Protein AF-A0A662MDG4-F1 (afdb_monomer)

Foldseek 3Di:
DDDDDDDDDDDDDDDDDPDPPPPPPPDPPPPPPPDPPPCPVQVVLVLVLLVCLQVLLQVLLCLLCVVVLVVLLVVLVVVVVVVVPPPDDDDDDDPDPCPPDCVVLPPDDPDAQDFDFDQDPVRDTDGDRHDRPVVVVVVLVVVLVVVVVVVVVVVVVLVVVVVVVPPLVNLVVLLVVQLVLQLVLQLSSLVSNQVSCCPVVVDNDDPDPVSSVVSNVCSNVRSNQLSCCLRLVLVDLVSLQVSLSVSLSSLLSVCLSPHALVSLLVVLQVVLVVLQVCQVPRPVVVVVVVLVVVVVVVVVVVVVVVVVVVCVVVCVDPPPDDDPPPPDPDDDDDDDDDDDDDDDDDDDDDDDDDPPPPPPPPCQDSSDDPPPDDPLSSQWNDRPPDTDGSVQSSSLNNLLSSLLVLLSSPLSSVCVPPPPVSVVLSVVLSVQLNVQLVVQQVVQVVVCVVPVDDRRRNSSSVSSVVSSVVSVVVVQVVCCVPPVDRDPSD

pLDDT: mean 75.9, std 19.63, range [32.69, 98.25]

Mean predicted aligned error: 12.95 Å

Radius of gyration: 34.83 Å; Cα contacts (8 Å, |Δi|>4): 381; chains: 1; bounding box: 92×103×117 Å

Secondary structure (DSSP, 8-state):
-------------------S-TTSSS----PPPPSPPTTGGGGHHHHHHHHHHHHHHHHHHHHHTHHHHHHHHHHHHHHHHHHTT-S---SS---------HHHHTSS-TTPPEEEEEEPTTS-EEEEEEPPHHHHHHHHHHHHHHHHHHHHHHHHHHHHHHHTT-HHHHHHHHHHHHHHHHHHHHHHHHHHHHHHHHHHH-------HHHHHHHHHHHHHHHHHHHIIIIISTT-HHHHHHHHHHHHHHHHHHHHHHS-HHHHHHHHHHHHHHHHHHHHHSHHHHHHHHHHHHHHHHHHHHHHHHHHHHHHHTT-S-S-S--------------------------------------------TT---TT--GGGGGEEE-SS-EEEHHHHHHHHHHHHHHHHHHHHHSHHHHTTSTTHHHHHHHHHHHHHHHHHHHHHHHHHHHHTTSS---SHHHHHHHHHHHHHHHHHHHHHHHHHHHSS-----

Structure (mmCIF, N/CA/C/O backbone):
data_AF-A0A662MDG4-F1
#
_entry.id   AF-A0A662MDG4-F1
#
loop_
_atom_site.group_PDB
_atom_site.id
_atom_site.type_symbol
_atom_site.label_atom_id
_atom_site.label_alt_id
_atom_site.label_comp_id
_atom_site.label_asym_id
_atom_site.label_entity_id
_atom_site.label_seq_id
_atom_site.pdbx_PDB_ins_code
_atom_site.Cartn_x
_atom_site.Cartn_y
_atom_site.Cartn_z
_atom_site.occupancy
_atom_site.B_iso_or_equiv
_atom_site.auth_seq_id
_atom_site.auth_comp_id
_atom_site.auth_asym_id
_atom_site.auth_atom_id
_atom_site.pdbx_PDB_model_num
ATOM 1 N N . MET A 1 1 ? -41.993 -64.197 -3.073 1.00 45.38 1 MET A N 1
ATOM 2 C CA . MET A 1 1 ? -42.349 -64.965 -1.859 1.00 45.38 1 MET A CA 1
ATOM 3 C C . MET A 1 1 ? -43.530 -64.294 -1.179 1.00 45.38 1 MET A C 1
ATOM 5 O O . MET A 1 1 ? -43.618 -63.075 -1.186 1.00 45.38 1 MET A O 1
ATOM 9 N N . ARG A 1 2 ? -44.473 -65.118 -0.728 1.00 33.03 2 ARG A N 1
ATOM 10 C CA . ARG A 1 2 ? -45.850 -64.820 -0.318 1.00 33.03 2 ARG A CA 1
ATOM 11 C C . ARG A 1 2 ? -45.923 -64.763 1.223 1.00 33.03 2 ARG A C 1
ATOM 13 O O . ARG A 1 2 ? -45.519 -65.753 1.812 1.00 33.03 2 ARG A O 1
ATOM 20 N N . VAL A 1 3 ? -46.519 -63.678 1.760 1.00 44.25 3 VAL A N 1
ATOM 21 C CA . VAL A 1 3 ? -47.331 -63.502 3.015 1.00 44.25 3 VAL A CA 1
ATOM 22 C C . VAL A 1 3 ? -46.707 -63.961 4.366 1.00 44.25 3 VAL A C 1
ATOM 24 O O . VAL A 1 3 ? -45.714 -64.675 4.337 1.00 44.25 3 VAL A O 1
ATOM 27 N N . PRO A 1 4 ? -47.308 -63.731 5.564 1.00 60.12 4 PRO A N 1
ATOM 28 C CA . PRO A 1 4 ? -48.152 -62.651 6.145 1.00 60.12 4 PRO A CA 1
ATOM 29 C C . PRO A 1 4 ? -47.476 -62.019 7.395 1.00 60.12 4 PRO A C 1
ATOM 31 O O . PRO A 1 4 ? -46.435 -62.486 7.827 1.00 60.12 4 PRO A O 1
ATOM 34 N N . GLY A 1 5 ? -47.910 -60.918 8.016 1.00 39.19 5 GLY A N 1
ATOM 35 C CA . GLY A 1 5 ? -49.244 -60.539 8.497 1.00 39.19 5 GLY A CA 1
ATOM 36 C C . GLY A 1 5 ? -49.223 -60.543 10.036 1.00 39.19 5 GLY A C 1
ATOM 37 O O . GLY A 1 5 ? -48.840 -61.533 10.646 1.00 39.19 5 GLY A O 1
ATOM 38 N N . GLY A 1 6 ? -49.596 -59.425 10.661 1.00 39.81 6 GLY A N 1
ATOM 39 C CA . GLY A 1 6 ? -49.602 -59.274 12.117 1.00 39.81 6 GLY A CA 1
ATOM 40 C C . GLY A 1 6 ? -50.341 -58.010 12.535 1.00 39.81 6 GLY A C 1
ATOM 41 O O . GLY A 1 6 ? -49.790 -56.916 12.513 1.00 39.81 6 GLY A O 1
ATOM 42 N N . SER A 1 7 ? -51.620 -58.196 12.841 1.00 47.72 7 SER A N 1
ATOM 43 C CA . SER A 1 7 ? -52.631 -57.228 13.259 1.00 47.72 7 SER A CA 1
ATOM 44 C C . SER A 1 7 ? -52.659 -56.992 14.773 1.00 47.72 7 SER A C 1
ATOM 46 O O . SER A 1 7 ? -52.444 -57.930 15.536 1.00 47.72 7 SER A O 1
ATOM 48 N N . GLY A 1 8 ? -53.126 -55.805 15.175 1.00 38.53 8 GLY A N 1
ATOM 49 C CA . GLY A 1 8 ? -53.734 -55.519 16.485 1.00 38.53 8 GLY A CA 1
ATOM 50 C C . GLY A 1 8 ? -53.000 -54.401 17.230 1.00 38.53 8 GLY A C 1
ATOM 51 O O . GLY A 1 8 ? -51.781 -54.388 17.266 1.00 38.53 8 GLY A O 1
ATOM 52 N N . ALA A 1 9 ? -53.623 -53.409 17.854 1.00 46.25 9 ALA A N 1
ATOM 53 C CA . ALA A 1 9 ? -55.015 -53.059 18.116 1.00 46.25 9 ALA A CA 1
ATOM 54 C C . ALA A 1 9 ? -55.004 -51.587 18.629 1.00 46.25 9 ALA A C 1
ATOM 56 O O . ALA A 1 9 ? -53.926 -51.048 18.893 1.00 46.25 9 ALA A O 1
ATOM 57 N N . PRO A 1 10 ? -56.158 -50.910 18.766 1.00 59.44 10 PRO A N 1
ATOM 58 C CA . PRO A 1 10 ? -56.233 -49.461 18.916 1.00 59.44 10 PRO A CA 1
ATOM 59 C C . PRO A 1 10 ? -56.208 -49.005 20.385 1.00 59.44 10 PRO A C 1
ATOM 61 O O . PRO A 1 10 ? -56.964 -49.495 21.219 1.00 59.44 10 PRO A O 1
ATOM 64 N N . GLY A 1 11 ? -55.393 -47.996 20.685 1.00 41.06 11 GLY A N 1
ATOM 65 C CA . GLY A 1 11 ? -55.486 -47.173 21.895 1.00 41.06 11 GLY A CA 1
ATOM 66 C C . GLY A 1 11 ? -55.012 -45.772 21.517 1.00 41.06 11 GLY A C 1
ATOM 67 O O . GLY A 1 11 ? -53.864 -45.587 21.147 1.00 41.06 11 GLY A O 1
ATOM 68 N N . GLY A 1 12 ? -55.867 -44.760 21.420 1.00 49.41 12 GLY A N 1
ATOM 69 C CA . GLY A 1 12 ? -56.662 -44.281 22.534 1.00 49.41 12 GLY A CA 1
ATOM 70 C C . GLY A 1 12 ? -55.741 -43.533 23.489 1.00 49.41 12 GLY A C 1
ATOM 71 O O . GLY A 1 12 ? -55.318 -44.126 24.474 1.00 49.41 12 GLY A O 1
ATOM 72 N N . LYS A 1 13 ? -55.414 -42.266 23.181 1.00 41.72 13 LYS A N 1
ATOM 73 C CA . LYS A 1 13 ? -55.265 -41.183 24.168 1.00 41.72 13 LYS A CA 1
ATOM 74 C C . LYS A 1 13 ? -54.838 -39.849 23.552 1.00 41.72 13 LYS A C 1
ATOM 76 O O . LYS A 1 13 ? -53.943 -39.764 22.720 1.00 41.72 13 LYS A O 1
ATOM 81 N N . THR A 1 14 ? -55.486 -38.832 24.115 1.00 44.22 14 THR A N 1
ATOM 82 C CA . THR A 1 14 ? -55.069 -37.438 24.281 1.00 44.22 14 THR A CA 1
ATOM 83 C C . THR A 1 14 ? -55.077 -36.557 23.040 1.00 44.22 14 THR A C 1
ATOM 85 O O . THR A 1 14 ? -54.091 -36.442 22.318 1.00 44.22 14 THR A O 1
ATOM 88 N N . LEU A 1 15 ? -56.196 -35.826 22.909 1.00 48.22 15 LEU A N 1
ATOM 89 C CA . LEU A 1 15 ? -56.163 -34.394 22.621 1.00 48.22 15 LEU A CA 1
ATOM 90 C C . LEU A 1 15 ? -54.932 -33.788 23.305 1.00 48.22 15 LEU A C 1
ATOM 92 O O . LEU A 1 15 ? -54.878 -33.693 24.529 1.00 48.22 15 LEU A O 1
ATOM 96 N N . ARG A 1 16 ? -53.930 -33.445 22.503 1.00 41.34 16 ARG A N 1
ATOM 97 C CA . ARG A 1 16 ? -52.871 -32.537 22.911 1.00 41.34 16 ARG A CA 1
ATOM 98 C C . ARG A 1 16 ? -53.370 -31.144 22.580 1.00 41.34 16 ARG A C 1
ATOM 100 O O . ARG A 1 16 ? -53.743 -30.888 21.434 1.00 41.34 16 ARG A O 1
ATOM 107 N N . ASP A 1 17 ? -53.398 -30.306 23.605 1.00 46.03 17 ASP A N 1
ATOM 108 C CA . ASP A 1 17 ? -53.608 -28.872 23.523 1.00 46.03 17 ASP A CA 1
ATOM 109 C C . ASP A 1 17 ? -52.944 -28.292 22.274 1.00 46.03 17 ASP A C 1
ATOM 111 O O . ASP A 1 17 ? -51.724 -28.361 22.094 1.00 46.03 17 ASP A O 1
ATOM 115 N N . ARG A 1 18 ? -53.776 -27.719 21.402 1.00 42.25 18 ARG A N 1
ATOM 116 C CA . ARG A 1 18 ? -53.322 -26.741 20.421 1.00 42.25 18 ARG A CA 1
ATOM 117 C C . ARG A 1 18 ? -52.876 -25.519 21.214 1.00 42.25 18 ARG A C 1
ATOM 119 O O . ARG A 1 18 ? -53.705 -24.724 21.648 1.00 42.25 18 ARG A O 1
ATOM 126 N N . GLY A 1 19 ? -51.570 -25.421 21.436 1.00 50.00 19 GLY A N 1
ATOM 127 C CA . GLY A 1 19 ? -50.940 -24.191 21.891 1.00 50.00 19 GLY A CA 1
ATOM 128 C C . GLY A 1 19 ? -51.208 -23.053 20.893 1.00 50.00 19 GLY A C 1
ATOM 129 O O . GLY A 1 19 ? -51.356 -23.313 19.694 1.00 50.00 19 GLY A O 1
ATOM 130 N N . PRO A 1 20 ? -51.305 -21.802 21.365 1.00 50.41 20 PRO A N 1
ATOM 131 C CA . PRO A 1 20 ? -51.598 -20.641 20.536 1.00 50.41 20 PRO A CA 1
ATOM 132 C C . PRO A 1 20 ? -50.343 -20.196 19.768 1.00 50.41 20 PRO A C 1
ATOM 134 O O . PRO A 1 20 ? -49.785 -19.147 20.059 1.00 50.41 20 PRO A O 1
ATOM 137 N N . ASP A 1 21 ? -49.890 -20.991 18.796 1.00 49.12 21 ASP A N 1
ATOM 138 C CA . ASP A 1 21 ? -48.685 -20.684 18.001 1.00 49.12 21 ASP A CA 1
ATOM 139 C C . ASP A 1 21 ? -48.965 -20.413 16.508 1.00 49.12 21 ASP A C 1
ATOM 141 O O . ASP A 1 21 ? -48.045 -20.116 15.747 1.00 49.12 21 ASP A O 1
ATOM 145 N N . ASP A 1 22 ? -50.231 -20.419 16.074 1.00 48.91 22 ASP A N 1
ATOM 146 C CA . ASP A 1 22 ? -50.591 -20.217 14.658 1.00 48.91 22 ASP A CA 1
ATOM 147 C C . ASP A 1 22 ? -50.831 -18.749 14.237 1.00 48.91 22 ASP A C 1
ATOM 149 O O . ASP A 1 22 ? -51.105 -18.489 13.065 1.00 48.91 22 ASP A O 1
ATOM 153 N N . ASP A 1 23 ? -50.656 -17.761 15.125 1.00 50.19 23 ASP A N 1
ATOM 154 C CA . ASP A 1 23 ? -50.997 -16.353 14.821 1.00 50.19 23 ASP A CA 1
ATOM 155 C C . ASP A 1 23 ? -49.801 -15.434 14.477 1.00 50.19 23 ASP A C 1
ATOM 157 O O . ASP A 1 23 ? -49.962 -14.239 14.223 1.00 50.19 23 ASP A O 1
ATOM 161 N N . ILE A 1 24 ? -48.580 -15.975 14.364 1.00 54.91 24 ILE A N 1
ATOM 162 C CA . ILE A 1 24 ? -47.380 -15.206 13.951 1.00 54.91 24 ILE A CA 1
ATOM 163 C C . ILE A 1 24 ? -47.081 -15.393 12.451 1.00 54.91 24 ILE A C 1
ATOM 165 O O . ILE A 1 24 ? -45.927 -15.405 12.016 1.00 54.91 24 ILE A O 1
ATOM 169 N N . ARG A 1 25 ? -48.114 -15.559 11.610 1.00 50.12 25 ARG A N 1
ATOM 170 C CA . ARG A 1 25 ? -47.922 -15.744 10.156 1.00 50.12 25 ARG A CA 1
ATOM 171 C C . ARG A 1 25 ? -48.613 -14.749 9.228 1.00 50.12 25 ARG A C 1
ATOM 173 O O . ARG A 1 25 ? -48.404 -14.850 8.023 1.00 50.12 25 ARG A O 1
ATOM 180 N N . SER A 1 26 ? -49.346 -13.748 9.718 1.00 47.12 26 SER A N 1
ATOM 181 C CA . SER A 1 26 ? -50.236 -12.960 8.838 1.00 47.12 26 SER A CA 1
ATOM 182 C C . SER A 1 26 ? -50.117 -11.433 8.906 1.00 47.12 26 SER A C 1
ATOM 184 O O . SER A 1 26 ? -50.988 -10.737 8.392 1.00 47.12 26 SER A O 1
ATOM 186 N N . LYS A 1 27 ? -49.026 -10.866 9.441 1.00 48.56 27 LYS A N 1
ATOM 187 C CA . LYS A 1 27 ? -48.743 -9.422 9.291 1.00 48.56 27 LYS A CA 1
ATOM 188 C C . LYS A 1 27 ? -47.279 -9.137 8.966 1.00 48.56 27 LYS A C 1
ATOM 190 O O . LYS A 1 27 ? -46.607 -8.382 9.662 1.00 48.56 27 LYS A O 1
ATOM 195 N N . ARG A 1 28 ? -46.797 -9.646 7.822 1.00 48.22 28 ARG A N 1
ATOM 196 C CA . ARG A 1 28 ? -45.830 -8.860 7.033 1.00 48.22 28 ARG A CA 1
ATOM 197 C C . ARG A 1 28 ? -46.590 -7.653 6.502 1.00 48.22 28 ARG A C 1
ATOM 199 O O . ARG A 1 28 ? -47.075 -7.654 5.376 1.00 48.22 28 ARG A O 1
ATOM 206 N N . LEU A 1 29 ? -46.749 -6.657 7.371 1.00 49.47 29 LEU A N 1
ATOM 207 C CA . LEU A 1 29 ? -47.012 -5.291 6.966 1.00 49.47 29 LEU A CA 1
ATOM 208 C C . LEU A 1 29 ? -45.991 -4.980 5.878 1.00 49.47 29 LEU A C 1
ATOM 210 O O . LEU A 1 29 ? -44.792 -4.910 6.141 1.00 49.47 29 LEU A O 1
ATOM 214 N N . ILE A 1 30 ? -46.488 -4.871 4.649 1.00 48.88 30 ILE A N 1
ATOM 215 C CA . ILE A 1 30 ? -45.797 -4.231 3.542 1.00 48.88 30 ILE A CA 1
ATOM 216 C C . ILE A 1 30 ? -45.667 -2.774 3.984 1.00 48.88 30 ILE A C 1
ATOM 218 O O . ILE A 1 30 ? -46.518 -1.929 3.706 1.00 48.88 30 ILE A O 1
ATOM 222 N N . THR A 1 31 ? -44.658 -2.500 4.806 1.00 50.94 31 THR A N 1
ATOM 223 C CA . THR A 1 31 ? -44.241 -1.148 5.120 1.00 50.94 31 THR A CA 1
ATOM 224 C C . THR A 1 31 ? -43.836 -0.540 3.789 1.00 50.94 31 THR A C 1
ATOM 226 O O . THR A 1 31 ? -42.965 -1.059 3.090 1.00 50.94 31 THR A O 1
ATOM 229 N N . LYS A 1 32 ? -44.544 0.522 3.382 1.00 50.38 32 LYS A N 1
ATOM 230 C CA . LYS A 1 32 ? -44.140 1.328 2.230 1.00 50.38 32 LYS A CA 1
ATOM 231 C C . LYS A 1 32 ? -42.640 1.612 2.369 1.00 50.38 32 LYS A C 1
ATOM 233 O O . LYS A 1 32 ? -42.229 1.967 3.479 1.00 50.38 32 LYS A O 1
ATOM 238 N N . PRO A 1 33 ? -41.833 1.442 1.305 1.00 61.72 33 PRO A N 1
ATOM 239 C CA . PRO A 1 33 ? -40.427 1.803 1.365 1.00 61.72 33 PRO A CA 1
ATOM 240 C C . PRO A 1 33 ? -40.361 3.256 1.831 1.00 61.72 33 PRO A C 1
ATOM 242 O O . PRO A 1 33 ? -40.971 4.137 1.220 1.00 61.72 33 PRO A O 1
ATOM 245 N N . GLY A 1 34 ? -39.722 3.475 2.981 1.00 71.25 34 GLY A N 1
ATOM 246 C CA . GLY A 1 34 ? -39.500 4.818 3.497 1.00 71.25 34 GLY A CA 1
ATOM 247 C C . GLY A 1 34 ? -38.768 5.662 2.450 1.00 71.25 34 GLY A C 1
ATOM 248 O O . GLY A 1 34 ? -38.144 5.099 1.543 1.00 71.25 34 GLY A O 1
ATOM 249 N N . PRO A 1 35 ? -38.845 7.001 2.543 1.00 75.69 35 PRO A N 1
ATOM 250 C CA . PRO A 1 35 ? -38.098 7.874 1.645 1.00 75.69 35 PRO A CA 1
ATOM 251 C C . PRO A 1 35 ? -36.629 7.422 1.600 1.00 75.69 35 PRO A C 1
ATOM 253 O O . PRO A 1 35 ? -36.093 7.045 2.650 1.00 75.69 35 PRO A O 1
ATOM 256 N N . PRO A 1 36 ? -35.995 7.398 0.409 1.00 64.25 36 PRO A N 1
ATOM 257 C CA . PRO A 1 36 ? -34.618 6.945 0.265 1.00 64.25 36 PRO A CA 1
ATOM 258 C C . PRO A 1 36 ? -33.758 7.697 1.276 1.00 64.25 36 PRO A C 1
ATOM 260 O O . PRO A 1 36 ? -33.743 8.928 1.300 1.00 64.25 36 PRO A O 1
ATOM 263 N N . SER A 1 37 ? -33.114 6.951 2.175 1.00 59.69 37 SER A N 1
ATOM 264 C CA . SER A 1 37 ? -32.301 7.560 3.215 1.00 59.69 37 SER A CA 1
ATOM 265 C C . SER A 1 37 ? -31.171 8.365 2.554 1.00 59.69 37 SER A C 1
ATOM 267 O O . SER A 1 37 ? -30.658 7.954 1.508 1.00 59.69 37 SER A O 1
ATOM 269 N N . PRO A 1 38 ? -30.721 9.480 3.155 1.00 66.38 38 PRO A N 1
ATOM 270 C CA . PRO A 1 38 ? -29.592 10.282 2.659 1.00 66.38 38 PRO A CA 1
ATOM 271 C C . PRO A 1 38 ? -28.231 9.537 2.656 1.00 66.38 38 PRO A C 1
ATOM 273 O O . PRO A 1 38 ? -27.164 10.150 2.610 1.00 66.38 38 PRO A O 1
ATOM 276 N N . MET A 1 39 ? -28.224 8.200 2.703 1.00 59.41 39 MET A N 1
ATOM 277 C CA . MET A 1 39 ? -27.024 7.361 2.714 1.00 59.41 39 MET A CA 1
ATOM 278 C C . MET A 1 39 ? -26.307 7.289 1.358 1.00 59.41 39 MET A C 1
ATOM 280 O O . MET A 1 39 ? -25.122 6.960 1.335 1.00 59.41 39 MET A O 1
ATOM 284 N N . ALA A 1 40 ? -26.964 7.620 0.237 1.00 64.19 40 ALA A N 1
ATOM 285 C CA . ALA A 1 40 ? -26.342 7.540 -1.091 1.00 64.19 40 ALA A CA 1
ATOM 286 C C . ALA A 1 40 ? -25.114 8.465 -1.238 1.00 64.19 40 ALA A C 1
ATOM 288 O O . ALA A 1 40 ? -24.089 8.039 -1.775 1.00 64.19 40 ALA A O 1
ATOM 289 N N . ASP A 1 41 ? -25.160 9.670 -0.662 1.00 69.19 41 ASP A N 1
ATOM 290 C CA . ASP A 1 41 ? -24.073 10.657 -0.772 1.00 69.19 41 ASP A CA 1
ATOM 291 C C . ASP A 1 41 ? -22.844 10.321 0.086 1.00 69.19 41 ASP A C 1
ATOM 293 O O . ASP A 1 41 ? -21.755 10.859 -0.114 1.00 69.19 41 ASP A O 1
ATOM 297 N N . HIS A 1 42 ? -22.969 9.380 1.020 1.00 74.00 42 HIS A N 1
ATOM 298 C CA . HIS A 1 42 ? -21.929 9.107 2.009 1.00 74.00 42 HIS A CA 1
ATOM 299 C C . HIS A 1 42 ? -20.867 8.112 1.535 1.00 74.00 42 HIS A C 1
ATOM 301 O O . HIS A 1 42 ? -19.794 8.028 2.130 1.00 74.00 42 HIS A O 1
ATOM 307 N N . LYS A 1 43 ? -21.103 7.390 0.433 1.00 79.12 43 LYS A N 1
ATOM 308 C CA . LYS A 1 43 ? -20.114 6.443 -0.119 1.00 79.12 43 LYS A CA 1
ATOM 309 C C . LYS A 1 43 ? -18.863 7.161 -0.644 1.00 79.12 43 LYS A C 1
ATOM 311 O O . LYS A 1 43 ? -17.761 6.621 -0.562 1.00 79.12 43 LYS A O 1
ATOM 316 N N . TRP A 1 44 ? -19.010 8.411 -1.090 1.00 81.81 44 TRP A N 1
ATOM 317 C CA . TRP A 1 44 ? -17.914 9.266 -1.562 1.00 81.81 44 TRP A CA 1
ATOM 318 C C . TRP A 1 44 ? -16.818 9.501 -0.526 1.00 81.81 44 TRP A C 1
ATOM 320 O O . TRP A 1 44 ? -15.650 9.622 -0.895 1.00 81.81 44 TRP A O 1
ATOM 330 N N . THR A 1 45 ? -17.148 9.460 0.769 1.00 84.19 45 THR A N 1
ATOM 331 C CA . THR A 1 45 ? -16.154 9.683 1.827 1.00 84.19 45 THR A CA 1
ATOM 332 C C . THR A 1 45 ? -15.117 8.563 1.929 1.00 84.19 45 THR A C 1
ATOM 334 O O . THR A 1 45 ? -14.072 8.785 2.528 1.00 84.19 45 THR A O 1
ATOM 337 N N . MET A 1 46 ? -15.389 7.379 1.359 1.00 84.94 46 MET A N 1
ATOM 338 C CA . MET A 1 46 ? -14.441 6.257 1.317 1.00 84.94 46 MET A CA 1
ATOM 339 C C . MET A 1 46 ? -13.628 6.189 0.022 1.00 84.94 46 MET A C 1
ATOM 341 O O . MET A 1 46 ? -12.464 5.802 0.062 1.00 84.94 46 MET A O 1
ATOM 345 N N . TYR A 1 47 ? -14.190 6.603 -1.119 1.00 89.81 47 TYR A N 1
ATOM 346 C CA . TYR A 1 47 ? -13.445 6.571 -2.382 1.00 89.81 47 TYR A CA 1
ATOM 347 C C . TYR A 1 47 ? -12.298 7.577 -2.405 1.00 89.81 47 TYR A C 1
ATOM 349 O O . TYR A 1 47 ? -11.231 7.244 -2.906 1.00 89.81 47 TYR A O 1
ATOM 357 N N . ILE A 1 48 ? -12.490 8.780 -1.848 1.00 92.62 48 ILE A N 1
ATOM 358 C CA . ILE A 1 48 ? -11.462 9.833 -1.881 1.00 92.62 48 ILE A CA 1
ATOM 359 C C . ILE A 1 48 ? -10.167 9.375 -1.182 1.00 92.62 48 ILE A C 1
ATOM 361 O O . ILE A 1 48 ? -9.122 9.429 -1.823 1.00 92.62 48 ILE A O 1
ATOM 365 N N . PRO A 1 49 ? -10.186 8.865 0.066 1.00 91.56 49 PRO A N 1
ATOM 366 C CA . PRO A 1 49 ? -8.978 8.356 0.715 1.00 91.56 49 PRO A CA 1
ATOM 367 C C . PRO A 1 49 ? -8.294 7.221 -0.055 1.00 91.56 49 PRO A C 1
ATOM 369 O O . PRO A 1 49 ? -7.073 7.225 -0.181 1.00 91.56 49 PRO A O 1
ATOM 372 N N . VAL A 1 50 ? -9.067 6.272 -0.597 1.00 92.00 50 VAL A N 1
ATOM 373 C CA . VAL A 1 50 ? -8.521 5.146 -1.377 1.00 92.00 50 VAL A CA 1
ATOM 374 C C . VAL A 1 50 ? -7.860 5.650 -2.659 1.00 92.00 50 VAL A C 1
ATOM 376 O O . VAL A 1 50 ? -6.736 5.261 -2.968 1.00 92.00 50 VAL A O 1
ATOM 379 N N . LEU A 1 51 ? -8.525 6.560 -3.373 1.00 94.25 51 LEU A N 1
ATOM 380 C CA . LEU A 1 51 ? -8.001 7.198 -4.576 1.00 94.25 51 LEU A CA 1
ATOM 381 C C . LEU A 1 51 ? -6.706 7.963 -4.277 1.00 94.25 51 LEU A C 1
ATOM 383 O O . LEU A 1 51 ? -5.723 7.784 -4.986 1.00 94.25 51 LEU A O 1
ATOM 387 N N . VAL A 1 52 ? -6.684 8.765 -3.209 1.00 95.06 52 VAL A N 1
ATOM 388 C CA . VAL A 1 52 ? -5.495 9.517 -2.776 1.00 95.06 52 VAL A CA 1
ATOM 389 C C . VAL A 1 52 ? -4.329 8.573 -2.490 1.00 95.06 52 VAL A C 1
ATOM 391 O O . VAL A 1 52 ? -3.222 8.827 -2.954 1.00 95.06 52 VAL A O 1
ATOM 394 N N . VAL A 1 53 ? -4.569 7.470 -1.776 1.00 93.88 53 VAL A N 1
ATOM 395 C CA . VAL A 1 53 ? -3.524 6.488 -1.457 1.00 93.88 53 VAL A CA 1
ATOM 396 C C . VAL A 1 53 ? -2.949 5.848 -2.722 1.00 93.88 53 VAL A C 1
ATOM 398 O O . VAL A 1 53 ? -1.730 5.787 -2.866 1.00 93.88 53 VAL A O 1
ATOM 401 N N . MET A 1 54 ? -3.801 5.420 -3.657 1.00 95.44 54 MET A N 1
ATOM 402 C CA . MET A 1 54 ? -3.346 4.807 -4.911 1.00 95.44 54 MET A CA 1
ATOM 403 C C . MET A 1 54 ? -2.601 5.802 -5.808 1.00 95.44 54 MET A C 1
ATOM 405 O O . MET A 1 54 ? -1.548 5.466 -6.339 1.00 95.44 54 MET A O 1
ATOM 409 N N . ILE A 1 55 ? -3.116 7.029 -5.958 1.00 95.06 55 ILE A N 1
ATOM 410 C CA . ILE A 1 55 ? -2.499 8.054 -6.812 1.00 95.06 55 ILE A CA 1
ATOM 411 C C . ILE A 1 55 ? -1.156 8.503 -6.241 1.00 95.06 55 ILE A C 1
ATOM 413 O O . ILE A 1 55 ? -0.203 8.630 -6.996 1.00 95.06 55 ILE A O 1
ATOM 417 N N . LEU A 1 56 ? -1.052 8.737 -4.929 1.00 95.75 56 LEU A N 1
ATOM 418 C CA . LEU A 1 56 ? 0.182 9.256 -4.329 1.00 95.75 56 LEU A CA 1
ATOM 419 C C . LEU A 1 56 ? 1.272 8.189 -4.149 1.00 95.75 56 LEU A C 1
ATOM 421 O O . LEU A 1 56 ? 2.447 8.540 -4.075 1.00 95.75 56 LEU A O 1
ATOM 425 N N . ALA A 1 57 ? 0.920 6.901 -4.109 1.00 94.75 57 ALA A N 1
ATOM 426 C CA . ALA A 1 57 ? 1.908 5.822 -4.039 1.00 94.75 57 ALA A CA 1
ATOM 427 C C . ALA A 1 57 ? 2.669 5.615 -5.362 1.00 94.75 57 ALA A C 1
ATOM 429 O O . ALA A 1 57 ? 3.819 5.177 -5.341 1.00 94.75 57 ALA A O 1
ATOM 430 N N . VAL A 1 58 ? 2.060 5.930 -6.510 1.00 95.44 58 VAL A N 1
ATOM 431 C CA . VAL A 1 58 ? 2.674 5.730 -7.835 1.00 95.44 58 VAL A CA 1
ATOM 432 C C . VAL A 1 58 ? 3.893 6.642 -8.061 1.00 95.44 58 VAL A C 1
ATOM 434 O O . VAL A 1 58 ? 4.959 6.102 -8.352 1.00 95.44 58 VAL A O 1
ATOM 437 N N . PRO A 1 59 ? 3.822 7.975 -7.854 1.00 93.62 59 PRO A N 1
ATOM 438 C CA . PRO A 1 59 ? 4.980 8.858 -7.981 1.00 93.62 59 PRO A CA 1
ATOM 439 C C . PRO A 1 59 ? 6.139 8.483 -7.059 1.00 93.62 59 PRO A C 1
ATOM 441 O O . PRO A 1 59 ? 7.290 8.606 -7.457 1.00 93.62 59 PRO A O 1
ATOM 444 N N . LEU A 1 60 ? 5.854 7.985 -5.849 1.00 92.44 60 LEU A N 1
ATOM 445 C CA . LEU A 1 60 ? 6.904 7.521 -4.939 1.00 92.44 60 LEU A CA 1
ATOM 446 C C . LEU A 1 60 ? 7.667 6.328 -5.513 1.00 92.44 60 LEU A C 1
ATOM 448 O O . LEU A 1 60 ? 8.888 6.305 -5.430 1.00 92.44 60 LEU A O 1
ATOM 452 N N . VAL A 1 61 ? 6.967 5.359 -6.109 1.00 92.75 61 VAL A N 1
ATOM 453 C CA . VAL A 1 61 ? 7.618 4.237 -6.806 1.00 92.75 61 VAL A CA 1
ATOM 454 C C . VAL A 1 61 ? 8.346 4.722 -8.054 1.00 92.75 61 VAL A C 1
ATOM 456 O O . VAL A 1 61 ? 9.442 4.244 -8.328 1.00 92.75 61 VAL A O 1
ATOM 459 N N . HIS A 1 62 ? 7.774 5.691 -8.774 1.00 91.44 62 HIS A N 1
ATOM 460 C CA . HIS A 1 62 ? 8.405 6.274 -9.951 1.00 91.44 62 HIS A CA 1
ATOM 461 C C . HIS A 1 62 ? 9.769 6.895 -9.633 1.00 91.44 62 HIS A C 1
ATOM 463 O O . HIS A 1 62 ? 10.773 6.510 -10.223 1.00 91.44 62 HIS A O 1
ATOM 469 N N . MET A 1 63 ? 9.799 7.797 -8.650 1.00 90.38 63 MET A N 1
ATOM 470 C CA . MET A 1 63 ? 11.024 8.449 -8.185 1.00 90.38 63 MET A CA 1
ATOM 471 C C . MET A 1 63 ? 12.008 7.426 -7.613 1.00 90.38 63 MET A C 1
ATOM 473 O O . MET A 1 63 ? 13.196 7.486 -7.893 1.00 90.38 63 MET A O 1
ATOM 477 N N . ALA A 1 64 ? 11.506 6.454 -6.847 1.00 86.81 64 ALA A N 1
ATOM 478 C CA . ALA A 1 64 ? 12.339 5.466 -6.176 1.00 86.81 64 ALA A CA 1
ATOM 479 C C . ALA A 1 64 ? 13.069 4.494 -7.113 1.00 86.81 64 ALA A C 1
ATOM 481 O O . ALA A 1 64 ? 14.059 3.892 -6.709 1.00 86.81 64 ALA A O 1
ATOM 482 N N . GLN A 1 65 ? 12.548 4.290 -8.320 1.00 87.75 65 GLN A N 1
ATOM 483 C CA . GLN A 1 65 ? 13.077 3.332 -9.289 1.00 87.75 65 GLN A CA 1
ATOM 484 C C . GLN A 1 65 ? 13.500 3.999 -10.597 1.00 87.75 65 GLN A C 1
ATOM 486 O O . GLN A 1 65 ? 13.603 3.332 -11.623 1.00 87.75 65 GLN A O 1
ATOM 491 N N . TRP A 1 66 ? 13.731 5.311 -10.572 1.00 87.06 66 TRP A N 1
ATOM 492 C CA . TRP A 1 66 ? 14.095 6.075 -11.759 1.00 87.06 66 TRP A CA 1
ATOM 493 C C . TRP A 1 66 ? 15.317 5.498 -12.479 1.00 87.06 66 TRP A C 1
ATOM 495 O O . TRP A 1 66 ? 15.244 5.233 -13.675 1.00 87.06 66 TRP A O 1
ATOM 505 N N . SER A 1 67 ? 16.379 5.183 -11.737 1.00 76.88 67 SER A N 1
ATOM 506 C CA . SER A 1 67 ? 17.599 4.576 -12.281 1.00 76.88 67 SER A CA 1
ATOM 507 C C . SER A 1 67 ? 17.357 3.202 -12.917 1.00 76.88 67 SER A C 1
ATOM 509 O O . SER A 1 67 ? 17.904 2.901 -13.977 1.00 76.88 67 SER A O 1
ATOM 511 N N . ASP A 1 68 ? 16.488 2.371 -12.329 1.00 76.44 68 ASP A N 1
ATOM 512 C CA . ASP A 1 68 ? 16.079 1.093 -12.927 1.00 76.44 68 ASP A CA 1
ATOM 513 C C . ASP A 1 68 ? 15.316 1.314 -14.246 1.00 76.44 68 ASP A C 1
ATOM 515 O O . ASP A 1 68 ? 15.478 0.545 -15.200 1.00 76.44 68 ASP A O 1
ATOM 519 N N . PHE A 1 69 ? 14.469 2.348 -14.311 1.00 76.44 69 PHE A N 1
ATOM 520 C CA . PHE A 1 69 ? 13.714 2.683 -15.519 1.00 76.44 69 PHE A CA 1
ATOM 521 C C . PHE A 1 69 ? 14.618 3.236 -16.617 1.00 76.44 69 PHE A C 1
ATOM 523 O O . PHE A 1 69 ? 14.497 2.780 -17.752 1.00 76.44 69 PHE A O 1
ATOM 530 N N . GLU A 1 70 ? 15.542 4.144 -16.304 1.00 72.88 70 GLU A N 1
ATOM 531 C CA . GLU A 1 70 ? 16.531 4.640 -17.269 1.00 72.88 70 GLU A CA 1
ATOM 532 C C . GLU A 1 70 ? 17.385 3.503 -17.812 1.00 72.88 70 GLU A C 1
ATOM 534 O O . GLU A 1 70 ? 17.437 3.309 -19.025 1.00 72.88 70 GLU A O 1
ATOM 539 N N . ARG A 1 71 ? 17.922 2.651 -16.933 1.00 72.38 71 ARG A N 1
ATOM 540 C CA . ARG A 1 71 ? 18.679 1.469 -17.351 1.00 72.38 71 ARG A CA 1
ATOM 541 C C . ARG A 1 71 ? 17.865 0.548 -18.263 1.00 72.38 71 ARG A C 1
ATOM 543 O O . ARG A 1 71 ? 18.398 -0.024 -19.209 1.00 72.38 71 ARG A O 1
ATOM 550 N N . SER A 1 72 ? 16.570 0.390 -17.992 1.00 67.44 72 SER A N 1
ATOM 551 C CA . SER A 1 72 ? 15.680 -0.409 -18.845 1.00 67.44 72 SER A CA 1
ATOM 552 C C . SER A 1 72 ? 15.451 0.242 -20.215 1.00 67.44 72 SER A C 1
ATOM 554 O O . SER A 1 72 ? 15.372 -0.473 -21.213 1.00 67.44 72 SER A O 1
ATOM 556 N N . ARG A 1 73 ? 15.368 1.579 -20.282 1.00 69.31 73 ARG A N 1
ATOM 557 C CA . ARG A 1 73 ? 15.269 2.340 -21.542 1.00 69.31 73 ARG A CA 1
ATOM 558 C C . ARG A 1 73 ? 16.558 2.250 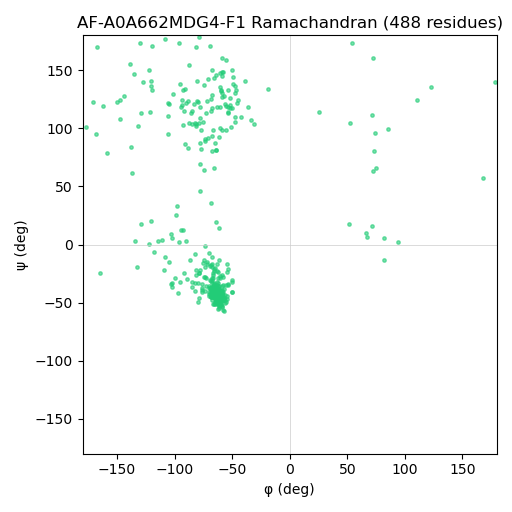-22.355 1.00 69.31 73 ARG A C 1
ATOM 560 O O . ARG A 1 73 ? 16.486 2.000 -23.554 1.00 69.31 73 ARG A O 1
ATOM 567 N N . GLU A 1 74 ? 17.712 2.389 -21.707 1.00 69.38 74 GLU A N 1
ATOM 568 C CA . GLU A 1 74 ? 19.029 2.257 -22.340 1.00 69.38 74 GLU A CA 1
ATOM 569 C C . GLU A 1 74 ? 19.213 0.863 -22.951 1.00 69.38 74 GLU A C 1
ATOM 571 O O . GLU A 1 74 ? 19.481 0.749 -24.147 1.00 69.38 74 GLU A O 1
ATOM 576 N N . LEU A 1 75 ? 18.957 -0.200 -22.178 1.00 68.81 75 LEU A N 1
ATOM 577 C CA . LEU A 1 75 ? 19.033 -1.581 -22.673 1.00 68.81 75 LEU A CA 1
ATOM 578 C C . LEU A 1 75 ? 18.068 -1.835 -23.839 1.00 68.81 75 LEU A C 1
ATOM 580 O O . LEU A 1 75 ? 18.432 -2.506 -24.804 1.00 68.81 75 LEU A O 1
ATOM 584 N N . ALA A 1 76 ? 16.846 -1.296 -23.776 1.00 63.84 76 ALA A N 1
ATOM 585 C CA . ALA A 1 76 ? 15.895 -1.413 -24.877 1.00 63.84 76 ALA A CA 1
ATOM 586 C C . ALA A 1 76 ? 16.405 -0.706 -26.146 1.00 63.84 76 ALA A C 1
ATOM 588 O O . ALA A 1 76 ? 16.263 -1.251 -27.241 1.00 63.84 76 ALA A O 1
ATOM 589 N N . SER A 1 77 ? 17.032 0.469 -26.008 1.00 65.25 77 SER A N 1
ATOM 590 C CA . SER A 1 77 ? 17.610 1.204 -27.141 1.00 65.25 77 SER A CA 1
ATOM 591 C C . SER A 1 77 ? 18.798 0.473 -27.779 1.00 65.25 77 SER A C 1
ATOM 593 O O . SER A 1 77 ? 18.852 0.363 -29.000 1.00 65.25 77 SER A O 1
ATOM 595 N N . GLU A 1 78 ? 19.681 -0.130 -26.976 1.00 66.81 78 GLU A N 1
ATOM 596 C CA . GLU A 1 78 ? 20.854 -0.872 -27.461 1.00 66.81 78 GLU A CA 1
ATOM 597 C C . GLU A 1 78 ? 20.459 -2.130 -28.255 1.00 66.81 78 GLU A C 1
ATOM 599 O O . GLU A 1 78 ? 21.003 -2.403 -29.331 1.00 66.81 78 GLU A O 1
ATOM 604 N N . VAL A 1 79 ? 19.466 -2.879 -27.761 1.00 61.91 79 VAL A N 1
ATOM 605 C CA . VAL A 1 79 ? 18.928 -4.072 -28.442 1.00 61.91 79 VAL A CA 1
ATOM 606 C C . VAL A 1 79 ? 18.248 -3.702 -29.763 1.00 61.91 79 VAL A C 1
ATOM 608 O O . VAL A 1 79 ? 18.354 -4.430 -30.752 1.00 61.91 79 VAL A O 1
ATOM 611 N N . LEU A 1 80 ? 17.549 -2.568 -29.804 1.00 59.38 80 LEU A N 1
ATOM 612 C CA . LEU A 1 80 ? 16.836 -2.137 -31.002 1.00 59.38 80 LEU A CA 1
ATOM 613 C C . LEU A 1 80 ? 17.780 -1.565 -32.066 1.00 59.38 80 LEU A C 1
ATOM 615 O O . LEU A 1 80 ? 17.641 -1.941 -33.233 1.00 59.38 80 LEU A O 1
ATOM 619 N N . ASP A 1 81 ? 18.784 -0.772 -31.684 1.00 58.88 81 ASP A N 1
ATOM 620 C CA . ASP A 1 81 ? 19.800 -0.254 -32.612 1.00 58.88 81 ASP A CA 1
ATOM 621 C C . ASP A 1 81 ? 20.638 -1.380 -33.239 1.00 58.88 81 ASP A C 1
ATOM 623 O O . ASP A 1 81 ? 20.966 -1.328 -34.428 1.00 58.88 81 ASP A O 1
ATOM 627 N N . THR A 1 82 ? 20.907 -2.454 -32.490 1.00 53.50 82 THR A N 1
ATOM 628 C CA . THR A 1 82 ? 21.548 -3.666 -33.034 1.00 53.50 82 THR A CA 1
ATOM 629 C C . THR A 1 82 ? 20.611 -4.509 -33.907 1.00 53.50 82 THR A C 1
ATOM 631 O O . THR A 1 82 ? 21.069 -5.166 -34.842 1.00 53.50 82 THR A O 1
ATOM 634 N N . SER A 1 83 ? 19.294 -4.465 -33.679 1.00 47.94 83 SER A N 1
ATOM 635 C CA . SER A 1 83 ? 18.307 -5.135 -34.545 1.00 47.94 83 SER A CA 1
ATOM 636 C C . SER A 1 83 ? 17.998 -4.364 -35.843 1.00 47.94 83 SER A C 1
ATOM 638 O O . SER A 1 83 ? 17.634 -4.970 -36.854 1.00 47.94 83 SER A O 1
ATOM 640 N N . GLY A 1 84 ? 18.206 -3.040 -35.859 1.00 40.62 84 GLY A N 1
ATOM 641 C CA . GLY A 1 84 ? 18.032 -2.173 -37.031 1.00 40.62 84 GLY A CA 1
ATOM 642 C C . GLY A 1 84 ? 19.065 -2.394 -38.146 1.00 40.62 84 GLY A C 1
ATOM 643 O O . GLY A 1 84 ? 18.815 -2.042 -39.301 1.00 40.62 84 GLY A O 1
ATOM 644 N N . THR A 1 85 ? 20.195 -3.035 -37.837 1.00 40.06 85 THR A N 1
ATOM 645 C CA . THR A 1 85 ? 21.235 -3.447 -38.798 1.00 40.06 85 THR A CA 1
ATOM 646 C C . THR A 1 85 ? 21.092 -4.885 -39.292 1.00 40.06 85 THR A C 1
ATOM 648 O O . THR A 1 85 ? 21.954 -5.364 -40.025 1.00 40.06 85 THR A O 1
ATOM 651 N N . PHE A 1 86 ? 19.960 -5.554 -39.049 1.00 35.38 86 PHE A N 1
ATOM 652 C CA . PHE A 1 86 ? 19.599 -6.783 -39.769 1.00 35.38 86 PHE A CA 1
ATOM 653 C C . PHE A 1 86 ? 19.060 -6.479 -41.187 1.00 35.38 86 PHE A C 1
ATOM 655 O O . PHE A 1 86 ? 18.041 -7.007 -41.634 1.00 35.38 86 PHE A O 1
ATOM 662 N N . ARG A 1 87 ? 19.747 -5.607 -41.936 1.00 35.06 87 ARG A N 1
ATOM 663 C CA . ARG A 1 87 ? 19.597 -5.518 -43.393 1.00 35.06 87 ARG A CA 1
ATOM 664 C C . ARG A 1 87 ? 20.578 -6.513 -43.994 1.00 35.06 87 ARG A C 1
ATOM 666 O O . ARG A 1 87 ? 21.769 -6.255 -43.976 1.00 35.06 87 ARG A O 1
ATOM 673 N N . GLY A 1 88 ? 20.024 -7.632 -44.464 1.00 37.31 88 GLY A N 1
ATOM 674 C CA . GLY A 1 88 ? 20.597 -8.613 -45.389 1.00 37.31 88 GLY A CA 1
ATOM 675 C C . GLY A 1 88 ? 22.118 -8.719 -45.438 1.00 37.31 88 GLY A C 1
ATOM 676 O O . GLY A 1 88 ? 22.777 -7.831 -45.958 1.00 37.31 88 GLY A O 1
ATOM 677 N N . PHE A 1 89 ? 22.629 -9.874 -45.006 1.00 38.75 89 PHE A N 1
ATOM 678 C CA . PHE A 1 89 ? 23.956 -10.382 -45.346 1.00 38.75 89 PHE A CA 1
ATOM 679 C C . PHE A 1 89 ? 24.411 -9.932 -46.746 1.00 38.75 89 PHE A C 1
ATOM 681 O O . PHE A 1 89 ? 23.988 -10.484 -47.760 1.00 38.75 89 PHE A O 1
ATOM 688 N N . THR A 1 90 ? 25.309 -8.954 -46.777 1.00 38.72 90 THR A N 1
ATOM 689 C CA . THR A 1 90 ? 26.343 -8.837 -47.801 1.00 38.72 90 THR A CA 1
ATOM 690 C C . THR A 1 90 ? 27.676 -8.902 -47.074 1.00 38.72 90 THR A C 1
ATOM 692 O O . THR A 1 90 ? 27.834 -8.309 -46.010 1.00 38.72 90 THR A O 1
ATOM 695 N N . GLU A 1 91 ? 28.547 -9.733 -47.625 1.00 48.59 91 GLU A N 1
ATOM 696 C CA . GLU A 1 91 ? 29.752 -10.313 -47.043 1.00 48.59 91 GLU A CA 1
ATOM 697 C C . GLU A 1 91 ? 30.714 -9.313 -46.374 1.00 48.59 91 GLU A C 1
ATOM 699 O O . GLU A 1 91 ? 30.854 -8.163 -46.784 1.00 48.59 91 GLU A O 1
ATOM 704 N N . ASP A 1 92 ? 31.415 -9.843 -45.367 1.00 42.22 92 ASP A N 1
ATOM 705 C CA . ASP A 1 92 ? 32.721 -9.402 -44.871 1.00 42.22 92 ASP A CA 1
ATOM 706 C C . ASP A 1 92 ? 32.810 -8.124 -44.023 1.00 42.22 92 ASP A C 1
ATOM 708 O O . ASP A 1 92 ? 33.504 -7.174 -44.368 1.00 42.22 92 ASP A O 1
ATOM 712 N N . THR A 1 93 ? 32.213 -8.138 -42.823 1.00 43.34 93 THR A N 1
ATOM 713 C CA . THR A 1 93 ? 32.906 -7.815 -41.546 1.00 43.34 93 THR A CA 1
ATOM 714 C C . THR A 1 93 ? 31.953 -8.011 -40.362 1.00 43.34 93 THR A C 1
ATOM 716 O O . THR A 1 93 ? 31.077 -7.198 -40.088 1.00 43.34 93 THR A O 1
ATOM 719 N N . SER A 1 94 ? 32.096 -9.133 -39.654 1.00 35.16 94 SER A N 1
ATOM 720 C CA . SER A 1 94 ? 31.196 -9.535 -38.571 1.00 35.16 94 SER A CA 1
ATOM 721 C C . SER A 1 94 ? 31.528 -8.843 -37.241 1.00 35.16 94 SER A C 1
ATOM 723 O O . SER A 1 94 ? 32.408 -9.294 -36.505 1.00 35.16 94 SER A O 1
ATOM 725 N N . THR A 1 95 ? 30.770 -7.818 -36.862 1.00 34.28 95 THR A N 1
ATOM 726 C CA . THR A 1 95 ? 30.483 -7.537 -35.447 1.00 34.28 95 THR A CA 1
ATOM 727 C C . THR A 1 95 ? 29.231 -8.318 -35.056 1.00 34.28 95 THR A C 1
ATOM 729 O O . THR A 1 95 ? 28.107 -7.830 -35.094 1.00 34.28 95 THR A O 1
ATOM 732 N N . THR A 1 96 ? 29.417 -9.594 -34.719 1.00 32.69 96 THR A N 1
ATOM 733 C CA . THR A 1 96 ? 28.358 -10.443 -34.160 1.00 32.69 96 THR A CA 1
ATOM 734 C C . THR A 1 96 ? 28.046 -10.009 -32.731 1.00 32.69 96 THR A C 1
ATOM 736 O O . THR A 1 96 ? 28.639 -10.516 -31.779 1.00 32.69 96 THR A O 1
ATOM 739 N N . VAL A 1 97 ? 27.083 -9.102 -32.562 1.00 34.84 97 VAL A N 1
ATOM 740 C CA . VAL A 1 97 ? 26.326 -9.027 -31.308 1.00 34.84 97 VAL A CA 1
ATOM 741 C C . VAL A 1 97 ? 25.331 -10.177 -31.353 1.00 34.84 97 VAL A C 1
ATOM 743 O O . VAL A 1 97 ? 24.303 -10.125 -32.025 1.00 34.84 97 VAL A O 1
ATOM 746 N N . THR A 1 98 ? 25.690 -11.276 -30.694 1.00 34.62 98 THR A N 1
ATOM 747 C CA . THR A 1 98 ? 24.816 -12.443 -30.580 1.00 34.62 98 THR A CA 1
ATOM 748 C C . THR A 1 98 ? 23.753 -12.120 -29.535 1.00 34.62 98 THR A C 1
ATOM 750 O O . THR A 1 98 ? 23.882 -12.493 -28.372 1.00 34.62 98 THR A O 1
ATOM 753 N N . LEU A 1 99 ? 22.696 -11.410 -29.929 1.00 38.91 99 LEU A N 1
ATOM 754 C CA . LEU A 1 99 ? 21.424 -11.520 -29.223 1.00 38.91 99 LEU A CA 1
ATOM 755 C C . LEU A 1 99 ? 20.931 -12.933 -29.503 1.00 38.91 99 LEU A C 1
ATOM 757 O O . LEU A 1 99 ? 20.380 -13.204 -30.568 1.00 38.91 99 LEU A O 1
ATOM 761 N N . VAL A 1 100 ? 21.255 -13.857 -28.596 1.00 34.72 100 VAL A N 1
ATOM 762 C CA . VAL A 1 100 ? 20.818 -15.249 -28.672 1.00 34.72 100 VAL A CA 1
ATOM 763 C C . VAL A 1 100 ? 19.293 -15.228 -28.809 1.00 34.72 100 VAL A C 1
ATOM 765 O O . VAL A 1 100 ? 18.616 -14.787 -27.878 1.00 34.72 100 VAL A O 1
ATOM 768 N N . PRO A 1 101 ? 18.729 -15.660 -29.951 1.00 38.06 101 PRO A N 1
ATOM 769 C CA . PRO A 1 101 ? 17.290 -15.800 -30.079 1.00 38.06 101 PRO A CA 1
ATOM 770 C C . PRO A 1 101 ? 16.824 -16.795 -29.016 1.00 38.06 101 PRO A C 1
ATOM 772 O O . PRO A 1 101 ? 17.411 -17.870 -28.880 1.00 38.06 101 PRO A O 1
ATOM 775 N N . GLU A 1 102 ? 15.771 -16.468 -28.268 1.00 41.22 102 GLU A N 1
ATOM 776 C CA . GLU A 1 102 ? 15.245 -17.306 -27.176 1.00 41.22 102 GLU A CA 1
ATOM 777 C C . GLU A 1 102 ? 14.937 -18.756 -27.592 1.00 41.22 102 GLU A C 1
ATOM 779 O O . GLU A 1 102 ? 14.970 -19.659 -26.759 1.00 41.22 102 GLU A O 1
ATOM 784 N N . SER A 1 103 ? 14.738 -19.021 -28.888 1.00 38.44 103 SER A N 1
ATOM 785 C CA . SER A 1 103 ? 14.588 -20.379 -29.421 1.00 38.44 103 SER A CA 1
ATOM 786 C C . SER A 1 103 ? 15.827 -21.273 -29.241 1.00 38.44 103 SER A C 1
ATOM 788 O O . SER A 1 103 ? 15.702 -22.496 -29.315 1.00 38.44 103 SER A O 1
ATOM 790 N N . VAL A 1 104 ? 17.007 -20.704 -28.964 1.00 39.59 104 VAL A N 1
ATOM 791 C CA . VAL A 1 104 ? 18.239 -21.452 -28.644 1.00 39.59 104 VAL A CA 1
ATOM 792 C C . VAL A 1 104 ? 18.398 -21.668 -27.128 1.00 39.59 104 VAL A C 1
ATOM 794 O O . VAL A 1 104 ? 18.990 -22.665 -26.712 1.00 39.59 104 VAL A O 1
ATOM 797 N N . ILE A 1 105 ? 17.792 -20.809 -26.300 1.00 41.38 105 ILE A N 1
ATOM 798 C CA . ILE A 1 105 ? 17.832 -20.882 -24.825 1.00 41.38 105 ILE A CA 1
ATOM 799 C C . ILE A 1 105 ? 16.938 -22.019 -24.302 1.00 41.38 105 ILE A C 1
ATOM 801 O O . ILE A 1 105 ? 17.223 -22.631 -23.271 1.00 41.38 105 ILE A O 1
ATOM 805 N N . ASP A 1 106 ? 15.883 -22.371 -25.038 1.00 39.12 106 ASP A N 1
ATOM 806 C CA . ASP A 1 106 ? 14.863 -23.300 -24.540 1.00 39.12 106 ASP A CA 1
ATOM 807 C C . ASP A 1 106 ? 15.214 -24.797 -24.678 1.00 39.12 106 ASP A C 1
ATOM 809 O O . ASP A 1 106 ? 14.511 -25.648 -24.129 1.00 39.12 106 ASP A O 1
ATOM 813 N N . SER A 1 107 ? 16.308 -25.160 -25.364 1.00 39.31 107 SER A N 1
ATOM 814 C CA . SER A 1 107 ? 16.606 -26.577 -25.660 1.00 39.31 107 SER A CA 1
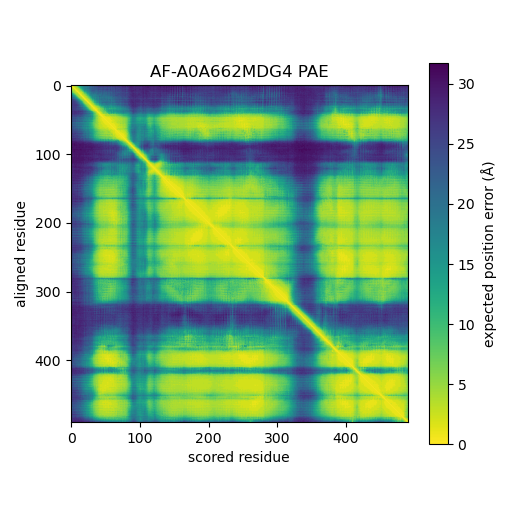ATOM 815 C C . SER A 1 107 ? 17.896 -27.150 -25.070 1.00 39.31 107 SER A C 1
ATOM 817 O O . SER A 1 107 ? 18.068 -28.371 -25.119 1.00 39.31 107 SER A O 1
ATOM 819 N N . THR A 1 108 ? 18.770 -26.356 -24.437 1.00 41.62 108 THR A N 1
ATOM 820 C CA . THR A 1 108 ? 20.097 -26.874 -24.055 1.00 41.62 108 THR A CA 1
ATOM 821 C C . THR A 1 108 ? 20.477 -26.576 -22.599 1.00 41.62 108 THR A C 1
ATOM 823 O O . THR A 1 108 ? 20.970 -25.515 -22.251 1.00 41.62 108 THR A O 1
ATOM 826 N N . ILE A 1 109 ? 20.323 -27.622 -21.775 1.00 40.62 109 ILE A N 1
ATOM 827 C CA . ILE A 1 109 ? 20.993 -27.885 -20.485 1.00 40.62 109 ILE A CA 1
ATOM 828 C C . ILE A 1 109 ? 20.360 -27.240 -19.237 1.00 40.62 109 ILE A C 1
ATOM 830 O O . ILE A 1 109 ? 20.644 -26.125 -18.809 1.00 40.62 109 ILE A O 1
ATOM 834 N N . SER A 1 110 ? 19.593 -28.074 -18.534 1.00 43.44 110 SER A N 1
ATOM 835 C CA . SER A 1 110 ? 18.920 -27.841 -17.252 1.00 43.44 110 SER A CA 1
ATOM 836 C C . SER A 1 110 ? 19.850 -27.694 -16.029 1.00 43.44 110 SER A C 1
ATOM 838 O O . SER A 1 110 ? 19.507 -28.156 -14.939 1.00 43.44 110 SER A O 1
ATOM 840 N N . GLY A 1 111 ? 21.031 -27.083 -16.153 1.00 45.47 111 GLY A N 1
ATOM 841 C CA . GLY A 1 111 ? 21.977 -27.048 -15.030 1.00 45.47 111 GLY A CA 1
ATOM 842 C C . GLY A 1 111 ? 23.126 -26.050 -15.100 1.00 45.47 111 GLY A C 1
ATOM 843 O O . GLY A 1 111 ? 23.603 -25.643 -14.034 1.00 45.47 111 GLY A O 1
ATOM 844 N N . SER A 1 112 ? 23.553 -25.616 -16.286 1.00 48.09 112 SER A N 1
ATOM 845 C CA . SER A 1 112 ? 24.710 -24.730 -16.439 1.00 48.09 112 SER A CA 1
ATOM 846 C C . SER A 1 112 ? 24.361 -23.270 -16.156 1.00 48.09 112 SER A C 1
ATOM 848 O O . SER A 1 112 ? 23.290 -22.787 -16.508 1.00 48.09 112 SER A O 1
ATOM 850 N N . ARG A 1 113 ? 25.285 -22.568 -15.494 1.00 53.06 113 ARG A N 1
ATOM 851 C CA . ARG A 1 113 ? 25.376 -21.108 -15.578 1.00 53.06 113 ARG A CA 1
ATOM 852 C C . ARG A 1 113 ? 25.706 -20.774 -17.025 1.00 53.06 113 ARG A C 1
ATOM 854 O O . ARG A 1 113 ? 26.735 -21.237 -17.522 1.00 53.06 113 ARG A O 1
ATOM 861 N N . GLU A 1 114 ? 24.825 -20.053 -17.695 1.00 58.84 114 GLU A N 1
ATOM 862 C CA . GLU A 1 114 ? 25.057 -19.649 -19.072 1.00 58.84 114 GLU A CA 1
ATOM 863 C C . GLU A 1 114 ? 26.026 -18.469 -19.040 1.00 58.84 114 GLU A C 1
ATOM 865 O O . GLU A 1 114 ? 25.779 -17.463 -18.377 1.00 58.84 114 GLU A O 1
ATOM 870 N N . LYS A 1 115 ? 27.201 -18.630 -19.652 1.00 61.34 115 LYS A N 1
ATOM 871 C CA . LYS A 1 115 ? 28.149 -17.527 -19.802 1.00 61.34 115 LYS A CA 1
ATOM 872 C C . LYS A 1 115 ? 27.739 -16.762 -21.049 1.00 61.34 115 LYS A C 1
ATOM 874 O O . LYS A 1 115 ? 27.993 -17.228 -22.154 1.00 61.34 115 LYS A O 1
ATOM 879 N N . VAL A 1 116 ? 27.105 -15.615 -20.856 1.00 62.25 116 VAL A N 1
ATOM 880 C CA . VAL A 1 116 ? 26.764 -14.701 -21.940 1.00 62.25 116 VAL A CA 1
ATOM 881 C C . VAL A 1 116 ? 27.930 -13.736 -22.107 1.00 62.25 116 VAL A C 1
ATOM 883 O O . VAL A 1 116 ? 28.339 -13.067 -21.158 1.00 62.25 116 VAL A O 1
ATOM 886 N N . ASN A 1 117 ? 28.501 -13.701 -23.306 1.00 67.94 117 ASN A N 1
ATOM 887 C CA . ASN A 1 117 ? 29.528 -12.734 -23.668 1.00 67.94 117 ASN A CA 1
ATOM 888 C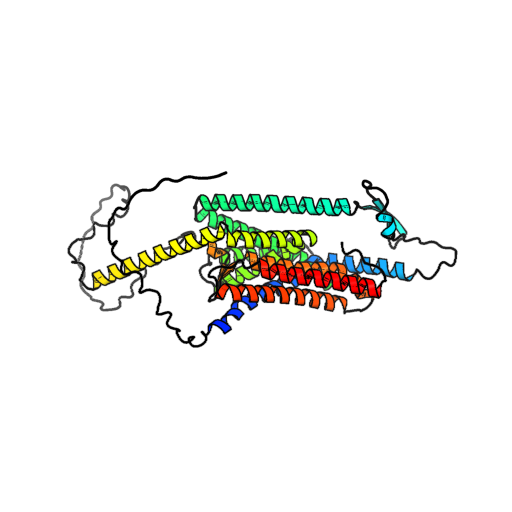 C . ASN A 1 117 ? 28.835 -11.423 -24.038 1.00 67.94 117 ASN A C 1
ATOM 890 O O . ASN A 1 117 ? 28.265 -11.319 -25.122 1.00 67.94 117 ASN A O 1
ATOM 894 N N . VAL A 1 118 ? 28.877 -10.439 -23.146 1.00 68.00 118 VAL A N 1
ATOM 895 C CA . VAL A 1 118 ? 28.384 -9.088 -23.421 1.00 68.00 118 VAL A CA 1
ATOM 896 C C . VAL A 1 118 ? 29.567 -8.254 -23.882 1.00 68.00 118 VAL A C 1
ATOM 898 O O . VAL A 1 118 ? 30.542 -8.106 -23.147 1.00 68.00 118 VAL A O 1
ATOM 901 N N . THR A 1 119 ? 29.503 -7.759 -25.112 1.00 60.12 119 THR A N 1
ATOM 902 C CA . THR A 1 119 ? 30.524 -6.858 -25.651 1.00 60.12 119 THR A CA 1
ATOM 903 C C . THR A 1 119 ? 30.048 -5.437 -25.404 1.00 60.12 119 THR A C 1
ATOM 905 O O . THR A 1 119 ? 28.961 -5.098 -25.856 1.00 60.12 119 THR A O 1
ATOM 908 N N . ASP A 1 120 ? 30.810 -4.646 -24.652 1.00 70.19 120 ASP A N 1
ATOM 909 C CA . ASP A 1 120 ? 30.466 -3.242 -24.419 1.00 70.19 120 ASP A CA 1
ATOM 910 C C . ASP A 1 120 ? 30.631 -2.397 -25.700 1.00 70.19 120 ASP A C 1
ATOM 912 O O . ASP A 1 120 ? 31.200 -2.836 -26.705 1.00 70.19 120 ASP A O 1
ATOM 916 N N . SER A 1 121 ? 30.171 -1.145 -25.652 1.00 58.12 121 SER A N 1
ATOM 917 C CA . SER A 1 121 ? 30.320 -0.167 -26.742 1.00 58.12 121 SER A CA 1
ATOM 918 C C . SER A 1 121 ? 31.778 0.161 -27.097 1.00 58.12 121 SER A C 1
ATOM 920 O O . SER 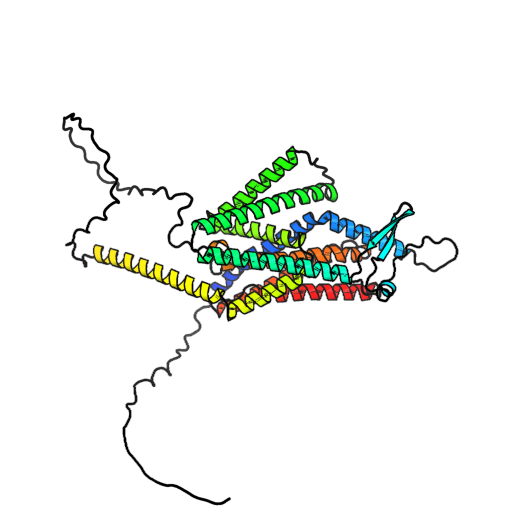A 1 121 ? 32.042 0.748 -28.145 1.00 58.12 121 SER A O 1
ATOM 922 N N . SER A 1 122 ? 32.733 -0.232 -26.249 1.00 71.44 122 SER A N 1
ATOM 923 C CA . SER A 1 122 ? 34.178 -0.093 -26.466 1.00 71.44 122 SER A CA 1
ATOM 924 C C . SER A 1 122 ? 34.819 -1.366 -27.043 1.00 71.44 122 SER A C 1
ATOM 926 O O . SER A 1 122 ? 36.034 -1.400 -27.242 1.00 71.44 122 SER A O 1
ATOM 928 N N . GLY A 1 123 ? 34.033 -2.412 -27.323 1.00 75.81 123 GLY A N 1
ATOM 929 C CA . GLY A 1 123 ? 34.511 -3.691 -27.846 1.00 75.81 123 GLY A CA 1
ATOM 930 C C . GLY A 1 123 ? 35.060 -4.660 -26.790 1.00 75.81 123 GLY A C 1
ATOM 931 O O . GLY A 1 123 ? 35.579 -5.717 -27.157 1.00 75.81 123 GLY A O 1
ATOM 932 N N . ASN A 1 124 ? 34.964 -4.354 -25.492 1.00 75.38 124 ASN A N 1
ATOM 933 C CA . ASN A 1 124 ? 35.402 -5.267 -24.437 1.00 75.38 124 ASN A CA 1
ATOM 934 C C . ASN A 1 124 ? 34.348 -6.342 -24.188 1.00 75.38 124 ASN A C 1
ATOM 936 O O . ASN A 1 124 ? 33.212 -6.059 -23.809 1.00 75.38 124 ASN A O 1
ATOM 940 N N . VAL A 1 125 ? 34.754 -7.602 -24.325 1.00 74.12 125 VAL A N 1
ATOM 941 C CA . VAL A 1 125 ? 33.900 -8.754 -24.036 1.00 74.12 125 VAL A CA 1
ATOM 942 C C . VAL A 1 125 ? 33.968 -9.086 -22.547 1.00 74.12 125 VAL A C 1
ATOM 944 O O . VAL A 1 125 ? 35.002 -9.523 -22.039 1.00 74.12 125 VAL A O 1
ATOM 947 N N . THR A 1 126 ? 32.850 -8.936 -21.847 1.00 76.38 126 THR A N 1
ATOM 948 C CA . THR A 1 126 ? 32.672 -9.399 -20.469 1.00 76.38 126 THR A CA 1
ATOM 949 C C . THR A 1 126 ? 31.780 -10.640 -20.447 1.00 76.38 126 THR A C 1
ATOM 951 O O . THR A 1 126 ? 30.645 -10.636 -20.914 1.00 76.38 126 THR A O 1
ATOM 954 N N . THR A 1 127 ? 32.292 -11.751 -19.912 1.00 69.62 127 THR A N 1
ATOM 955 C CA . THR A 1 127 ? 31.479 -12.946 -19.634 1.00 69.62 127 THR A CA 1
ATOM 956 C C . THR A 1 127 ? 30.629 -12.709 -18.393 1.00 69.62 127 THR A C 1
ATOM 958 O O . THR A 1 127 ? 31.145 -12.787 -17.272 1.00 69.62 127 THR A O 1
ATOM 961 N N . ILE A 1 128 ? 29.331 -12.485 -18.570 1.00 72.19 128 ILE A N 1
ATOM 962 C CA . ILE A 1 128 ? 28.367 -12.449 -17.472 1.00 72.19 128 ILE A CA 1
ATOM 963 C C . ILE A 1 128 ? 27.770 -13.847 -17.323 1.00 72.19 128 ILE A C 1
ATOM 965 O O . ILE A 1 128 ? 27.255 -14.441 -18.264 1.00 72.19 128 ILE A O 1
ATOM 969 N N . SER A 1 129 ? 27.874 -14.406 -16.121 1.00 66.94 129 SER A N 1
ATOM 970 C CA . SER A 1 129 ? 27.247 -15.681 -15.788 1.00 66.94 129 SER A CA 1
ATOM 971 C C . SER A 1 129 ? 25.785 -15.437 -15.428 1.00 66.94 129 SER A C 1
ATOM 973 O O . SER A 1 129 ? 25.508 -14.987 -14.316 1.00 66.94 129 SER A O 1
ATOM 975 N N . GLN A 1 130 ? 24.863 -15.775 -16.321 1.00 61.75 130 GLN A N 1
ATOM 976 C CA . GLN A 1 130 ? 23.431 -15.689 -16.068 1.00 61.75 130 GLN A CA 1
ATOM 977 C C . GLN A 1 130 ? 22.905 -17.031 -15.540 1.00 61.75 130 GLN A C 1
ATOM 979 O O . GLN A 1 130 ? 23.228 -18.111 -16.046 1.00 61.75 130 GLN A O 1
ATOM 984 N N . ASP A 1 131 ? 22.117 -16.978 -14.467 1.00 65.38 131 ASP A N 1
ATOM 985 C CA . ASP A 1 131 ? 21.392 -18.152 -13.993 1.00 65.38 131 ASP A CA 1
ATOM 986 C C . ASP A 1 131 ? 20.207 -18.422 -14.928 1.00 65.38 131 ASP A C 1
ATOM 988 O O . ASP A 1 131 ? 19.483 -17.504 -15.306 1.00 65.38 131 ASP A O 1
ATOM 992 N N . SER A 1 132 ? 19.983 -19.696 -15.270 1.00 69.50 132 SER A N 1
ATOM 993 C CA . SER A 1 132 ? 18.859 -20.110 -16.122 1.00 69.50 132 SER A CA 1
ATOM 994 C C . SER A 1 132 ? 17.527 -19.509 -15.629 1.00 69.50 132 SER A C 1
ATOM 996 O O . SER A 1 132 ? 17.311 -19.498 -14.405 1.00 69.50 132 SER A O 1
ATOM 998 N N . PRO A 1 133 ? 16.586 -19.138 -16.519 1.00 66.44 133 PRO A N 1
ATOM 999 C CA . PRO A 1 133 ? 15.298 -18.546 -16.139 1.00 66.44 133 PRO A CA 1
ATOM 1000 C C . PRO A 1 133 ? 14.563 -19.342 -15.052 1.00 66.44 133 PRO A C 1
ATOM 1002 O O . PRO A 1 133 ? 14.071 -18.779 -14.078 1.00 66.44 133 PRO A O 1
ATOM 1005 N N . ARG A 1 134 ? 14.590 -20.680 -15.134 1.00 72.12 134 ARG A N 1
ATOM 1006 C CA . ARG A 1 134 ? 13.982 -21.569 -14.126 1.00 72.12 134 ARG A CA 1
ATOM 1007 C C . ARG A 1 134 ? 14.591 -21.415 -12.730 1.00 72.12 134 ARG A C 1
ATOM 1009 O O . ARG A 1 134 ? 13.849 -21.432 -11.751 1.00 72.12 134 ARG A O 1
ATOM 1016 N N . LYS A 1 135 ? 15.917 -21.258 -12.619 1.00 74.88 135 LYS A N 1
ATOM 1017 C CA . LYS A 1 135 ? 16.595 -21.016 -11.330 1.00 74.88 135 LYS A CA 1
ATOM 1018 C C . LYS A 1 135 ? 16.246 -19.639 -10.772 1.00 74.88 135 LYS A C 1
ATOM 1020 O O . LYS A 1 135 ? 16.010 -19.542 -9.572 1.00 74.88 135 LYS A O 1
ATOM 1025 N N . SER A 1 136 ? 16.147 -18.618 -11.626 1.00 68.12 136 SER A N 1
ATOM 1026 C CA . SER A 1 136 ? 15.709 -17.276 -11.220 1.00 68.12 136 SER A CA 1
ATOM 1027 C C . SER A 1 136 ? 14.271 -17.293 -10.680 1.00 68.12 136 SER A C 1
ATOM 1029 O O . SER A 1 136 ? 14.018 -16.834 -9.564 1.00 68.12 136 SER A O 1
ATOM 1031 N N . VAL A 1 137 ? 13.345 -17.942 -11.398 1.00 73.62 137 VAL A N 1
ATOM 1032 C CA . VAL A 1 137 ? 11.946 -18.110 -10.966 1.00 73.62 137 VAL A CA 1
ATOM 1033 C C . VAL A 1 137 ? 11.856 -18.885 -9.649 1.00 73.62 137 VAL A C 1
ATOM 1035 O O . VAL A 1 137 ? 11.171 -18.448 -8.722 1.00 73.62 137 VAL A O 1
ATOM 1038 N N . LEU A 1 138 ? 12.565 -20.013 -9.530 1.00 78.38 138 LEU A N 1
ATOM 1039 C CA . LEU A 1 138 ? 12.555 -20.827 -8.312 1.00 78.38 138 LEU A CA 1
ATOM 1040 C C . LEU A 1 138 ? 13.175 -20.079 -7.121 1.00 78.38 138 LEU A C 1
ATOM 1042 O O . LEU A 1 138 ? 12.637 -20.140 -6.016 1.00 78.38 138 LEU A O 1
ATOM 1046 N N . GLY A 1 139 ? 14.266 -19.342 -7.343 1.00 77.81 139 GLY A N 1
ATOM 1047 C CA . GLY A 1 139 ? 14.901 -18.497 -6.330 1.00 77.81 139 GLY A CA 1
ATOM 1048 C C . GLY A 1 139 ? 13.975 -17.379 -5.853 1.00 77.81 139 GLY A C 1
ATOM 1049 O O . GLY A 1 139 ? 13.820 -17.177 -4.647 1.00 77.81 139 GLY A O 1
ATOM 1050 N N . GLY A 1 140 ? 13.279 -16.719 -6.783 1.00 73.19 140 GLY A N 1
ATOM 1051 C CA . GLY A 1 140 ? 12.263 -15.715 -6.470 1.00 73.19 140 GLY A CA 1
ATOM 1052 C C . GLY A 1 140 ? 11.095 -16.285 -5.660 1.00 73.19 140 GLY A C 1
ATOM 1053 O O . GLY A 1 140 ? 10.692 -15.690 -4.658 1.00 73.19 140 GLY A O 1
ATOM 1054 N N . LEU A 1 141 ? 10.588 -17.462 -6.041 1.00 76.75 141 LEU A N 1
ATOM 1055 C CA . LEU A 1 141 ? 9.513 -18.153 -5.323 1.00 76.75 141 LEU A CA 1
ATOM 1056 C C . LEU A 1 141 ? 9.942 -18.579 -3.911 1.00 76.75 141 LEU A C 1
ATOM 1058 O O . LEU A 1 141 ? 9.178 -18.414 -2.960 1.00 76.75 141 LEU A O 1
ATOM 1062 N N . LEU A 1 142 ? 11.160 -19.102 -3.754 1.00 83.06 142 LEU A N 1
ATOM 1063 C CA . LEU A 1 142 ? 11.690 -19.505 -2.451 1.00 83.06 142 LEU A CA 1
ATOM 1064 C C . LEU A 1 142 ? 11.854 -18.296 -1.521 1.00 83.06 142 LEU A C 1
ATOM 1066 O O . LEU A 1 142 ? 11.480 -18.369 -0.350 1.00 83.06 142 LEU A O 1
ATOM 1070 N N . ASN A 1 143 ? 12.352 -17.173 -2.046 1.00 77.62 143 ASN A N 1
ATOM 1071 C CA . ASN A 1 143 ? 12.468 -15.932 -1.283 1.00 77.62 143 ASN A CA 1
ATOM 1072 C C . ASN A 1 143 ? 11.085 -15.414 -0.849 1.00 77.62 143 ASN A C 1
ATOM 1074 O O . ASN A 1 143 ? 10.882 -15.061 0.312 1.00 77.62 143 ASN A O 1
ATOM 1078 N N . ALA A 1 144 ? 10.097 -15.460 -1.747 1.00 75.62 144 ALA A N 1
ATOM 1079 C CA . ALA A 1 144 ? 8.713 -15.128 -1.419 1.00 75.62 144 ALA A CA 1
ATOM 1080 C C . ALA A 1 144 ? 8.147 -16.014 -0.302 1.00 75.62 144 ALA A C 1
ATOM 1082 O O . ALA A 1 144 ? 7.557 -15.507 0.653 1.00 75.62 144 ALA A O 1
ATOM 1083 N N . LEU A 1 145 ? 8.353 -17.331 -0.391 1.00 82.81 145 LEU A N 1
ATOM 1084 C CA . LEU A 1 145 ? 7.897 -18.283 0.620 1.00 82.81 145 LEU A CA 1
ATOM 1085 C C . LEU A 1 145 ? 8.541 -18.001 1.985 1.00 82.81 145 LEU A C 1
ATOM 1087 O O . LEU A 1 145 ? 7.851 -18.029 3.004 1.00 82.81 145 LEU A O 1
ATOM 1091 N N . LEU A 1 146 ? 9.840 -17.690 2.006 1.00 86.94 146 LEU A N 1
ATOM 1092 C CA . LEU A 1 146 ? 10.566 -17.337 3.225 1.00 86.94 146 LEU A CA 1
ATOM 1093 C C . LEU A 1 146 ? 10.012 -16.052 3.852 1.00 86.94 146 LEU A C 1
ATOM 1095 O O . LEU A 1 146 ? 9.749 -16.021 5.055 1.00 86.94 146 LEU A O 1
ATOM 1099 N N . MET A 1 147 ? 9.748 -15.027 3.040 1.00 81.62 147 MET A N 1
ATOM 1100 C CA . MET A 1 147 ? 9.118 -13.784 3.497 1.00 81.62 147 MET A CA 1
ATOM 1101 C C . MET A 1 147 ? 7.718 -14.031 4.077 1.00 81.62 147 MET A C 1
ATOM 1103 O O . MET A 1 147 ? 7.393 -13.515 5.150 1.00 81.62 147 MET A O 1
ATOM 1107 N N . VAL A 1 148 ? 6.903 -14.869 3.427 1.00 82.19 148 VAL A N 1
ATOM 1108 C CA . VAL A 1 148 ? 5.577 -15.265 3.934 1.00 82.19 148 VAL A CA 1
ATOM 1109 C C . VAL A 1 148 ? 5.697 -16.037 5.250 1.00 82.19 148 VAL A C 1
ATOM 1111 O O . VAL A 1 148 ? 4.943 -15.767 6.184 1.00 82.19 148 VAL A O 1
ATOM 1114 N N . ALA A 1 149 ? 6.662 -16.950 5.375 1.00 87.88 149 ALA A N 1
ATOM 1115 C CA . ALA A 1 149 ? 6.896 -17.692 6.612 1.00 87.88 149 ALA A CA 1
ATOM 1116 C C . ALA A 1 149 ? 7.265 -16.757 7.777 1.00 87.88 149 ALA A C 1
ATOM 1118 O O . ALA A 1 149 ? 6.698 -16.875 8.866 1.00 87.88 149 ALA A O 1
ATOM 1119 N N . VAL A 1 150 ? 8.148 -15.779 7.544 1.00 88.94 150 VAL A N 1
ATOM 1120 C CA . VAL A 1 150 ? 8.493 -14.748 8.539 1.00 88.94 150 VAL A CA 1
ATOM 1121 C C . VAL A 1 150 ? 7.265 -13.914 8.913 1.00 88.94 150 VAL A C 1
ATOM 1123 O O . VAL A 1 150 ? 7.035 -13.669 10.099 1.00 88.94 150 VAL A O 1
ATOM 1126 N N . ALA A 1 151 ? 6.432 -13.535 7.940 1.00 85.31 151 ALA A N 1
ATOM 1127 C CA . ALA A 1 151 ? 5.194 -12.802 8.198 1.00 85.31 151 ALA A CA 1
ATOM 1128 C C . ALA A 1 151 ? 4.197 -13.613 9.051 1.00 85.31 151 ALA A C 1
ATOM 1130 O O . ALA A 1 151 ? 3.618 -13.071 9.993 1.00 85.31 151 ALA A O 1
ATOM 1131 N N . ILE A 1 152 ? 4.037 -14.915 8.784 1.00 87.06 152 ILE A N 1
ATOM 1132 C CA . ILE A 1 152 ? 3.191 -15.819 9.585 1.00 87.06 152 ILE A CA 1
ATOM 1133 C C . ILE A 1 152 ? 3.721 -15.927 11.022 1.00 87.06 152 ILE A C 1
ATOM 1135 O O . ILE A 1 152 ? 2.945 -15.828 11.976 1.00 87.06 152 ILE A O 1
ATOM 1139 N N . LEU A 1 153 ? 5.038 -16.083 11.199 1.00 91.81 153 LEU A N 1
ATOM 1140 C CA . LEU A 1 153 ? 5.666 -16.124 12.524 1.00 91.81 153 LEU A CA 1
ATOM 1141 C C . LEU A 1 153 ? 5.465 -14.809 13.289 1.00 91.81 153 LEU A C 1
ATOM 1143 O O . LEU A 1 153 ? 5.123 -14.830 14.475 1.00 91.81 153 LEU A O 1
ATOM 1147 N N . ALA A 1 154 ? 5.615 -13.668 12.613 1.00 88.88 154 ALA A N 1
ATOM 1148 C CA . ALA A 1 154 ? 5.353 -12.355 13.192 1.00 88.88 154 ALA A CA 1
ATOM 1149 C C . ALA A 1 154 ? 3.877 -12.202 13.596 1.00 88.88 154 ALA A C 1
ATOM 1151 O O . ALA A 1 154 ? 3.591 -11.774 14.717 1.00 88.88 154 ALA A O 1
ATOM 1152 N N . ALA A 1 155 ? 2.941 -12.623 12.740 1.00 85.94 155 ALA A N 1
ATOM 1153 C CA . ALA A 1 155 ? 1.509 -12.606 13.033 1.00 85.94 155 ALA A CA 1
ATOM 1154 C C . ALA A 1 155 ? 1.166 -13.472 14.256 1.00 85.94 155 ALA A C 1
ATOM 1156 O O . ALA A 1 155 ? 0.427 -13.031 15.139 1.00 85.94 155 ALA A O 1
ATOM 1157 N N . PHE A 1 156 ? 1.761 -14.663 14.370 1.00 89.75 156 PHE A N 1
ATOM 1158 C CA . PHE A 1 156 ? 1.609 -15.514 15.552 1.00 89.75 156 PHE A CA 1
ATOM 1159 C C . PHE A 1 156 ? 2.195 -14.861 16.815 1.00 89.75 156 PHE A C 1
ATOM 1161 O O . PHE A 1 156 ? 1.595 -14.927 17.892 1.00 89.75 156 PHE A O 1
ATOM 1168 N N . GLY A 1 157 ? 3.335 -14.175 16.690 1.00 89.75 157 GLY A N 1
ATOM 1169 C CA . GLY A 1 157 ? 3.929 -13.378 17.765 1.00 89.75 157 GLY A CA 1
ATOM 1170 C C . GLY A 1 157 ? 2.991 -12.274 18.264 1.00 89.75 157 GLY A C 1
ATOM 1171 O O . GLY A 1 157 ? 2.764 -12.161 19.473 1.00 89.75 157 GLY A O 1
ATOM 1172 N N . ILE A 1 158 ? 2.385 -11.519 17.343 1.00 87.56 158 ILE A N 1
ATOM 1173 C CA . ILE A 1 158 ? 1.395 -10.475 17.649 1.00 87.56 158 ILE A CA 1
ATOM 1174 C C . ILE A 1 158 ? 0.154 -11.087 18.309 1.00 87.56 158 ILE A C 1
ATOM 1176 O O . ILE A 1 158 ? -0.293 -10.594 19.346 1.00 87.56 158 ILE A O 1
ATOM 1180 N N . TYR A 1 159 ? -0.365 -12.195 17.775 1.00 86.56 159 TYR A N 1
ATOM 1181 C CA . TYR A 1 159 ? -1.507 -12.912 18.347 1.00 86.56 159 TYR A CA 1
ATOM 1182 C C . TYR A 1 159 ? -1.238 -13.371 19.788 1.00 86.56 159 TYR A C 1
ATOM 1184 O O . TYR A 1 159 ? -2.049 -13.156 20.692 1.00 86.56 159 TYR A O 1
ATOM 1192 N N . ARG A 1 160 ? -0.052 -13.929 20.053 1.00 88.69 160 ARG A N 1
ATOM 1193 C CA . ARG A 1 160 ? 0.351 -14.326 21.409 1.00 88.69 160 ARG A CA 1
ATOM 1194 C C . ARG A 1 160 ? 0.475 -13.124 22.347 1.00 88.69 160 ARG A C 1
ATOM 1196 O O . ARG A 1 160 ? 0.152 -13.232 23.535 1.00 88.69 160 ARG A O 1
ATOM 1203 N N . LEU A 1 161 ? 0.936 -11.984 21.836 1.00 87.50 161 LEU A N 1
ATOM 1204 C CA . LEU A 1 161 ? 1.015 -10.735 22.593 1.00 87.50 161 LEU A CA 1
ATOM 1205 C C . LEU A 1 161 ? -0.385 -10.192 22.922 1.00 87.50 161 LEU A C 1
ATOM 1207 O O . LEU A 1 161 ? -0.609 -9.729 24.042 1.00 87.50 161 LEU A O 1
ATOM 1211 N N . PHE A 1 162 ? -1.338 -10.353 22.001 1.00 83.94 162 PHE A N 1
ATOM 1212 C CA . PHE A 1 162 ? -2.749 -10.022 22.195 1.00 83.94 162 PHE A CA 1
ATOM 1213 C C . PHE A 1 162 ? -3.402 -10.876 23.296 1.00 83.94 162 PHE A C 1
ATOM 1215 O O . PHE A 1 162 ? -4.016 -10.327 24.213 1.00 83.94 162 PHE A O 1
ATOM 1222 N N . ILE A 1 163 ? -3.183 -12.199 23.297 1.00 86.00 163 ILE A N 1
ATOM 1223 C CA . ILE A 1 163 ? -3.719 -13.110 24.334 1.00 86.00 163 ILE A CA 1
ATOM 1224 C C . ILE A 1 163 ? -3.249 -12.722 25.740 1.00 86.00 163 ILE A C 1
ATOM 1226 O O . ILE A 1 163 ? -4.004 -12.834 26.704 1.00 86.00 163 ILE A O 1
ATOM 1230 N N . ARG A 1 164 ? -2.012 -12.233 25.885 1.00 87.75 164 ARG A N 1
ATOM 1231 C CA . ARG A 1 164 ? -1.478 -11.825 27.195 1.00 87.75 164 ARG A CA 1
ATOM 1232 C C . ARG A 1 164 ? -2.128 -10.554 27.761 1.00 87.75 164 ARG A C 1
ATOM 1234 O O . ARG A 1 164 ? -1.833 -10.209 28.902 1.00 87.75 164 ARG A O 1
ATOM 1241 N N . ARG A 1 165 ? -2.986 -9.859 26.996 1.00 77.50 165 ARG A N 1
ATOM 1242 C CA . ARG A 1 165 ? -3.823 -8.705 27.400 1.00 77.50 165 ARG A CA 1
ATOM 1243 C C . ARG A 1 165 ? -3.098 -7.549 28.112 1.00 77.50 165 ARG A C 1
ATOM 1245 O O . ARG A 1 165 ? -3.739 -6.687 28.714 1.00 77.50 165 ARG A O 1
ATOM 1252 N N . LYS A 1 166 ? -1.767 -7.450 28.015 1.00 85.12 166 LYS A N 1
ATOM 1253 C CA . LYS A 1 166 ? -1.014 -6.301 28.542 1.00 85.12 166 LYS A CA 1
ATOM 1254 C C . LYS A 1 166 ? -1.155 -5.121 27.580 1.00 85.12 166 LYS A C 1
ATOM 1256 O O . LYS A 1 166 ? -0.318 -4.940 26.697 1.00 85.12 166 LYS A O 1
ATOM 1261 N N . LYS A 1 167 ? -2.210 -4.315 27.763 1.00 83.62 167 LYS A N 1
ATOM 1262 C CA . LYS A 1 167 ? -2.538 -3.163 26.897 1.00 83.62 167 LYS A CA 1
ATOM 1263 C C . LYS A 1 167 ? -1.337 -2.235 26.668 1.00 83.62 167 LYS A C 1
ATOM 1265 O O . LYS A 1 167 ? -1.086 -1.832 25.538 1.00 83.62 167 LYS A O 1
ATOM 1270 N N . LEU A 1 168 ? -0.549 -1.972 27.717 1.00 87.56 168 LEU A N 1
ATOM 1271 C CA . LEU A 1 168 ? 0.665 -1.154 27.630 1.00 87.56 168 LEU A CA 1
ATOM 1272 C C . LEU A 1 168 ? 1.724 -1.764 26.700 1.00 87.56 168 LEU A C 1
ATOM 1274 O O . LEU A 1 168 ? 2.277 -1.061 25.861 1.00 87.56 168 LEU A O 1
ATOM 1278 N N . THR A 1 169 ? 1.993 -3.066 26.826 1.00 89.31 169 THR A N 1
ATOM 1279 C CA . THR A 1 169 ? 2.986 -3.762 25.993 1.00 89.31 169 THR A CA 1
ATOM 1280 C C . THR A 1 169 ? 2.570 -3.762 24.525 1.00 89.31 169 THR A C 1
ATOM 1282 O O . THR A 1 169 ? 3.405 -3.519 23.662 1.00 89.31 169 THR A O 1
ATOM 1285 N N . LEU A 1 170 ? 1.282 -3.978 24.241 1.00 86.44 170 LEU A N 1
ATOM 1286 C CA . LEU A 1 170 ? 0.756 -3.958 22.875 1.00 86.44 170 LEU A CA 1
ATOM 1287 C C . LEU A 1 170 ? 0.832 -2.552 22.264 1.00 86.44 170 LEU A C 1
ATOM 1289 O O . LEU A 1 170 ? 1.276 -2.402 21.129 1.00 86.44 170 LEU A O 1
ATOM 1293 N N . LYS A 1 171 ? 0.491 -1.515 23.042 1.00 90.06 171 LYS A N 1
ATOM 1294 C CA . LYS A 1 171 ? 0.616 -0.114 22.618 1.00 90.06 171 LYS A CA 1
ATOM 1295 C C . LYS A 1 171 ? 2.069 0.264 22.325 1.00 90.06 171 LYS A C 1
ATOM 1297 O O . LYS A 1 171 ? 2.337 0.881 21.301 1.00 90.06 171 LYS A O 1
ATOM 1302 N N . LEU A 1 172 ? 3.001 -0.132 23.193 1.00 92.12 172 LEU A N 1
ATOM 1303 C CA . LEU A 1 172 ? 4.427 0.151 23.021 1.00 92.12 172 LEU A CA 1
ATOM 1304 C C . LEU A 1 172 ? 5.015 -0.595 21.816 1.00 92.12 172 LEU A C 1
ATOM 1306 O O . LEU A 1 172 ? 5.804 -0.012 21.083 1.00 92.12 172 LEU A O 1
ATOM 1310 N N . PHE A 1 173 ? 4.583 -1.837 21.578 1.00 92.62 173 PHE A N 1
ATOM 1311 C CA . PHE A 1 173 ? 4.970 -2.614 20.401 1.00 92.62 173 PHE A CA 1
ATOM 1312 C C . PHE A 1 173 ? 4.472 -1.981 19.094 1.00 92.62 173 PHE A C 1
ATOM 1314 O O . PHE A 1 173 ? 5.253 -1.807 18.165 1.00 92.62 173 PHE A O 1
ATOM 1321 N N . PHE A 1 174 ? 3.194 -1.596 19.008 1.00 91.00 174 PHE A N 1
ATOM 1322 C CA . PHE A 1 174 ? 2.684 -0.924 17.808 1.00 91.00 174 PHE A CA 1
ATOM 1323 C C . PHE A 1 174 ? 3.339 0.439 17.595 1.00 91.00 174 PHE A C 1
ATOM 1325 O O . PHE A 1 174 ? 3.678 0.779 16.465 1.00 91.00 174 PHE A O 1
ATOM 1332 N N . LEU A 1 175 ? 3.557 1.199 18.672 1.00 94.44 175 LEU A N 1
ATOM 1333 C CA . LEU A 1 175 ? 4.254 2.479 18.604 1.00 94.44 175 LEU A CA 1
ATOM 1334 C C . LEU A 1 175 ? 5.676 2.303 18.060 1.00 94.44 175 LEU A C 1
ATOM 1336 O O . LEU A 1 175 ? 6.057 3.036 17.154 1.00 94.44 175 LEU A O 1
ATOM 1340 N N . SER A 1 176 ? 6.440 1.330 18.569 1.00 95.31 176 SER A N 1
ATOM 1341 C CA . SER A 1 176 ? 7.812 1.089 18.112 1.00 95.31 176 SER A CA 1
ATOM 1342 C C . SER A 1 176 ? 7.864 0.553 16.683 1.00 95.31 176 SER A C 1
ATOM 1344 O O . SER A 1 176 ? 8.689 1.017 15.901 1.00 95.31 176 SER A O 1
ATOM 1346 N N . ALA A 1 177 ? 6.968 -0.368 16.315 1.00 93.94 177 ALA A N 1
ATOM 1347 C CA . ALA A 1 177 ? 6.904 -0.927 14.969 1.00 93.94 177 ALA A CA 1
ATOM 1348 C C . ALA A 1 177 ? 6.541 0.139 13.923 1.00 93.94 177 ALA A C 1
ATOM 1350 O O . ALA A 1 177 ? 7.231 0.260 12.912 1.00 93.94 177 ALA A O 1
ATOM 1351 N N . LEU A 1 178 ? 5.506 0.951 14.181 1.00 94.44 178 LEU A N 1
ATOM 1352 C CA . LEU A 1 178 ? 5.106 2.045 13.289 1.00 94.44 178 LEU A CA 1
ATOM 1353 C C . LEU A 1 178 ? 6.177 3.135 13.214 1.00 94.44 178 LEU A C 1
ATOM 1355 O O . LEU A 1 178 ? 6.448 3.647 12.130 1.00 94.44 178 LEU A O 1
ATOM 1359 N N . TRP A 1 179 ? 6.810 3.465 14.344 1.00 97.50 179 TRP A N 1
ATOM 1360 C CA . TRP A 1 179 ? 7.898 4.440 14.390 1.00 97.50 179 TRP A CA 1
ATOM 1361 C C . TRP A 1 179 ? 9.094 3.990 13.556 1.00 97.50 179 TRP A C 1
ATOM 1363 O O . TRP A 1 179 ? 9.576 4.753 12.719 1.00 97.50 179 TRP A O 1
ATOM 1373 N N . LEU A 1 180 ? 9.544 2.747 13.749 1.00 96.38 180 LEU A N 1
ATOM 1374 C CA . LEU A 1 180 ? 10.672 2.176 13.022 1.00 96.38 180 LEU A CA 1
ATOM 1375 C C . LEU A 1 180 ? 10.362 2.085 11.527 1.00 96.38 180 LEU A C 1
ATOM 1377 O O . LEU A 1 180 ? 11.141 2.565 10.709 1.00 96.38 180 LEU A O 1
ATOM 1381 N N . CYS A 1 181 ? 9.205 1.520 11.175 1.00 95.38 181 CYS A N 1
ATOM 1382 C CA . CYS A 1 181 ? 8.788 1.353 9.788 1.00 95.38 181 CYS A CA 1
ATOM 1383 C C . CYS A 1 181 ? 8.640 2.705 9.075 1.00 95.38 181 CYS A C 1
ATOM 1385 O O . CYS A 1 181 ? 9.182 2.878 7.985 1.00 95.38 181 CYS A O 1
ATOM 1387 N N . GLY A 1 182 ? 7.989 3.687 9.708 1.00 95.81 182 GLY A N 1
ATOM 1388 C CA . GLY A 1 182 ? 7.859 5.037 9.162 1.00 95.81 182 GLY A CA 1
ATOM 1389 C C . GLY A 1 182 ? 9.210 5.737 9.003 1.00 95.81 182 GLY A C 1
ATOM 1390 O O . GLY A 1 182 ? 9.478 6.301 7.949 1.00 95.81 182 GLY A O 1
ATOM 1391 N N . THR A 1 183 ? 10.085 5.646 10.010 1.00 97.06 183 THR A N 1
ATOM 1392 C CA . THR A 1 183 ? 11.423 6.261 9.979 1.00 97.06 183 THR A CA 1
ATOM 1393 C C . THR A 1 183 ? 12.273 5.688 8.850 1.00 97.06 183 THR A C 1
ATOM 1395 O O . THR A 1 183 ? 12.782 6.446 8.028 1.00 97.06 183 THR A O 1
ATOM 1398 N N . VAL A 1 184 ? 12.395 4.359 8.776 1.00 96.06 184 VAL A N 1
ATOM 1399 C CA . VAL A 1 184 ? 13.205 3.687 7.749 1.00 96.06 184 VAL A CA 1
ATOM 1400 C C . VAL A 1 184 ? 12.648 3.959 6.354 1.00 96.06 184 VAL A C 1
ATOM 1402 O O . VAL A 1 184 ? 13.419 4.284 5.457 1.00 96.06 184 VAL A O 1
ATOM 1405 N N . SER A 1 185 ? 11.323 3.898 6.181 1.00 95.06 185 SER A N 1
ATOM 1406 C CA . SER A 1 185 ? 10.696 4.171 4.882 1.00 95.06 185 SER A CA 1
ATOM 1407 C C . SER A 1 185 ? 10.983 5.599 4.420 1.00 95.06 185 SER A C 1
ATOM 1409 O O . SER A 1 185 ? 11.402 5.792 3.287 1.00 95.06 185 SER A O 1
ATOM 1411 N N . ILE A 1 186 ? 10.816 6.602 5.290 1.00 96.75 186 ILE A N 1
ATOM 1412 C CA . ILE A 1 186 ? 11.059 8.008 4.930 1.00 96.75 186 ILE A CA 1
ATOM 1413 C C . ILE A 1 186 ? 12.533 8.249 4.593 1.00 96.75 186 ILE A C 1
ATOM 1415 O O . ILE A 1 186 ? 12.809 8.913 3.601 1.00 96.75 186 ILE A O 1
ATOM 1419 N N . ILE A 1 187 ? 13.476 7.705 5.373 1.00 96.62 187 ILE A N 1
ATOM 1420 C CA . ILE A 1 187 ? 14.914 7.841 5.077 1.00 96.62 187 ILE A CA 1
ATOM 1421 C C . ILE A 1 187 ? 15.234 7.228 3.714 1.00 96.62 187 ILE A C 1
ATOM 1423 O O . ILE A 1 187 ? 15.904 7.867 2.908 1.00 96.62 187 ILE A O 1
ATOM 1427 N N . LEU A 1 188 ? 14.724 6.022 3.448 1.00 94.12 188 LEU A N 1
ATOM 1428 C CA . LEU A 1 188 ? 14.921 5.353 2.167 1.00 94.12 188 LEU A CA 1
ATOM 1429 C C . LEU A 1 188 ? 14.340 6.178 1.012 1.00 94.12 188 LEU A C 1
ATOM 1431 O O . LEU A 1 188 ? 15.019 6.376 0.014 1.00 94.12 188 LEU A O 1
ATOM 1435 N N . PHE A 1 189 ? 13.121 6.705 1.150 1.00 94.75 189 PHE A N 1
ATOM 1436 C CA . PHE A 1 189 ? 12.522 7.548 0.114 1.00 94.75 189 PHE A CA 1
ATOM 1437 C C . PHE A 1 189 ? 13.290 8.847 -0.109 1.00 94.75 189 PHE A C 1
ATOM 1439 O O . PHE A 1 189 ? 13.423 9.258 -1.252 1.00 94.75 189 PHE A O 1
ATOM 1446 N N . LEU A 1 190 ? 13.804 9.490 0.943 1.00 95.31 190 LEU A N 1
ATOM 1447 C CA . LEU A 1 190 ? 14.629 10.693 0.798 1.00 95.31 190 LEU A CA 1
ATOM 1448 C C . LEU A 1 190 ? 15.942 10.397 0.071 1.00 95.31 190 LEU A C 1
ATOM 1450 O O . LEU A 1 190 ? 16.372 11.210 -0.740 1.00 95.31 190 LEU A O 1
ATOM 1454 N N . TYR A 1 191 ? 16.541 9.236 0.341 1.00 94.75 191 TYR A N 1
ATOM 1455 C CA . TYR A 1 191 ? 17.735 8.774 -0.358 1.00 94.75 191 TYR A CA 1
ATOM 1456 C C . TYR A 1 191 ? 17.449 8.517 -1.844 1.00 94.75 191 TYR A C 1
ATOM 1458 O O . TYR A 1 191 ? 18.105 9.094 -2.699 1.00 94.75 191 TYR A O 1
ATOM 1466 N N . LEU A 1 192 ? 16.403 7.754 -2.167 1.00 91.19 192 LEU A N 1
ATOM 1467 C CA . LEU A 1 192 ? 16.061 7.480 -3.567 1.00 91.19 192 LEU A CA 1
ATOM 1468 C C . LEU A 1 192 ? 15.567 8.734 -4.311 1.00 91.19 192 LEU A C 1
ATOM 1470 O O . LEU A 1 192 ? 15.777 8.885 -5.509 1.00 91.19 192 LEU A O 1
ATOM 1474 N N . PHE A 1 193 ? 14.920 9.664 -3.605 1.00 92.81 193 PHE A N 1
ATOM 1475 C CA . PHE A 1 193 ? 14.528 10.955 -4.168 1.00 92.81 193 PHE A CA 1
ATOM 1476 C C . PHE A 1 193 ? 15.736 11.850 -4.463 1.00 92.81 193 PHE A C 1
ATOM 1478 O O . PHE A 1 193 ? 15.689 12.653 -5.391 1.00 92.81 193 PHE A O 1
ATOM 1485 N N . HIS A 1 194 ? 16.812 11.728 -3.683 1.00 94.00 194 HIS A N 1
ATOM 1486 C CA . HIS A 1 194 ? 18.067 12.419 -3.958 1.00 94.00 194 HIS A CA 1
ATOM 1487 C C . HIS A 1 194 ? 18.700 11.923 -5.266 1.00 94.00 194 HIS A C 1
ATOM 1489 O O . HIS A 1 194 ? 19.026 12.766 -6.103 1.00 94.00 194 HIS A O 1
ATOM 1495 N N . ASP A 1 195 ? 18.762 10.605 -5.481 1.00 89.94 195 ASP A N 1
ATOM 1496 C CA . ASP A 1 195 ? 19.229 10.020 -6.748 1.00 89.94 195 ASP A CA 1
ATOM 1497 C C . ASP A 1 195 ? 18.365 10.519 -7.922 1.00 89.94 195 ASP A C 1
ATOM 1499 O O . ASP A 1 195 ? 18.881 11.054 -8.901 1.00 89.94 195 ASP A O 1
ATOM 1503 N N . TYR A 1 196 ? 17.034 10.499 -7.768 1.00 91.12 196 TYR A N 1
ATOM 1504 C CA . TYR A 1 196 ? 16.107 11.055 -8.762 1.00 91.12 196 TYR A CA 1
ATOM 1505 C C . TYR A 1 196 ? 16.370 12.538 -9.087 1.00 91.12 196 TYR A C 1
ATOM 1507 O O . TYR A 1 196 ? 16.327 12.933 -10.250 1.00 91.12 196 TYR A O 1
ATOM 1515 N N . LEU A 1 197 ? 16.635 13.388 -8.086 1.00 92.50 197 LEU A N 1
ATOM 1516 C CA . LEU A 1 197 ? 16.947 14.805 -8.321 1.00 92.50 197 LEU A CA 1
ATOM 1517 C C . LEU A 1 197 ? 18.266 14.994 -9.079 1.00 92.50 197 LEU A C 1
ATOM 1519 O O . LEU A 1 197 ? 18.376 15.925 -9.882 1.00 92.50 197 LEU A O 1
ATOM 1523 N N . SER A 1 198 ? 19.252 14.138 -8.819 1.00 91.81 198 SER A N 1
ATOM 1524 C CA . SER A 1 198 ? 20.527 14.158 -9.531 1.00 91.81 198 SER A CA 1
ATOM 1525 C C . SER A 1 198 ? 20.332 13.785 -10.999 1.00 91.81 198 SER A C 1
ATOM 1527 O O . SER A 1 198 ? 20.731 14.555 -11.872 1.00 91.81 198 SER A O 1
ATOM 1529 N N . ASP A 1 199 ? 19.660 12.665 -11.257 1.00 86.44 199 ASP A N 1
ATOM 1530 C CA . ASP A 1 199 ? 19.575 12.074 -12.595 1.00 86.44 199 ASP A CA 1
ATOM 1531 C C . ASP A 1 199 ? 18.535 12.791 -13.472 1.00 86.44 199 ASP A C 1
ATOM 1533 O O . ASP A 1 199 ? 18.846 13.245 -14.572 1.00 86.44 199 ASP A O 1
ATOM 1537 N N . ALA A 1 200 ? 17.314 12.997 -12.964 1.00 86.94 200 ALA A N 1
ATOM 1538 C CA . ALA A 1 200 ? 16.215 13.559 -13.755 1.00 86.94 200 ALA A CA 1
ATOM 1539 C C . ALA A 1 200 ? 16.243 15.095 -13.853 1.00 86.94 200 ALA A C 1
ATOM 1541 O O . ALA A 1 200 ? 15.793 15.666 -14.847 1.00 86.94 200 ALA A O 1
ATOM 1542 N N . VAL A 1 201 ? 16.717 15.789 -12.808 1.00 92.62 201 VAL A N 1
ATOM 1543 C CA . VAL A 1 201 ? 16.701 17.268 -12.736 1.00 92.62 201 VAL A CA 1
ATOM 1544 C C . VAL A 1 201 ? 18.096 17.868 -12.962 1.00 92.62 201 VAL A C 1
ATOM 1546 O O . VAL A 1 201 ? 18.212 19.069 -13.211 1.00 92.62 201 VAL A O 1
ATOM 1549 N N . GLY A 1 202 ? 19.161 17.063 -12.891 1.00 91.94 202 GLY A N 1
ATOM 1550 C CA . GLY A 1 202 ? 20.543 17.548 -12.953 1.00 91.94 202 GLY A CA 1
ATOM 1551 C C . GLY A 1 202 ? 20.980 18.296 -11.688 1.00 91.94 202 GLY A C 1
ATOM 1552 O O . GLY A 1 202 ? 21.968 19.034 -11.708 1.00 91.94 202 GLY A O 1
ATOM 1553 N N . LEU A 1 203 ? 20.239 18.160 -10.580 1.00 95.06 203 LEU A N 1
ATOM 1554 C CA . LEU A 1 203 ? 20.537 18.837 -9.320 1.00 95.06 203 LEU A CA 1
ATOM 1555 C C . LEU A 1 203 ? 21.443 17.953 -8.452 1.00 95.06 203 LEU A C 1
ATOM 1557 O O . LEU A 1 203 ? 20.979 17.227 -7.573 1.00 95.06 203 LEU A O 1
ATOM 1561 N N . SER A 1 204 ? 22.757 18.050 -8.659 1.00 93.75 204 SER A N 1
ATOM 1562 C CA . SER A 1 204 ? 23.744 17.286 -7.887 1.00 93.75 204 SER A CA 1
ATOM 1563 C C . SER A 1 204 ? 23.905 17.841 -6.462 1.00 93.75 204 SER A C 1
ATOM 1565 O O . SER A 1 204 ? 24.743 18.710 -6.196 1.00 93.75 204 SER A O 1
ATOM 1567 N N . ILE A 1 205 ? 23.105 17.351 -5.515 1.00 93.25 205 ILE A N 1
ATOM 1568 C CA . ILE A 1 205 ? 23.289 17.656 -4.089 1.00 93.25 205 ILE A CA 1
ATOM 1569 C C . ILE A 1 205 ? 24.398 16.735 -3.549 1.00 93.25 205 ILE A C 1
ATOM 1571 O O . ILE A 1 205 ? 24.265 15.518 -3.644 1.00 93.25 205 ILE A O 1
ATOM 1575 N N . PRO A 1 206 ? 25.494 17.241 -2.964 1.00 94.69 206 PRO A N 1
ATOM 1576 C CA . PRO A 1 206 ? 26.538 16.369 -2.433 1.00 94.69 206 PRO A CA 1
ATOM 1577 C C . PRO A 1 206 ? 26.039 15.585 -1.207 1.00 94.69 206 PRO A C 1
ATOM 1579 O O . PRO A 1 206 ? 25.614 16.181 -0.215 1.00 94.69 206 PRO A O 1
ATOM 1582 N N . LEU A 1 207 ? 26.155 14.251 -1.240 1.00 95.25 207 LEU A N 1
ATOM 1583 C CA . LEU A 1 207 ? 25.858 13.344 -0.117 1.00 95.25 207 LEU A CA 1
ATOM 1584 C C . LEU A 1 207 ? 26.955 13.398 0.959 1.00 95.25 207 LEU A C 1
ATOM 1586 O O . LEU A 1 207 ? 27.672 12.433 1.220 1.00 95.25 207 LEU A O 1
ATOM 1590 N N . ASN A 1 208 ? 27.113 14.561 1.583 1.00 96.56 208 ASN A N 1
ATOM 1591 C CA . ASN A 1 208 ? 28.009 14.738 2.719 1.00 96.56 208 ASN A CA 1
ATOM 1592 C C . ASN A 1 208 ? 27.351 14.274 4.034 1.00 96.56 208 ASN A C 1
ATOM 1594 O O . ASN A 1 208 ? 26.148 14.022 4.114 1.00 96.56 208 ASN A O 1
ATOM 1598 N N . THR A 1 209 ? 28.139 14.201 5.111 1.00 96.50 209 THR A N 1
ATOM 1599 C CA . THR A 1 209 ? 27.654 13.811 6.448 1.00 96.50 209 THR A CA 1
ATOM 1600 C C . THR A 1 209 ? 26.461 14.654 6.912 1.00 96.50 209 THR A C 1
ATOM 1602 O O . THR A 1 209 ? 25.559 14.136 7.568 1.00 96.50 209 THR A O 1
ATOM 1605 N N . LEU A 1 210 ? 26.420 15.942 6.548 1.00 95.88 210 LEU A N 1
ATOM 1606 C CA . LEU A 1 210 ? 25.314 16.834 6.893 1.00 95.88 210 LEU A CA 1
ATOM 1607 C C . LEU A 1 210 ? 24.004 16.407 6.213 1.00 95.88 210 LEU A C 1
ATOM 1609 O O . LEU A 1 210 ? 22.979 16.349 6.890 1.00 95.88 210 LEU A O 1
ATOM 1613 N N . ALA A 1 211 ? 24.030 16.055 4.924 1.00 95.19 211 ALA A N 1
ATOM 1614 C CA . ALA A 1 211 ? 22.856 15.568 4.200 1.00 95.19 211 ALA A CA 1
ATOM 1615 C C . ALA A 1 211 ? 22.272 14.303 4.854 1.00 95.19 211 ALA A C 1
ATOM 1617 O O . ALA A 1 211 ? 21.067 14.239 5.098 1.00 95.19 211 ALA A O 1
ATOM 1618 N N . TYR A 1 212 ? 23.119 13.342 5.243 1.00 96.69 212 TYR A N 1
ATOM 1619 C CA . TYR A 1 212 ? 22.674 12.141 5.963 1.00 96.69 212 TYR A CA 1
ATOM 1620 C C . TYR A 1 212 ? 22.060 12.454 7.333 1.00 96.69 212 TYR A C 1
ATOM 1622 O O . TYR A 1 212 ? 21.035 11.870 7.687 1.00 96.69 212 TYR A O 1
ATOM 1630 N N . ILE A 1 213 ? 22.634 13.395 8.093 1.00 97.50 213 ILE A N 1
ATOM 1631 C CA . ILE A 1 213 ? 22.065 13.837 9.379 1.00 97.50 213 ILE A CA 1
ATOM 1632 C C . ILE A 1 213 ? 20.687 14.475 9.169 1.00 97.50 213 ILE A C 1
ATOM 1634 O O . ILE A 1 213 ? 19.757 14.178 9.922 1.00 97.50 213 ILE A O 1
ATOM 1638 N N . VAL A 1 214 ? 20.532 15.316 8.142 1.00 97.38 214 VAL A N 1
ATOM 1639 C CA . VAL A 1 214 ? 19.249 15.953 7.808 1.00 97.38 214 VAL A CA 1
ATOM 1640 C C . VAL A 1 214 ? 18.213 14.905 7.396 1.00 97.38 214 VAL A C 1
ATOM 1642 O O . VAL A 1 214 ? 17.110 14.906 7.946 1.00 97.38 214 VAL A O 1
ATOM 1645 N N . MET A 1 215 ? 18.565 13.964 6.513 1.00 97.19 215 MET A N 1
ATOM 1646 C CA . MET A 1 215 ? 17.674 12.865 6.115 1.00 97.19 215 MET A CA 1
ATOM 1647 C C . MET A 1 215 ? 17.257 12.007 7.314 1.00 97.19 215 MET A C 1
ATOM 1649 O O . MET A 1 215 ? 16.072 11.719 7.483 1.00 97.19 215 MET A O 1
ATOM 1653 N N . ALA A 1 216 ? 18.200 11.653 8.193 1.00 97.75 216 ALA A N 1
ATOM 1654 C CA . ALA A 1 216 ? 17.911 10.898 9.409 1.00 97.75 216 ALA A CA 1
ATOM 1655 C C . ALA A 1 216 ? 16.982 11.672 10.359 1.00 97.75 216 ALA A C 1
ATOM 1657 O O . ALA A 1 216 ? 16.019 11.104 10.878 1.00 97.75 216 ALA A O 1
ATOM 1658 N N . ALA A 1 217 ? 17.212 12.974 10.558 1.00 98.12 217 ALA A N 1
ATOM 1659 C CA . ALA A 1 217 ? 16.359 13.822 11.389 1.00 98.12 217 ALA A CA 1
ATOM 1660 C C . ALA A 1 217 ? 14.936 13.952 10.816 1.00 98.12 217 ALA A C 1
ATOM 1662 O O . ALA A 1 217 ? 13.953 13.857 11.561 1.00 98.12 217 ALA A O 1
ATOM 1663 N N . MET A 1 218 ? 14.801 14.110 9.495 1.00 97.88 218 MET A N 1
ATOM 1664 C CA . MET A 1 218 ? 13.505 14.115 8.805 1.00 97.88 218 MET A CA 1
ATOM 1665 C C . MET A 1 218 ? 12.793 12.764 8.927 1.00 97.88 218 MET A C 1
ATOM 1667 O O . MET A 1 218 ? 11.607 12.720 9.249 1.00 97.88 218 MET A O 1
ATOM 1671 N N . GLY A 1 219 ? 13.522 11.661 8.765 1.00 97.50 219 GLY A N 1
ATOM 1672 C CA . GLY A 1 219 ? 13.005 10.313 8.973 1.00 97.50 219 GLY A CA 1
ATOM 1673 C C . GLY A 1 219 ? 12.475 10.092 10.384 1.00 97.50 219 GLY A C 1
ATOM 1674 O O . GLY A 1 219 ? 11.322 9.700 10.558 1.00 97.50 219 GLY A O 1
ATOM 1675 N N . ILE A 1 220 ? 13.291 10.388 11.400 1.00 98.25 220 ILE A N 1
ATOM 1676 C CA . ILE A 1 220 ? 12.927 10.210 12.813 1.00 98.25 220 ILE A CA 1
ATOM 1677 C C . ILE A 1 220 ? 11.735 11.099 13.174 1.00 98.25 220 ILE A C 1
ATOM 1679 O O . ILE A 1 220 ? 10.802 10.639 13.836 1.00 98.25 220 ILE A O 1
ATOM 1683 N N . SER A 1 221 ? 11.732 12.363 12.744 1.00 97.81 221 SER A N 1
ATOM 1684 C CA . SER A 1 221 ? 10.622 13.283 13.021 1.00 97.81 221 SER A CA 1
ATOM 1685 C C . SER A 1 221 ? 9.327 12.848 12.329 1.00 97.81 221 SER A C 1
ATOM 1687 O O . SER A 1 221 ? 8.284 12.792 12.986 1.00 97.81 221 SER A O 1
ATOM 1689 N N . GLY A 1 222 ? 9.387 12.448 11.056 1.00 97.06 222 GLY A N 1
ATOM 1690 C CA . GLY A 1 222 ? 8.243 11.935 10.304 1.00 97.06 222 GLY A CA 1
ATOM 1691 C C . GLY A 1 222 ? 7.695 10.620 10.868 1.00 97.06 222 GLY A C 1
ATOM 1692 O O . GLY A 1 222 ? 6.495 10.510 11.126 1.00 97.06 222 GLY A O 1
ATOM 1693 N N . GLY A 1 223 ? 8.564 9.650 11.161 1.00 97.44 223 GLY A N 1
ATOM 1694 C CA . GLY A 1 223 ? 8.183 8.385 11.796 1.00 97.44 223 GLY A CA 1
ATOM 1695 C C . GLY A 1 223 ? 7.568 8.589 13.185 1.00 97.44 223 GLY A C 1
ATOM 1696 O O . GLY A 1 223 ? 6.548 7.979 13.513 1.00 97.44 223 GLY A O 1
ATOM 1697 N N . THR A 1 224 ? 8.118 9.514 13.981 1.00 97.38 224 THR A N 1
ATOM 1698 C CA . THR A 1 224 ? 7.548 9.916 15.282 1.00 97.38 224 THR A CA 1
ATOM 1699 C C . THR A 1 224 ? 6.182 10.556 15.117 1.00 97.38 224 THR A C 1
ATOM 1701 O O . THR A 1 224 ? 5.257 10.196 15.844 1.00 97.38 224 THR A O 1
ATOM 1704 N N . TYR A 1 225 ? 6.021 11.459 14.150 1.00 97.25 225 TYR A N 1
ATOM 1705 C CA . TYR A 1 225 ? 4.742 12.102 13.869 1.00 97.25 225 TYR A CA 1
ATOM 1706 C C . TYR A 1 225 ? 3.661 11.079 13.493 1.00 97.25 225 TYR A C 1
ATOM 1708 O O . TYR A 1 225 ? 2.560 11.127 14.051 1.00 97.25 225 TYR A O 1
ATOM 1716 N N . ILE A 1 226 ? 3.970 10.132 12.602 1.00 96.25 226 ILE A N 1
ATOM 1717 C CA . ILE A 1 226 ? 3.037 9.075 12.186 1.00 96.25 226 ILE A CA 1
ATOM 1718 C C . ILE A 1 226 ? 2.652 8.202 13.387 1.00 96.25 226 ILE A C 1
ATOM 1720 O O . ILE A 1 226 ? 1.470 8.099 13.726 1.00 96.25 226 ILE A O 1
ATOM 1724 N N . ALA A 1 227 ? 3.641 7.633 14.082 1.00 96.06 227 ALA A N 1
ATOM 1725 C CA . ALA A 1 227 ? 3.405 6.719 15.197 1.00 96.06 227 ALA A CA 1
ATOM 1726 C C . ALA A 1 227 ? 2.644 7.398 16.352 1.00 96.06 227 ALA A C 1
ATOM 1728 O O . ALA A 1 227 ? 1.710 6.824 16.918 1.00 96.06 227 ALA A O 1
ATOM 1729 N N . TYR A 1 228 ? 2.984 8.652 16.665 1.00 95.56 228 TYR A N 1
ATOM 1730 C CA . TYR A 1 228 ? 2.310 9.435 17.696 1.00 95.56 228 TYR A CA 1
ATOM 1731 C C . TYR A 1 228 ? 0.839 9.700 17.353 1.00 95.56 228 TYR A C 1
ATOM 1733 O O . TYR A 1 228 ? -0.040 9.481 18.193 1.00 95.56 228 TYR A O 1
ATOM 1741 N N . ASN A 1 229 ? 0.540 10.144 16.128 1.00 94.94 229 ASN A N 1
ATOM 1742 C CA . ASN A 1 229 ? -0.842 10.441 15.748 1.00 94.94 229 ASN A CA 1
ATOM 1743 C C . ASN A 1 229 ? -1.699 9.174 15.626 1.00 94.94 229 ASN A C 1
ATOM 1745 O O . ASN A 1 229 ? -2.861 9.200 16.031 1.00 94.94 229 ASN A O 1
ATOM 1749 N N . MET A 1 230 ? -1.129 8.063 15.150 1.00 93.06 230 MET A N 1
ATOM 1750 C CA . MET A 1 230 ? -1.855 6.796 15.013 1.00 93.06 230 MET A CA 1
ATOM 1751 C C . MET A 1 230 ? -2.113 6.092 16.349 1.00 93.06 230 MET A C 1
ATOM 1753 O O . MET A 1 230 ? -3.196 5.547 16.540 1.00 93.06 230 MET A O 1
ATOM 1757 N N . VAL A 1 231 ? -1.149 6.099 17.279 1.00 90.94 231 VAL A N 1
ATOM 1758 C CA . VAL A 1 231 ? -1.234 5.292 18.514 1.00 90.94 231 VAL A CA 1
ATOM 1759 C C . VAL A 1 231 ? -1.628 6.118 19.739 1.00 90.94 231 VAL A C 1
ATOM 1761 O O . VAL A 1 231 ? -2.337 5.630 20.619 1.00 90.94 231 VAL A O 1
ATOM 1764 N N . ILE A 1 232 ? -1.165 7.367 19.847 1.00 89.62 232 ILE A N 1
ATOM 1765 C CA . ILE A 1 232 ? -1.384 8.197 21.045 1.00 89.62 232 ILE A CA 1
ATOM 1766 C C . ILE A 1 232 ? -2.579 9.133 20.857 1.00 89.62 232 ILE A C 1
ATOM 1768 O O . ILE A 1 232 ? -3.399 9.254 21.766 1.00 89.62 232 ILE A O 1
ATOM 1772 N N . LYS A 1 233 ? -2.727 9.751 19.678 1.00 89.12 233 LYS A N 1
ATOM 1773 C CA . LYS A 1 233 ? -3.874 10.620 19.342 1.00 89.12 233 LYS A CA 1
ATOM 1774 C C . LYS A 1 233 ? -4.964 9.931 18.517 1.00 89.12 233 LYS A C 1
ATOM 1776 O O . LYS A 1 233 ? -5.753 10.600 17.855 1.00 89.12 233 LYS A O 1
ATOM 1781 N N . ALA A 1 234 ? -5.074 8.609 18.625 1.00 83.62 234 ALA A N 1
ATOM 1782 C CA . ALA A 1 234 ? -6.044 7.811 17.874 1.00 83.62 234 ALA A CA 1
ATOM 1783 C C . ALA A 1 234 ? -7.509 8.270 18.030 1.00 83.62 234 ALA A C 1
ATOM 1785 O O . ALA A 1 234 ? -8.333 8.028 17.157 1.00 83.62 234 ALA A O 1
ATOM 1786 N N . ARG A 1 235 ? -7.836 8.961 19.130 1.00 80.19 235 ARG A N 1
ATOM 1787 C CA . ARG A 1 235 ? -9.187 9.460 19.435 1.00 80.19 235 ARG A CA 1
ATOM 1788 C C . ARG A 1 235 ? -9.651 10.629 18.577 1.00 80.19 235 ARG A C 1
ATOM 1790 O O . ARG A 1 235 ? -10.828 10.962 18.626 1.00 80.19 235 ARG A O 1
ATOM 1797 N N . GLU A 1 236 ? -8.746 11.299 17.871 1.00 86.38 236 GLU A N 1
ATOM 1798 C CA . GLU A 1 236 ? -9.076 12.433 17.010 1.00 86.38 236 GLU A CA 1
ATOM 1799 C C . GLU A 1 236 ? -9.002 11.965 15.545 1.00 86.38 236 GLU A C 1
ATOM 1801 O O . GLU A 1 236 ? -7.912 12.004 14.963 1.00 86.38 236 GLU A O 1
ATOM 1806 N N . PRO A 1 237 ? -10.123 11.553 14.906 1.00 85.62 237 PRO A N 1
ATOM 1807 C CA . PRO A 1 237 ? -10.113 11.060 13.525 1.00 85.62 237 PRO A CA 1
ATOM 1808 C C . PRO A 1 237 ? -9.453 12.038 12.550 1.00 85.62 237 PRO A C 1
ATOM 1810 O O . PRO A 1 237 ? -8.737 11.624 11.645 1.00 85.62 237 PRO A O 1
ATOM 1813 N N . GLY A 1 238 ? -9.608 13.346 12.788 1.00 88.94 238 GLY A N 1
ATOM 1814 C CA . GLY A 1 238 ? -8.994 14.397 11.974 1.00 88.94 238 GLY A CA 1
ATOM 1815 C C . GLY A 1 238 ? -7.460 14.393 11.965 1.00 88.94 238 GLY A C 1
ATOM 1816 O O . GLY A 1 238 ? -6.874 14.881 11.007 1.00 88.94 238 GLY A O 1
ATOM 1817 N N . ARG A 1 239 ? -6.798 13.830 12.987 1.00 90.38 239 ARG A N 1
ATOM 1818 C CA . ARG A 1 239 ? -5.332 13.657 13.023 1.00 90.38 239 ARG A CA 1
ATOM 1819 C C . ARG A 1 239 ? -4.901 12.222 12.742 1.00 90.38 239 ARG A C 1
ATOM 1821 O O . ARG A 1 239 ? -3.869 12.016 12.106 1.00 90.38 239 ARG A O 1
ATOM 1828 N N . LYS A 1 240 ? -5.698 11.244 13.181 1.00 91.38 240 LYS A N 1
ATOM 1829 C CA . LYS A 1 240 ? -5.450 9.819 12.935 1.00 91.38 240 LYS A CA 1
ATOM 1830 C C . LYS A 1 240 ? -5.499 9.500 11.442 1.00 91.38 240 LYS A C 1
ATOM 1832 O O . LYS A 1 240 ? -4.568 8.895 10.922 1.00 91.38 240 LYS A O 1
ATOM 1837 N N . ASN A 1 241 ? -6.560 9.925 10.754 1.00 92.44 241 ASN A N 1
ATOM 1838 C CA . ASN A 1 241 ? -6.815 9.535 9.370 1.00 92.44 241 ASN A CA 1
ATOM 1839 C C . ASN A 1 241 ? -5.711 10.017 8.408 1.00 92.44 241 ASN A C 1
ATOM 1841 O O . ASN A 1 241 ? -5.219 9.185 7.651 1.00 92.44 241 ASN A O 1
ATOM 1845 N N . PRO A 1 242 ? -5.236 11.280 8.448 1.00 93.69 242 PRO A N 1
ATOM 1846 C CA . PRO A 1 242 ? -4.121 11.702 7.596 1.00 93.69 242 PRO A CA 1
ATOM 1847 C C . PRO A 1 242 ? -2.820 10.940 7.871 1.00 93.69 242 PRO A C 1
ATOM 1849 O O . PRO A 1 242 ? -2.141 10.546 6.928 1.00 93.69 242 PRO A O 1
ATOM 1852 N N . ALA A 1 243 ? -2.486 10.687 9.143 1.00 94.75 243 ALA A N 1
ATOM 1853 C CA . ALA A 1 243 ? -1.295 9.916 9.505 1.00 94.75 243 ALA A CA 1
ATOM 1854 C C . ALA A 1 243 ? -1.385 8.461 9.013 1.00 94.75 243 ALA A C 1
ATOM 1856 O O . ALA A 1 243 ? -0.407 7.922 8.500 1.00 94.75 243 ALA A O 1
ATOM 1857 N N . LEU A 1 244 ? -2.573 7.857 9.111 1.00 94.25 244 LEU A N 1
ATOM 1858 C CA . LEU A 1 244 ? -2.859 6.522 8.591 1.00 94.25 244 LEU A CA 1
ATOM 1859 C C . LEU A 1 244 ? -2.699 6.474 7.067 1.00 94.25 244 LEU A C 1
ATOM 1861 O O . LEU A 1 244 ? -2.041 5.568 6.562 1.00 94.25 244 LEU A O 1
ATOM 1865 N N . LEU A 1 245 ? -3.252 7.448 6.336 1.00 95.12 245 LEU A N 1
ATOM 1866 C CA . LEU A 1 245 ? -3.119 7.513 4.875 1.00 95.12 245 LEU A CA 1
ATOM 1867 C C . LEU A 1 245 ? -1.661 7.708 4.451 1.00 95.12 245 LEU A C 1
ATOM 1869 O O . LEU A 1 245 ? -1.193 6.991 3.571 1.00 95.12 245 LEU A O 1
ATOM 1873 N N . ALA A 1 246 ? -0.929 8.610 5.113 1.00 95.88 246 ALA A N 1
ATOM 1874 C CA . ALA A 1 246 ? 0.497 8.816 4.862 1.00 95.88 246 ALA A CA 1
ATOM 1875 C C . ALA A 1 246 ? 1.300 7.524 5.081 1.00 95.88 246 ALA A C 1
ATOM 1877 O O . ALA A 1 246 ? 2.129 7.160 4.250 1.00 95.88 246 ALA A O 1
ATOM 1878 N N . PHE A 1 247 ? 1.007 6.788 6.157 1.00 96.06 247 PHE A N 1
ATOM 1879 C CA . PHE A 1 247 ? 1.629 5.494 6.415 1.00 96.06 247 PHE A CA 1
ATOM 1880 C C . PHE A 1 247 ? 1.287 4.450 5.340 1.00 96.06 247 PHE A C 1
ATOM 1882 O O . PHE A 1 247 ? 2.177 3.732 4.896 1.00 96.06 247 PHE A O 1
ATOM 1889 N N . CYS A 1 248 ? 0.032 4.384 4.882 1.00 96.31 248 CYS A N 1
ATOM 1890 C CA . CYS A 1 248 ? -0.378 3.452 3.825 1.00 96.31 248 CYS A CA 1
ATOM 1891 C C . CYS A 1 248 ? 0.307 3.755 2.486 1.00 96.31 248 CYS A C 1
ATOM 1893 O O . CYS A 1 248 ? 0.719 2.824 1.800 1.00 96.31 248 CYS A O 1
ATOM 1895 N N . ILE A 1 249 ? 0.454 5.038 2.137 1.00 96.81 249 ILE A N 1
ATOM 1896 C CA . ILE A 1 249 ? 1.171 5.485 0.934 1.00 96.81 249 ILE A CA 1
ATOM 1897 C C . ILE A 1 249 ? 2.640 5.053 1.004 1.00 96.81 249 ILE A C 1
ATOM 1899 O O . ILE A 1 249 ? 3.131 4.399 0.086 1.00 96.81 249 ILE A O 1
ATOM 1903 N N . LEU A 1 250 ? 3.317 5.363 2.117 1.00 95.88 250 LEU A N 1
ATOM 1904 C CA . LEU A 1 250 ? 4.727 5.019 2.324 1.00 95.88 250 LEU A CA 1
ATOM 1905 C C . LEU A 1 250 ? 4.949 3.505 2.293 1.00 95.88 250 LEU A C 1
ATOM 1907 O O . LEU A 1 250 ? 5.812 3.021 1.566 1.00 95.88 250 LEU A O 1
ATOM 1911 N N . LEU A 1 251 ? 4.159 2.749 3.059 1.00 95.31 251 LEU A N 1
ATOM 1912 C CA . LEU A 1 251 ? 4.325 1.303 3.165 1.00 95.31 251 LEU A CA 1
ATOM 1913 C C . LEU A 1 251 ? 3.927 0.582 1.870 1.00 95.31 251 LEU A C 1
ATOM 1915 O O . LEU A 1 251 ? 4.585 -0.381 1.483 1.00 95.31 251 LEU A O 1
ATOM 1919 N N . GLY A 1 252 ? 2.884 1.052 1.182 1.00 95.88 252 GLY A N 1
ATOM 1920 C CA . GLY A 1 252 ? 2.465 0.502 -0.105 1.00 95.88 252 GLY A CA 1
ATOM 1921 C C . GLY A 1 252 ? 3.539 0.660 -1.180 1.00 95.88 252 GLY A C 1
ATOM 1922 O O . GLY A 1 252 ? 3.900 -0.318 -1.834 1.00 95.88 252 GLY A O 1
ATOM 1923 N N . ALA A 1 253 ? 4.113 1.860 -1.305 1.00 95.50 253 ALA A N 1
ATOM 1924 C CA . ALA A 1 253 ? 5.224 2.111 -2.219 1.00 95.50 253 ALA A CA 1
ATOM 1925 C C . ALA A 1 253 ? 6.483 1.316 -1.820 1.00 95.50 253 ALA A C 1
ATOM 1927 O O . ALA A 1 253 ? 7.103 0.680 -2.672 1.00 95.50 253 ALA A O 1
ATOM 1928 N N . PHE A 1 254 ? 6.815 1.264 -0.525 1.00 93.62 254 PHE A N 1
ATOM 1929 C CA . PHE A 1 254 ? 7.952 0.492 -0.010 1.00 93.62 254 PHE A CA 1
ATOM 1930 C C . PHE A 1 254 ? 7.864 -0.996 -0.376 1.00 93.62 254 PHE A C 1
ATOM 1932 O O . PHE A 1 254 ? 8.834 -1.575 -0.864 1.00 93.62 254 PHE A O 1
ATOM 1939 N N . LEU A 1 255 ? 6.695 -1.618 -0.192 1.00 92.81 255 LEU A N 1
ATOM 1940 C CA . LEU A 1 255 ? 6.494 -3.029 -0.532 1.00 92.81 255 LEU A CA 1
ATOM 1941 C C . LEU A 1 255 ? 6.700 -3.301 -2.027 1.00 92.81 255 LEU A C 1
ATOM 1943 O O . LEU A 1 255 ? 7.238 -4.347 -2.373 1.00 92.81 255 LEU A O 1
ATOM 1947 N N . VAL A 1 256 ? 6.315 -2.373 -2.903 1.00 94.88 256 VAL A N 1
ATOM 1948 C CA . VAL A 1 256 ? 6.488 -2.509 -4.361 1.00 94.88 256 VAL A CA 1
ATOM 1949 C C . VAL A 1 256 ? 7.947 -2.345 -4.780 1.00 94.88 256 VAL A C 1
ATOM 1951 O O . VAL A 1 256 ? 8.404 -3.024 -5.700 1.00 94.88 256 VAL A O 1
ATOM 1954 N N . ILE A 1 257 ? 8.689 -1.466 -4.106 1.00 89.25 257 ILE A N 1
ATOM 1955 C CA . ILE A 1 257 ? 10.126 -1.284 -4.341 1.00 89.25 257 ILE A CA 1
ATOM 1956 C C . ILE A 1 257 ? 10.876 -2.563 -3.961 1.00 89.25 257 ILE A C 1
ATOM 1958 O O . ILE A 1 257 ? 11.640 -3.086 -4.768 1.00 89.25 257 ILE A O 1
ATOM 1962 N N . VAL A 1 258 ? 10.599 -3.101 -2.769 1.00 87.38 258 VAL A N 1
ATOM 1963 C CA . VAL A 1 258 ? 11.325 -4.249 -2.205 1.00 87.38 258 VAL A CA 1
ATOM 1964 C C . VAL A 1 258 ? 10.922 -5.583 -2.839 1.00 87.38 258 VAL A C 1
ATOM 1966 O O . VAL A 1 258 ? 11.769 -6.460 -3.009 1.00 87.38 258 VAL A O 1
ATOM 1969 N N . LEU A 1 259 ? 9.640 -5.779 -3.163 1.00 86.69 259 LEU A N 1
ATOM 1970 C CA . LEU A 1 259 ? 9.149 -7.061 -3.665 1.00 86.69 259 LEU A CA 1
ATOM 1971 C C . LEU A 1 259 ? 9.117 -7.097 -5.200 1.00 86.69 259 LEU A 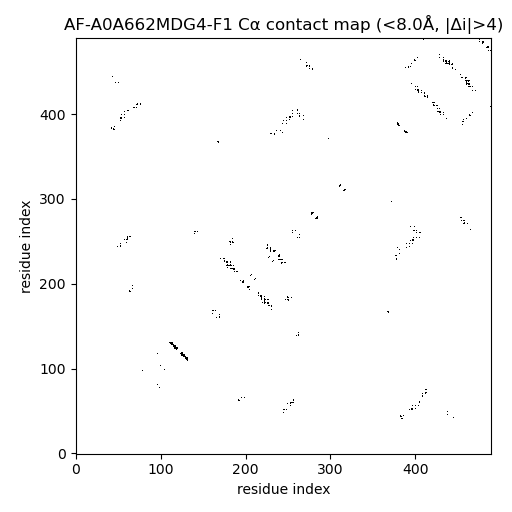C 1
ATOM 1973 O O . LEU A 1 259 ? 8.637 -6.158 -5.839 1.00 86.69 259 LEU A O 1
ATOM 1977 N N . PRO A 1 260 ? 9.536 -8.213 -5.820 1.00 85.69 260 PRO A N 1
ATOM 1978 C CA . PRO A 1 260 ? 9.308 -8.425 -7.242 1.00 85.69 260 PRO A CA 1
ATOM 1979 C C . PRO A 1 260 ? 7.811 -8.523 -7.567 1.00 85.69 260 PRO A C 1
ATOM 1981 O O . PRO A 1 260 ? 7.033 -9.100 -6.804 1.00 85.69 260 PRO A O 1
ATOM 1984 N N . VAL A 1 261 ? 7.400 -8.037 -8.742 1.00 89.19 261 VAL A N 1
ATOM 1985 C CA . VAL A 1 261 ? 5.980 -8.010 -9.153 1.00 89.19 261 VAL A CA 1
ATOM 1986 C C . VAL A 1 261 ? 5.359 -9.415 -9.166 1.00 89.19 261 VAL A C 1
ATOM 1988 O O . VAL A 1 261 ? 4.238 -9.606 -8.694 1.00 89.19 261 VAL A O 1
ATOM 1991 N N . TRP A 1 262 ? 6.106 -10.430 -9.610 1.00 84.50 262 TRP A N 1
ATOM 1992 C CA . TRP A 1 262 ? 5.649 -11.827 -9.605 1.00 84.50 262 TRP A CA 1
ATOM 1993 C C . TRP A 1 262 ? 5.483 -12.424 -8.205 1.00 84.50 262 TRP A C 1
ATOM 1995 O O . TRP A 1 262 ? 4.820 -13.446 -8.069 1.00 84.50 262 TRP A O 1
ATOM 2005 N N . VAL A 1 263 ? 6.054 -11.810 -7.164 1.00 85.69 263 VAL A N 1
ATOM 2006 C CA . VAL A 1 263 ? 5.797 -12.170 -5.760 1.00 85.69 263 VAL A CA 1
ATOM 2007 C C . VAL A 1 263 ? 4.545 -11.464 -5.244 1.00 85.69 263 VAL A C 1
ATOM 2009 O O . VAL A 1 263 ? 3.756 -12.055 -4.507 1.00 85.69 263 VAL A O 1
ATOM 2012 N N . ILE A 1 264 ? 4.323 -10.219 -5.670 1.00 91.69 264 ILE A N 1
ATOM 2013 C CA . ILE A 1 264 ? 3.163 -9.414 -5.273 1.00 91.69 264 ILE A CA 1
ATOM 2014 C C . ILE A 1 264 ? 1.851 -10.064 -5.735 1.00 91.69 264 ILE A C 1
ATOM 2016 O O . ILE A 1 264 ? 0.912 -10.156 -4.949 1.00 91.69 264 ILE A O 1
ATOM 2020 N N . ILE A 1 265 ? 1.778 -10.571 -6.967 1.00 92.31 265 ILE A N 1
ATOM 2021 C CA . ILE A 1 265 ? 0.562 -11.199 -7.523 1.00 92.31 265 ILE A CA 1
ATOM 2022 C C . ILE A 1 265 ? 0.050 -12.387 -6.675 1.00 92.31 265 ILE A C 1
ATOM 2024 O O . ILE A 1 265 ? -1.107 -12.348 -6.233 1.00 92.31 265 ILE A O 1
ATOM 2028 N N . PRO A 1 266 ? 0.846 -13.448 -6.415 1.00 89.56 266 PRO A N 1
ATOM 2029 C CA . PRO A 1 266 ? 0.404 -14.567 -5.592 1.00 89.56 266 PRO A CA 1
ATOM 2030 C C . PRO A 1 266 ? 0.178 -14.146 -4.140 1.00 89.56 266 PRO A C 1
ATOM 2032 O O . PRO A 1 266 ? -0.752 -14.656 -3.520 1.00 89.56 266 PRO A O 1
ATOM 2035 N N . LEU A 1 267 ? 0.950 -13.189 -3.607 1.00 89.50 267 LEU A N 1
ATOM 2036 C CA . LEU A 1 267 ? 0.734 -12.645 -2.265 1.00 89.50 267 LEU A CA 1
ATOM 2037 C C . LEU A 1 267 ? -0.647 -11.983 -2.141 1.00 89.50 267 LEU A C 1
ATOM 2039 O O . LEU A 1 267 ? -1.417 -12.333 -1.248 1.00 89.50 267 LEU A O 1
ATOM 2043 N N . LEU A 1 268 ? -0.989 -11.071 -3.056 1.00 94.00 268 LEU A N 1
ATOM 2044 C CA . LEU A 1 268 ? -2.290 -10.397 -3.090 1.00 94.00 268 LEU A CA 1
ATOM 2045 C C . LEU A 1 268 ? -3.435 -11.394 -3.272 1.00 94.00 268 LEU A C 1
ATOM 2047 O O . LEU A 1 268 ? -4.459 -11.287 -2.601 1.00 94.00 268 LEU A O 1
ATOM 2051 N N . THR A 1 269 ? -3.244 -12.396 -4.132 1.00 93.44 269 THR A N 1
ATOM 2052 C CA . THR A 1 269 ? -4.228 -13.464 -4.349 1.00 93.44 269 THR A CA 1
ATOM 2053 C C . THR A 1 269 ? -4.435 -14.292 -3.079 1.00 93.44 269 THR A C 1
ATOM 2055 O O . THR A 1 269 ? -5.573 -14.516 -2.667 1.00 93.44 269 THR A O 1
ATOM 2058 N N . ALA A 1 270 ? -3.353 -14.711 -2.418 1.00 90.75 270 ALA A N 1
ATOM 2059 C CA . ALA A 1 270 ? -3.412 -15.502 -1.193 1.00 90.75 270 ALA A CA 1
ATOM 2060 C C . ALA A 1 270 ? -4.093 -14.735 -0.053 1.00 90.75 270 ALA A C 1
ATOM 2062 O O . ALA A 1 270 ? -4.953 -15.291 0.630 1.00 90.75 270 ALA A O 1
ATOM 2063 N N . ILE A 1 271 ? -3.766 -13.451 0.117 1.00 91.62 271 ILE A N 1
ATOM 2064 C CA . ILE A 1 271 ? -4.375 -12.594 1.141 1.00 91.62 271 ILE A CA 1
ATOM 2065 C C . ILE A 1 271 ? -5.854 -12.345 0.834 1.00 91.62 271 ILE A C 1
ATOM 2067 O O . ILE A 1 271 ? -6.678 -12.446 1.738 1.00 91.62 271 ILE A O 1
ATOM 2071 N N . ALA A 1 272 ? -6.220 -12.095 -0.425 1.00 94.31 272 ALA A N 1
ATOM 2072 C CA . ALA A 1 272 ? -7.615 -11.945 -0.836 1.00 94.31 272 ALA A CA 1
ATOM 2073 C C . ALA A 1 272 ? -8.441 -13.220 -0.571 1.00 94.31 272 ALA A C 1
ATOM 2075 O O . ALA A 1 272 ? -9.553 -13.150 -0.047 1.00 94.31 272 ALA A O 1
ATOM 2076 N N . VAL A 1 273 ? -7.903 -14.402 -0.889 1.00 93.12 273 VAL A N 1
ATOM 2077 C CA . VAL A 1 273 ? -8.567 -15.684 -0.595 1.00 93.12 273 VAL A CA 1
ATOM 2078 C C . VAL A 1 273 ? -8.670 -15.913 0.914 1.00 93.12 273 VAL A C 1
ATOM 2080 O O . VAL A 1 273 ? -9.718 -16.345 1.402 1.00 93.12 273 VAL A O 1
ATOM 2083 N N . TRP A 1 274 ? -7.608 -15.596 1.656 1.00 90.75 274 TRP A N 1
ATOM 2084 C CA . TRP A 1 274 ? -7.592 -15.698 3.110 1.00 90.75 274 TRP A CA 1
ATOM 2085 C C . TRP A 1 274 ? -8.630 -14.782 3.759 1.00 90.75 274 TRP A C 1
ATOM 2087 O O . TRP A 1 274 ? -9.372 -15.246 4.618 1.00 90.75 274 TRP A O 1
ATOM 2097 N N . ASP A 1 275 ? -8.739 -13.525 3.325 1.00 91.25 275 ASP A N 1
ATOM 2098 C CA . ASP A 1 275 ? -9.717 -12.563 3.846 1.00 91.25 275 ASP A CA 1
ATOM 2099 C C . ASP A 1 275 ? -11.158 -13.050 3.608 1.00 91.25 275 ASP A C 1
ATOM 2101 O O . ASP A 1 275 ? -11.992 -13.063 4.516 1.00 91.25 275 ASP A O 1
ATOM 2105 N N . LEU A 1 276 ? -11.434 -13.596 2.416 1.00 91.06 276 LEU A N 1
ATOM 2106 C CA . LEU A 1 276 ? -12.728 -14.208 2.106 1.00 91.06 276 LEU A CA 1
ATOM 2107 C C . LEU A 1 276 ? -13.043 -15.413 3.008 1.00 91.06 276 LEU A C 1
ATOM 2109 O O . LEU A 1 276 ? -14.186 -15.587 3.447 1.00 91.06 276 LEU A O 1
ATOM 2113 N N . TRP A 1 277 ? -12.050 -16.265 3.272 1.00 91.12 277 TRP A N 1
ATOM 2114 C CA . TRP A 1 277 ? -12.205 -17.422 4.153 1.00 91.12 277 TRP A CA 1
ATOM 2115 C C . TRP A 1 277 ? -12.401 -16.996 5.614 1.00 91.12 277 TRP A C 1
ATOM 2117 O O . TRP A 1 277 ? -13.318 -17.484 6.287 1.00 91.12 277 TRP A O 1
ATOM 2127 N N . ALA A 1 278 ? -11.595 -16.041 6.079 1.00 86.31 278 ALA A N 1
ATOM 2128 C CA . ALA A 1 278 ? -11.620 -15.517 7.436 1.00 86.31 278 ALA A CA 1
ATOM 2129 C C . ALA A 1 278 ? -12.937 -14.794 7.752 1.00 86.31 278 ALA A C 1
ATOM 2131 O O . ALA A 1 278 ? -13.468 -14.961 8.849 1.00 86.31 278 ALA A O 1
ATOM 2132 N N . ALA A 1 279 ? -13.517 -14.076 6.788 1.00 84.50 279 ALA A N 1
ATOM 2133 C CA . ALA A 1 279 ? -14.830 -13.456 6.951 1.00 84.50 279 ALA A CA 1
ATOM 2134 C C . ALA A 1 279 ? -15.966 -14.488 7.095 1.00 84.50 279 ALA A C 1
ATOM 2136 O O . ALA A 1 279 ? -16.908 -14.275 7.859 1.00 84.50 279 ALA A O 1
ATOM 2137 N N . LYS A 1 280 ? -15.886 -15.630 6.395 1.00 85.44 280 LYS A N 1
ATOM 2138 C CA . LYS A 1 280 ? -16.944 -16.659 6.429 1.00 85.44 280 LYS A CA 1
ATOM 2139 C C . LYS A 1 280 ? -16.858 -17.596 7.633 1.00 85.44 280 LYS A C 1
ATOM 2141 O O . LYS A 1 280 ? -17.898 -17.997 8.157 1.00 85.44 280 LYS A O 1
ATOM 2146 N N . ARG A 1 281 ? -15.651 -18.010 8.027 1.00 81.25 281 ARG A N 1
ATOM 2147 C CA . ARG A 1 281 ? -15.430 -19.079 9.026 1.00 81.25 281 ARG A CA 1
ATOM 2148 C C . ARG A 1 281 ? -14.382 -18.744 10.092 1.00 81.25 281 ARG A C 1
ATOM 2150 O O . ARG A 1 281 ? -14.061 -19.616 10.892 1.00 81.25 281 ARG A O 1
ATOM 2157 N N . GLY A 1 282 ? -13.810 -17.544 10.078 1.00 70.88 282 GLY A N 1
ATOM 2158 C CA . GLY A 1 282 ? -12.581 -17.253 10.811 1.00 70.88 282 GLY A CA 1
ATOM 2159 C C . GLY A 1 282 ? -12.720 -16.366 12.044 1.00 70.88 282 GLY A C 1
ATOM 2160 O O . GLY A 1 282 ? -13.764 -15.795 12.350 1.00 70.88 282 GLY A O 1
ATOM 2161 N N . ILE A 1 283 ? -11.560 -16.209 12.687 1.00 67.50 283 ILE A N 1
ATOM 2162 C CA . ILE A 1 283 ? -11.277 -15.446 13.914 1.00 67.50 283 ILE A CA 1
ATOM 2163 C C . ILE A 1 283 ? -11.820 -14.011 13.866 1.00 67.50 283 ILE A C 1
ATOM 2165 O O . ILE A 1 283 ? -12.175 -13.454 14.900 1.00 67.50 283 ILE A O 1
ATOM 2169 N N . ILE A 1 284 ? -11.897 -13.402 12.678 1.00 69.81 284 ILE A N 1
ATOM 2170 C CA . ILE A 1 284 ? -12.359 -12.017 12.513 1.00 69.81 284 ILE A CA 1
ATOM 2171 C C . ILE A 1 284 ? -13.826 -11.883 12.926 1.00 69.81 284 ILE A C 1
ATOM 2173 O O . ILE A 1 284 ? -14.172 -10.939 13.635 1.00 69.81 284 ILE A O 1
ATOM 2177 N N . LYS A 1 285 ? -14.678 -12.842 12.543 1.00 73.25 285 LYS A N 1
ATOM 2178 C CA . LYS A 1 285 ? -16.091 -12.828 12.933 1.00 73.25 285 LYS A CA 1
ATOM 2179 C C . LYS A 1 285 ? -16.230 -12.901 14.451 1.00 73.25 285 LYS A C 1
ATOM 2181 O O . LYS A 1 285 ? -16.960 -12.101 15.029 1.00 73.25 285 LYS A O 1
ATOM 2186 N N . ASP A 1 286 ? -15.472 -13.792 15.084 1.00 75.69 286 ASP A N 1
ATOM 2187 C CA . ASP A 1 286 ? -15.480 -13.954 16.538 1.00 75.69 286 ASP A CA 1
ATOM 2188 C C . ASP A 1 286 ? -14.992 -12.679 17.240 1.00 75.69 286 ASP A C 1
ATOM 2190 O O . ASP A 1 286 ? -15.636 -12.199 18.172 1.00 75.69 286 ASP A O 1
ATOM 2194 N N . MET A 1 287 ? -13.913 -12.068 16.740 1.00 68.69 287 MET A N 1
ATOM 2195 C CA . MET A 1 287 ? -13.344 -10.836 17.291 1.00 68.69 287 MET A CA 1
ATOM 2196 C C . MET A 1 287 ? -14.317 -9.650 17.204 1.00 68.69 287 MET A C 1
ATOM 2198 O O . MET A 1 287 ? -14.422 -8.880 18.158 1.00 68.69 287 MET A O 1
ATOM 2202 N N . ILE A 1 288 ? -15.062 -9.526 16.100 1.00 73.81 288 ILE A N 1
ATOM 2203 C CA . ILE A 1 288 ? -16.102 -8.498 15.945 1.00 73.81 288 ILE A CA 1
ATOM 2204 C C . ILE A 1 288 ? -17.264 -8.774 16.900 1.00 73.81 288 ILE A C 1
ATOM 2206 O O . ILE A 1 288 ? -17.662 -7.882 17.644 1.00 73.81 288 ILE A O 1
ATOM 2210 N N . THR A 1 289 ? -17.763 -10.015 16.951 1.00 77.50 289 THR A N 1
ATOM 2211 C CA . THR A 1 289 ? -18.880 -10.353 17.848 1.00 77.50 289 THR A CA 1
ATOM 2212 C C . THR A 1 289 ? -18.538 -10.151 19.322 1.00 77.50 289 THR A C 1
ATOM 2214 O O . THR A 1 289 ? -19.409 -9.767 20.101 1.00 77.50 289 THR A O 1
ATOM 2217 N N . GLU A 1 290 ? -17.283 -10.370 19.716 1.00 77.75 290 GLU A N 1
ATOM 2218 C CA . GLU A 1 290 ? -16.838 -10.152 21.091 1.00 77.75 290 GLU A CA 1
ATOM 2219 C C . GLU A 1 290 ? -16.642 -8.658 21.401 1.00 77.75 290 GLU A C 1
ATOM 2221 O O . GLU A 1 290 ? -17.062 -8.206 22.466 1.00 77.75 290 GLU A O 1
ATOM 2226 N N . SER A 1 291 ? -16.101 -7.869 20.461 1.00 74.69 291 SER A N 1
ATOM 2227 C CA . SER A 1 291 ? -16.016 -6.401 20.594 1.00 74.69 291 SER A CA 1
ATOM 2228 C C . SER A 1 291 ? -17.408 -5.764 20.707 1.00 74.69 291 SER A C 1
ATOM 2230 O O . SER A 1 291 ? -17.630 -4.906 21.566 1.00 74.69 291 SER A O 1
ATOM 2232 N N . ASP A 1 292 ? -18.381 -6.227 19.918 1.00 78.19 292 ASP A N 1
ATOM 2233 C CA . ASP A 1 292 ? -19.766 -5.744 19.986 1.00 78.19 292 ASP A CA 1
ATOM 2234 C C . ASP A 1 292 ? -20.438 -6.117 21.315 1.00 78.19 292 ASP A C 1
ATOM 2236 O O . ASP A 1 292 ? -21.098 -5.280 21.935 1.00 78.19 292 ASP A O 1
ATOM 2240 N N . ARG A 1 293 ? -20.200 -7.333 21.828 1.00 79.56 293 ARG A N 1
ATOM 2241 C CA . ARG A 1 293 ? -20.657 -7.736 23.171 1.00 79.56 293 ARG A CA 1
ATOM 2242 C C . ARG A 1 293 ? -20.038 -6.881 24.276 1.00 79.56 293 ARG A C 1
ATOM 2244 O O . ARG A 1 293 ? -20.745 -6.497 25.213 1.00 79.56 293 ARG A O 1
ATOM 2251 N N . GLU A 1 294 ? -18.743 -6.575 24.188 1.00 76.94 294 GLU A N 1
ATOM 2252 C CA . GLU A 1 294 ? -18.056 -5.725 25.165 1.00 76.94 294 GLU A CA 1
ATOM 2253 C C . GLU A 1 294 ? -18.622 -4.297 25.133 1.00 76.94 294 GLU A C 1
ATOM 2255 O O . GLU A 1 294 ? -18.990 -3.761 26.183 1.00 76.94 294 GLU A O 1
ATOM 2260 N N . LYS A 1 295 ? -18.803 -3.711 23.944 1.00 77.62 295 LYS A N 1
ATOM 2261 C CA . LYS A 1 295 ? -19.434 -2.390 23.777 1.00 77.62 295 LYS A CA 1
ATOM 2262 C C . LYS A 1 295 ? -20.845 -2.347 24.352 1.00 77.62 295 LYS A C 1
ATOM 2264 O O . LYS A 1 295 ? -21.160 -1.432 25.116 1.00 77.62 295 LYS A O 1
ATOM 2269 N N . ASP A 1 296 ? -21.665 -3.349 24.058 1.00 79.69 296 ASP A N 1
ATOM 2270 C CA . ASP A 1 296 ? -23.014 -3.460 24.610 1.00 79.69 296 ASP A CA 1
ATOM 2271 C C . ASP A 1 296 ? -23.000 -3.538 26.138 1.00 79.69 296 ASP A C 1
ATOM 2273 O O . ASP A 1 296 ? -23.831 -2.911 26.804 1.00 79.69 296 ASP A O 1
ATOM 2277 N N . SER A 1 297 ? -22.044 -4.268 26.717 1.00 81.50 297 SER A N 1
ATOM 2278 C CA . SER A 1 297 ? -21.899 -4.361 28.171 1.00 81.50 297 SER A CA 1
ATOM 2279 C C . SER A 1 297 ? -21.569 -3.004 28.806 1.00 81.50 297 SER A C 1
ATOM 2281 O O . SER A 1 297 ? -22.183 -2.635 29.810 1.00 81.50 297 SER A O 1
ATOM 2283 N N . ILE A 1 298 ? -20.693 -2.215 28.174 1.00 80.69 298 ILE A N 1
ATOM 2284 C CA . ILE A 1 298 ? -20.305 -0.874 28.632 1.00 80.69 298 ILE A CA 1
ATOM 2285 C C . ILE A 1 298 ? -21.481 0.099 28.506 1.00 80.69 298 ILE A C 1
ATOM 2287 O O . ILE A 1 298 ? -21.762 0.851 29.441 1.00 80.69 298 ILE A O 1
ATOM 2291 N N . ILE A 1 299 ? -22.211 0.072 27.386 1.00 80.75 299 ILE A N 1
ATOM 2292 C CA . ILE A 1 299 ? -23.394 0.923 27.182 1.00 80.75 299 ILE A CA 1
ATOM 2293 C C . ILE A 1 299 ? -24.466 0.603 28.228 1.00 80.75 299 ILE A C 1
ATOM 2295 O O . ILE A 1 299 ? -25.051 1.518 28.810 1.00 80.75 299 ILE A O 1
ATOM 2299 N N . ARG A 1 300 ? -24.698 -0.683 28.520 1.00 85.06 300 ARG A N 1
ATOM 2300 C CA . ARG A 1 300 ? -25.637 -1.105 29.572 1.00 85.06 300 ARG A CA 1
ATOM 2301 C C . ARG A 1 300 ? -25.184 -0.650 30.955 1.00 85.06 300 ARG A C 1
ATOM 2303 O O . ARG A 1 300 ? -26.015 -0.175 31.722 1.00 85.06 300 ARG A O 1
ATOM 2310 N N . GLN A 1 301 ? -23.896 -0.762 31.277 1.00 84.19 301 GLN A N 1
ATOM 2311 C CA . GLN A 1 301 ? -23.353 -0.260 32.544 1.00 84.19 301 GLN A CA 1
ATOM 2312 C C . GLN A 1 301 ? -23.526 1.254 32.672 1.00 84.19 301 GLN A C 1
ATOM 2314 O O . GLN A 1 301 ? -23.951 1.732 33.720 1.00 84.19 301 GLN A O 1
ATOM 2319 N N . ARG A 1 302 ? -23.269 2.002 31.596 1.00 87.06 302 ARG A N 1
ATOM 2320 C CA . ARG A 1 302 ? -23.445 3.454 31.579 1.00 87.06 302 ARG A CA 1
ATOM 2321 C C . ARG A 1 302 ? -24.906 3.859 31.756 1.00 87.06 302 ARG A C 1
ATOM 2323 O O . ARG A 1 302 ? -25.181 4.713 32.588 1.00 87.06 302 ARG A O 1
ATOM 2330 N N . ARG A 1 303 ? -25.837 3.209 31.049 1.00 89.31 303 ARG A N 1
ATOM 2331 C CA . ARG A 1 303 ? -27.277 3.455 31.229 1.00 89.31 303 ARG A CA 1
ATOM 2332 C C . ARG A 1 303 ? -27.736 3.141 32.648 1.00 89.31 303 ARG A C 1
ATOM 2334 O O . ARG A 1 303 ? -28.474 3.930 33.212 1.00 89.31 303 ARG A O 1
ATOM 2341 N N . ARG A 1 304 ? -27.254 2.050 33.254 1.00 89.94 304 ARG A N 1
ATOM 2342 C CA . ARG A 1 304 ? -27.553 1.728 34.661 1.00 89.94 304 ARG A CA 1
ATOM 2343 C C . ARG A 1 304 ? -27.017 2.787 35.620 1.00 89.94 304 ARG A C 1
ATOM 2345 O O . ARG A 1 304 ? -27.737 3.185 36.522 1.00 89.94 304 ARG A O 1
ATOM 2352 N N . ALA A 1 305 ? -25.794 3.270 35.408 1.00 87.94 305 ALA A N 1
ATOM 2353 C CA . ALA A 1 305 ? -25.230 4.343 36.222 1.00 87.94 305 ALA A CA 1
ATOM 2354 C C . ALA A 1 305 ? -26.025 5.653 36.070 1.00 87.94 305 ALA A C 1
ATOM 2356 O O . ALA A 1 305 ? -26.318 6.304 37.068 1.00 87.94 305 ALA A O 1
ATOM 2357 N N . GLU A 1 306 ? -26.418 6.005 34.842 1.00 90.38 306 GLU A N 1
ATOM 2358 C CA . GLU A 1 306 ? -27.253 7.177 34.552 1.00 90.38 306 GLU A CA 1
ATOM 2359 C C . GLU A 1 306 ? -28.659 7.032 35.177 1.00 90.38 306 GLU A C 1
ATOM 2361 O O . GLU A 1 306 ? -29.137 7.950 35.843 1.00 90.38 306 GLU A O 1
ATOM 2366 N N . GLU A 1 307 ? -29.291 5.861 35.072 1.00 92.12 307 GLU A N 1
ATOM 2367 C CA . GLU A 1 307 ? -30.569 5.548 35.727 1.00 92.12 307 GLU A CA 1
ATOM 2368 C C . GLU A 1 307 ? -30.467 5.587 37.257 1.00 92.12 307 GLU A C 1
ATOM 2370 O O . GLU A 1 307 ? -31.363 6.110 37.917 1.00 92.12 307 GLU A O 1
ATOM 2375 N N . GLU A 1 308 ? -29.386 5.071 37.844 1.00 88.75 308 GLU A N 1
ATOM 2376 C CA . GLU A 1 308 ? -29.139 5.154 39.286 1.00 88.75 308 GLU A CA 1
ATOM 2377 C C . GLU A 1 308 ? -28.966 6.605 39.741 1.00 88.75 308 GLU A C 1
ATOM 2379 O O . GLU A 1 308 ? -29.523 6.985 40.773 1.00 88.75 308 GLU A O 1
ATOM 2384 N N . THR A 1 309 ? -28.256 7.435 38.969 1.00 89.19 309 THR A N 1
ATOM 2385 C CA . THR A 1 309 ? -28.156 8.871 39.262 1.00 89.19 309 THR A CA 1
ATOM 2386 C C . THR A 1 309 ? -29.510 9.566 39.160 1.00 89.19 309 THR A C 1
ATOM 2388 O O . THR A 1 309 ? -29.889 10.262 40.100 1.00 89.19 309 THR A O 1
ATOM 2391 N N . MET A 1 310 ? -30.301 9.289 38.116 1.00 89.69 310 MET A N 1
ATOM 2392 C CA . MET A 1 310 ? -31.649 9.852 37.972 1.00 89.69 310 MET A CA 1
ATOM 2393 C C . MET A 1 310 ? -32.586 9.395 39.096 1.00 89.69 310 MET A C 1
ATOM 2395 O O . MET A 1 310 ? -33.352 10.194 39.624 1.00 89.69 310 MET A O 1
ATOM 2399 N N . ARG A 1 311 ? -32.521 8.123 39.516 1.00 88.94 311 ARG A N 1
ATOM 2400 C CA . ARG A 1 311 ? -33.329 7.604 40.634 1.00 88.94 311 ARG A CA 1
ATOM 2401 C C . ARG A 1 311 ? -32.952 8.235 41.973 1.00 88.94 311 ARG A C 1
ATOM 2403 O O . ARG A 1 311 ? -33.837 8.439 42.805 1.00 88.94 311 ARG A O 1
ATOM 2410 N N . ARG A 1 312 ? -31.668 8.543 42.189 1.00 85.19 312 ARG A N 1
ATOM 2411 C CA . ARG A 1 312 ? -31.208 9.293 43.370 1.00 85.19 312 ARG A CA 1
ATOM 2412 C C . ARG A 1 312 ? -31.705 10.736 43.341 1.00 85.19 312 ARG A C 1
ATOM 2414 O O . ARG A 1 312 ? -32.212 11.206 44.352 1.00 85.19 312 ARG A O 1
ATOM 2421 N N . GLU A 1 313 ? -31.610 11.407 42.197 1.00 87.62 313 GLU A N 1
ATOM 2422 C CA . GLU A 1 313 ? -32.095 12.785 42.026 1.00 87.62 313 GLU A CA 1
ATOM 2423 C C . GLU A 1 313 ? -33.621 12.889 42.155 1.00 87.62 313 GLU A C 1
ATOM 2425 O O . GLU A 1 313 ? -34.127 13.848 42.729 1.00 87.62 313 GLU A O 1
ATOM 2430 N N . ALA A 1 314 ? -34.358 11.868 41.712 1.00 91.25 314 ALA A N 1
ATOM 2431 C CA . ALA A 1 314 ? -35.811 11.792 41.848 1.00 91.25 314 ALA A CA 1
ATOM 2432 C C . ALA A 1 314 ? -36.293 11.486 43.282 1.00 91.25 314 ALA A C 1
ATOM 2434 O O . ALA A 1 314 ? -37.496 11.362 43.503 1.00 91.25 314 ALA A O 1
ATOM 2435 N N . GLY A 1 315 ? -35.387 11.295 44.252 1.00 86.69 315 GLY A N 1
ATOM 2436 C CA . GLY A 1 315 ? -35.747 10.952 45.634 1.00 86.69 315 GLY A CA 1
ATOM 2437 C C . GLY A 1 315 ? -36.391 9.569 45.796 1.00 86.69 315 GLY A C 1
ATOM 2438 O O . GLY A 1 315 ? -36.882 9.239 46.872 1.00 86.69 315 GLY A O 1
ATOM 2439 N N . LEU A 1 316 ? -36.376 8.742 44.743 1.00 79.31 316 LEU A N 1
ATOM 2440 C CA . LEU A 1 316 ? -36.932 7.383 44.745 1.00 79.31 316 LEU A CA 1
ATOM 2441 C C . LEU A 1 316 ? -36.041 6.388 45.495 1.00 79.31 316 LEU A C 1
ATOM 2443 O O . LEU A 1 316 ? -36.481 5.288 45.826 1.00 79.31 316 LEU A O 1
ATOM 2447 N N . ILE A 1 317 ? -34.787 6.759 45.755 1.00 70.56 317 ILE A N 1
ATOM 2448 C CA . ILE A 1 317 ? -33.878 5.992 46.601 1.00 70.56 317 ILE A CA 1
ATOM 2449 C C . ILE A 1 317 ? -33.755 6.750 47.924 1.00 70.56 317 ILE A C 1
ATOM 2451 O O . ILE A 1 317 ? -33.183 7.843 47.928 1.00 70.56 317 ILE A O 1
ATOM 2455 N N . PRO A 1 318 ? -34.290 6.217 49.039 1.00 63.72 318 PRO A N 1
ATOM 2456 C CA . PRO A 1 318 ? -34.202 6.889 50.326 1.00 63.72 318 PRO A CA 1
ATOM 2457 C C . PRO A 1 318 ? -32.732 7.140 50.676 1.00 63.72 318 PRO A C 1
ATOM 2459 O O . PRO A 1 318 ? -31.905 6.229 50.658 1.00 63.72 318 PRO A O 1
ATOM 2462 N N . SER A 1 319 ? -32.420 8.397 51.002 1.00 59.16 319 SER A N 1
ATOM 2463 C CA . SER A 1 319 ? -31.095 8.931 51.370 1.00 59.16 319 SER A CA 1
ATOM 2464 C C . SER A 1 319 ? -30.489 8.301 52.642 1.00 59.16 319 SER A C 1
ATOM 2466 O O . SER A 1 319 ? -29.556 8.843 53.235 1.00 59.16 319 SER A O 1
ATOM 2468 N N . SER A 1 320 ? -31.024 7.184 53.126 1.00 54.72 320 SER A N 1
ATOM 2469 C CA . SER A 1 320 ? -30.881 6.763 54.515 1.00 54.72 320 SER A CA 1
ATOM 2470 C C . SER A 1 320 ? -29.708 5.831 54.802 1.00 54.72 320 SER A C 1
ATOM 2472 O O . SER A 1 320 ? -29.657 5.300 55.901 1.00 54.72 320 SER A O 1
ATOM 2474 N N . ASN A 1 321 ? -28.750 5.646 53.890 1.00 51.19 321 ASN A N 1
ATOM 2475 C CA . ASN A 1 321 ? -27.497 4.977 54.240 1.00 51.19 321 ASN A CA 1
ATOM 2476 C C . ASN A 1 321 ? -26.292 5.813 53.795 1.00 51.19 321 ASN A C 1
ATOM 2478 O O . ASN A 1 321 ? -26.083 5.962 52.587 1.00 51.19 321 ASN A O 1
ATOM 2482 N N . PRO A 1 322 ? -25.482 6.350 54.733 1.00 51.94 322 PRO A N 1
ATOM 2483 C CA . PRO A 1 322 ? -24.181 6.890 54.379 1.00 51.94 322 PRO A CA 1
ATOM 2484 C C . PRO A 1 322 ? -23.406 5.773 53.682 1.00 51.94 322 PRO A C 1
ATOM 2486 O O . PRO A 1 322 ? -23.226 4.686 54.230 1.00 51.94 322 PRO A O 1
ATOM 2489 N N . VAL A 1 323 ? -23.007 6.034 52.438 1.00 54.31 323 VAL A N 1
ATOM 2490 C CA . VAL A 1 323 ? -22.111 5.170 51.671 1.00 54.31 323 VAL A CA 1
ATOM 2491 C C . VAL A 1 323 ? -20.952 4.793 52.601 1.00 54.31 323 VAL A C 1
ATOM 2493 O O . VAL A 1 323 ? -20.301 5.712 53.107 1.00 54.31 323 VAL A O 1
ATOM 2496 N N . PRO A 1 324 ? -20.691 3.496 52.872 1.00 50.31 324 PRO A N 1
ATOM 2497 C CA . PRO A 1 324 ? -19.492 3.089 53.585 1.00 50.31 324 PRO A CA 1
ATOM 2498 C C . PRO A 1 324 ? -18.333 3.706 52.824 1.00 50.31 324 PRO A C 1
ATOM 2500 O O . PRO A 1 324 ? -18.165 3.422 51.635 1.00 50.31 324 PRO A O 1
ATOM 2503 N N . GLY A 1 325 ? -17.641 4.643 53.476 1.00 46.00 325 GLY A N 1
ATOM 2504 C CA . GLY A 1 325 ? -16.612 5.450 52.849 1.00 46.00 325 GLY A CA 1
ATOM 2505 C C . GLY A 1 325 ? -15.731 4.548 52.008 1.00 46.00 325 GLY A C 1
ATOM 2506 O O . GLY A 1 325 ? -15.217 3.547 52.507 1.00 46.00 325 GLY A O 1
ATOM 2507 N N . ILE A 1 326 ? -15.611 4.884 50.723 1.00 47.50 326 ILE A N 1
ATOM 2508 C CA . ILE A 1 326 ? -14.571 4.345 49.859 1.00 47.50 326 ILE A CA 1
ATOM 2509 C C . ILE A 1 326 ? -13.282 4.567 50.645 1.00 47.50 326 ILE A C 1
ATOM 2511 O O . ILE A 1 326 ? -12.819 5.701 50.777 1.00 47.50 326 ILE A O 1
ATOM 2515 N N . MET A 1 327 ? -12.788 3.498 51.274 1.00 44.66 327 MET A N 1
ATOM 2516 C CA . MET A 1 327 ? -11.534 3.503 51.998 1.00 44.66 327 MET A CA 1
ATOM 2517 C C . MET A 1 327 ? -10.479 3.861 50.966 1.00 44.66 327 MET A C 1
ATOM 2519 O O . MET A 1 327 ? -10.069 3.039 50.148 1.00 44.66 327 MET A O 1
ATOM 2523 N N . SER A 1 328 ? -10.084 5.129 50.995 1.00 43.81 328 SER A N 1
ATOM 2524 C CA . SER A 1 328 ? -8.848 5.597 50.400 1.00 43.81 328 SER A CA 1
ATOM 2525 C C . SER A 1 328 ? -7.742 4.638 50.858 1.00 43.81 328 SER A C 1
ATOM 2527 O O . SER A 1 328 ? -7.694 4.323 52.055 1.00 43.81 328 SER A O 1
ATOM 2529 N N . PRO A 1 329 ? -6.897 4.109 49.957 1.00 44.34 329 PRO A N 1
ATOM 2530 C CA . PRO A 1 329 ? -5.847 3.181 50.344 1.00 44.34 329 PRO A CA 1
ATOM 2531 C C . PRO A 1 329 ? -4.980 3.843 51.418 1.00 44.34 329 PRO A C 1
ATOM 2533 O O . PRO A 1 329 ? -4.416 4.915 51.202 1.00 44.34 329 PRO A O 1
ATOM 2536 N N . LYS A 1 330 ? -4.948 3.209 52.598 1.00 41.28 330 LYS A N 1
ATOM 2537 C CA . LYS A 1 330 ? -4.140 3.579 53.764 1.00 41.28 330 LYS A CA 1
ATOM 2538 C C . LYS A 1 330 ? -2.735 3.973 53.305 1.00 41.28 330 LYS A C 1
ATOM 2540 O O . LYS A 1 330 ? -1.942 3.117 52.917 1.00 41.28 330 LYS A O 1
ATOM 2545 N N . ALA A 1 331 ? -2.429 5.264 53.397 1.00 47.84 331 ALA A N 1
ATOM 2546 C CA . ALA A 1 331 ? -1.059 5.720 53.517 1.00 47.84 331 ALA A CA 1
ATOM 2547 C C . ALA A 1 331 ? -0.471 5.080 54.782 1.00 47.84 331 ALA A C 1
ATOM 2549 O O . ALA A 1 331 ? -1.105 5.075 55.842 1.00 47.84 331 ALA A O 1
ATOM 2550 N N . GLY A 1 332 ? 0.709 4.480 54.637 1.00 45.62 332 GLY A N 1
ATOM 2551 C CA . GLY A 1 332 ? 1.467 3.924 55.750 1.00 45.62 332 GLY A CA 1
ATOM 2552 C C . GLY A 1 332 ? 1.797 4.987 56.808 1.00 45.62 332 GLY A C 1
ATOM 2553 O O . GLY A 1 332 ? 1.747 6.187 56.528 1.00 45.62 332 GLY A O 1
ATOM 2554 N N . PRO A 1 333 ? 2.122 4.561 58.036 1.00 50.91 333 PRO A N 1
ATOM 2555 C CA . PRO A 1 333 ? 2.317 5.464 59.158 1.00 50.91 333 PRO A CA 1
ATOM 2556 C C . PRO A 1 333 ? 3.637 6.232 59.001 1.00 50.91 333 PRO A C 1
ATOM 2558 O O . PRO A 1 333 ? 4.709 5.640 59.104 1.00 50.91 333 PRO A O 1
ATOM 2561 N N . SER A 1 334 ? 3.573 7.552 58.795 1.00 39.91 334 SER A N 1
ATOM 2562 C CA . SER A 1 334 ? 4.703 8.436 59.099 1.00 39.91 334 SER A CA 1
ATOM 2563 C C . SER A 1 334 ? 4.539 8.936 60.530 1.00 39.91 334 SER A C 1
ATOM 2565 O O . SER A 1 334 ? 3.570 9.617 60.870 1.00 39.91 334 SER A O 1
ATOM 2567 N N . GLY A 1 335 ? 5.467 8.533 61.389 1.00 42.12 335 GLY A N 1
ATOM 2568 C CA . GLY A 1 335 ? 5.501 8.946 62.780 1.00 42.12 335 GLY A CA 1
ATOM 2569 C C . GLY A 1 335 ? 5.805 10.434 62.949 1.00 42.12 335 GLY A C 1
ATOM 2570 O O . GLY A 1 335 ? 6.532 11.023 62.159 1.00 42.12 335 GLY A O 1
ATOM 2571 N N . GLY A 1 336 ? 5.261 10.975 64.041 1.00 41.84 336 GLY A N 1
ATOM 2572 C CA . GLY A 1 336 ? 5.953 11.884 64.954 1.00 41.84 336 GLY A CA 1
ATOM 2573 C C . GLY A 1 336 ? 6.241 13.301 64.464 1.00 41.84 336 GLY A C 1
ATOM 2574 O O . GLY A 1 336 ? 7.143 13.523 63.670 1.00 41.84 336 GLY A O 1
ATOM 2575 N N . GLY A 1 337 ? 5.572 14.291 65.061 1.00 41.91 337 GLY A N 1
ATOM 2576 C CA . GLY A 1 337 ? 6.010 15.680 64.908 1.00 41.91 337 GLY A CA 1
ATOM 2577 C C . GLY A 1 337 ? 5.026 16.739 65.373 1.00 41.91 337 GLY A C 1
ATOM 2578 O O . GLY A 1 337 ? 4.629 17.596 64.598 1.00 41.91 337 GLY A O 1
ATOM 2579 N N . ARG A 1 338 ? 4.632 16.675 66.644 1.00 42.53 338 ARG A N 1
ATOM 2580 C CA . ARG A 1 338 ? 3.926 17.731 67.379 1.00 42.53 338 ARG A CA 1
ATOM 2581 C C . ARG A 1 338 ? 4.699 19.057 67.294 1.00 42.53 338 ARG A C 1
ATOM 2583 O O . ARG A 1 338 ? 5.887 19.059 67.609 1.00 42.53 338 ARG A O 1
ATOM 2590 N N . LYS A 1 339 ? 4.021 20.167 66.988 1.00 40.12 339 LYS A N 1
ATOM 2591 C CA . LYS A 1 339 ? 4.233 21.463 67.658 1.00 40.12 339 LYS A CA 1
ATOM 2592 C C . LYS A 1 339 ? 3.050 22.400 67.427 1.00 40.12 339 LYS A C 1
ATOM 2594 O O . LYS A 1 339 ? 2.707 22.749 66.302 1.00 40.12 339 LYS A O 1
ATOM 2599 N N . ASP A 1 340 ? 2.458 22.753 68.556 1.00 45.78 340 ASP A N 1
ATOM 2600 C CA . ASP A 1 340 ? 1.432 23.756 68.770 1.00 45.78 340 ASP A CA 1
ATOM 2601 C C . ASP A 1 340 ? 1.925 25.151 68.360 1.00 45.78 340 ASP A C 1
ATOM 2603 O O . ASP A 1 340 ? 3.017 25.542 68.768 1.00 45.78 340 ASP A O 1
ATOM 2607 N N . VAL A 1 341 ? 1.101 25.922 67.643 1.00 44.62 341 VAL A N 1
ATOM 2608 C CA . VAL A 1 341 ? 1.037 27.391 67.765 1.00 44.62 341 VAL A CA 1
ATOM 2609 C C . VAL A 1 341 ? -0.407 27.818 67.494 1.00 44.62 341 VAL A C 1
ATOM 2611 O O . VAL A 1 341 ? -0.992 27.452 66.476 1.00 44.62 341 VAL A O 1
ATOM 2614 N N . GLY A 1 342 ? -0.994 28.540 68.448 1.00 42.66 342 GLY A N 1
ATOM 2615 C CA . GLY A 1 342 ? -2.386 28.975 68.428 1.00 42.66 342 GLY A CA 1
ATOM 2616 C C . GLY A 1 342 ? -2.632 30.392 67.895 1.00 42.66 342 GLY A C 1
ATOM 2617 O O . GLY A 1 342 ? -1.708 31.184 67.735 1.00 42.66 342 GLY A O 1
ATOM 2618 N N . PHE A 1 343 ? -3.941 30.666 67.776 1.00 41.19 343 PHE A N 1
ATOM 2619 C CA . PHE A 1 343 ? -4.667 31.953 67.706 1.00 41.19 343 PHE A CA 1
ATOM 2620 C C . PHE A 1 343 ? -4.574 32.815 66.425 1.00 41.19 343 PHE A C 1
ATOM 2622 O O . PHE A 1 343 ? -3.587 32.744 65.704 1.00 41.19 343 PHE A O 1
ATOM 2629 N N . PRO A 1 344 ? -5.527 33.754 66.196 1.00 58.91 344 PRO A N 1
ATOM 2630 C CA . PRO A 1 344 ? -6.976 33.733 66.459 1.00 58.91 344 PRO A CA 1
ATOM 2631 C C . PRO A 1 344 ? -7.847 34.142 65.240 1.00 58.91 344 PRO A C 1
ATOM 2633 O O . PRO A 1 344 ? -7.372 34.609 64.212 1.00 58.91 344 PRO A O 1
ATOM 2636 N N . ARG A 1 345 ? -9.167 33.988 65.437 1.00 47.91 345 ARG A N 1
ATOM 2637 C CA . ARG A 1 345 ? -10.322 34.597 64.739 1.00 47.91 345 ARG A CA 1
ATOM 2638 C C . ARG A 1 345 ? -10.047 35.872 63.919 1.00 47.91 345 ARG A C 1
ATOM 2640 O O . ARG A 1 345 ? -9.566 36.864 64.455 1.00 47.91 345 ARG A O 1
ATOM 2647 N N . GLY A 1 346 ? -10.583 35.891 62.696 1.00 37.69 346 GLY A N 1
ATOM 2648 C CA . GLY A 1 346 ? -10.806 37.095 61.894 1.00 37.69 346 GLY A CA 1
ATOM 2649 C C . GLY A 1 346 ? -12.020 36.938 60.972 1.00 37.69 346 GLY A C 1
ATOM 2650 O O . GLY A 1 346 ? -12.101 35.990 60.203 1.00 37.69 346 GLY A O 1
ATOM 2651 N N . ASN A 1 347 ? -12.964 37.862 61.132 1.00 40.41 347 ASN A N 1
ATOM 2652 C CA . ASN A 1 347 ? -14.271 38.030 60.495 1.00 40.41 347 ASN A CA 1
ATOM 2653 C C . ASN A 1 347 ? -14.398 37.720 58.991 1.00 40.41 347 ASN A C 1
ATOM 2655 O O . ASN A 1 347 ? -13.603 38.170 58.176 1.00 40.41 347 ASN A O 1
ATOM 2659 N N . GLY A 1 348 ? -15.532 37.097 58.654 1.00 46.94 348 GLY A N 1
ATOM 2660 C CA . GLY A 1 348 ? -16.589 37.709 57.840 1.00 46.94 348 GLY A CA 1
ATOM 2661 C C . GLY A 1 348 ? -16.208 38.324 56.495 1.00 46.94 348 GLY A C 1
ATOM 2662 O O . GLY A 1 348 ? -15.768 39.470 56.439 1.00 46.94 348 GLY A O 1
ATOM 2663 N N . ARG A 1 349 ? -16.542 37.607 55.418 1.00 41.94 349 ARG A N 1
ATOM 2664 C CA . ARG A 1 349 ? -17.185 38.147 54.209 1.00 41.94 349 ARG A CA 1
ATOM 2665 C C . ARG A 1 349 ? -17.598 36.993 53.307 1.00 41.94 349 ARG A C 1
ATOM 2667 O O . ARG A 1 349 ? -16.760 36.189 52.903 1.00 41.94 349 ARG A O 1
ATOM 2674 N N . ASP A 1 350 ? -18.885 36.951 53.001 1.00 62.19 350 ASP A N 1
ATOM 2675 C CA . ASP A 1 350 ? -19.447 36.140 51.931 1.00 62.19 350 ASP A CA 1
ATOM 2676 C C . ASP A 1 350 ? -18.814 36.523 50.586 1.00 62.19 350 ASP A C 1
ATOM 2678 O O . ASP A 1 350 ? -18.558 37.704 50.326 1.00 62.19 350 ASP A O 1
ATOM 2682 N N . PRO A 1 351 ? -18.617 35.542 49.695 1.00 48.16 351 PRO A N 1
ATOM 2683 C CA . PRO A 1 351 ? -18.868 35.801 48.295 1.00 48.16 351 PRO A CA 1
ATOM 2684 C C . PRO A 1 351 ? -19.914 34.822 47.773 1.00 48.16 351 PRO A C 1
ATOM 2686 O O . PRO A 1 351 ? -19.695 33.612 47.655 1.00 48.16 351 PRO A O 1
ATOM 2689 N N . GLU A 1 352 ? -21.056 35.399 47.425 1.00 44.47 352 GLU A N 1
ATOM 2690 C CA . GLU A 1 352 ? -22.017 34.828 46.502 1.00 44.47 352 GLU A CA 1
ATOM 2691 C C . GLU A 1 352 ? -21.327 34.311 45.227 1.00 44.47 352 GLU A C 1
ATOM 2693 O O . GLU A 1 352 ? -20.496 34.972 44.604 1.00 44.47 352 GLU A O 1
ATOM 2698 N N . GLY A 1 353 ? -21.755 33.124 44.800 1.00 50.97 353 GLY A N 1
ATOM 2699 C CA . GLY A 1 353 ? -22.291 32.994 43.449 1.00 50.97 353 GLY A CA 1
ATOM 2700 C C . GLY A 1 353 ? -21.314 33.067 42.277 1.00 50.97 353 GLY A C 1
ATOM 2701 O O . GLY A 1 353 ? -21.474 33.884 41.381 1.00 50.97 353 GLY A O 1
ATOM 2702 N N . SER A 1 354 ? -20.379 32.123 42.178 1.00 47.88 354 SER A N 1
ATOM 2703 C CA . SER A 1 354 ? -19.907 31.644 40.868 1.00 47.88 354 SER A CA 1
ATOM 2704 C C . SER A 1 354 ? -19.278 30.263 41.034 1.00 47.88 354 SER A C 1
ATOM 2706 O O . SER A 1 354 ? -18.053 30.104 41.064 1.00 47.88 354 SER A O 1
ATOM 2708 N N . GLY A 1 355 ? -20.135 29.244 41.128 1.00 46.94 355 GLY A N 1
ATOM 2709 C CA . GLY A 1 355 ? -19.769 27.829 41.097 1.00 46.94 355 GLY A CA 1
ATOM 2710 C C . GLY A 1 355 ? -19.207 27.408 39.737 1.00 46.94 355 GLY A C 1
ATOM 2711 O O . GLY A 1 355 ? -19.795 26.595 39.031 1.00 46.94 355 GLY A O 1
ATOM 2712 N N . LYS A 1 356 ? -18.040 27.933 39.354 1.00 47.50 356 LYS A N 1
ATOM 2713 C CA . LYS A 1 356 ? -17.205 27.317 38.323 1.00 47.50 356 LYS A CA 1
ATOM 2714 C C . LYS A 1 356 ? -16.587 26.085 38.960 1.00 47.50 356 LYS A C 1
ATOM 2716 O O . LYS A 1 356 ? -15.533 26.169 39.588 1.00 47.50 356 LYS A O 1
ATOM 2721 N N . GLY A 1 357 ? -17.277 24.952 38.827 1.00 48.25 357 GLY A N 1
ATOM 2722 C CA . GLY A 1 357 ? -16.760 23.642 39.199 1.00 48.25 357 GLY A CA 1
ATOM 2723 C C . GLY A 1 357 ? -15.352 23.487 38.634 1.00 48.25 357 GLY A C 1
ATOM 2724 O O . GLY A 1 357 ? -15.167 23.341 37.423 1.00 48.25 357 GLY A O 1
ATOM 2725 N N . LYS A 1 358 ? -14.353 23.585 39.517 1.00 47.66 358 LYS A N 1
ATOM 2726 C CA . LYS A 1 358 ? -12.953 23.297 39.223 1.00 47.66 358 LYS A CA 1
ATOM 2727 C C . LYS A 1 358 ? -12.926 21.830 38.812 1.00 47.66 358 LYS A C 1
ATOM 2729 O O . LYS A 1 358 ? -12.850 20.950 39.662 1.00 47.66 358 LYS A O 1
ATOM 2734 N N . LYS A 1 359 ? -13.045 21.560 37.507 1.00 52.56 359 LYS A N 1
ATOM 2735 C CA . LYS A 1 359 ? -12.752 20.248 36.934 1.00 52.56 359 LYS A CA 1
ATOM 2736 C C . LYS A 1 359 ? -11.298 19.982 37.282 1.00 52.56 359 LYS A C 1
ATOM 2738 O O . LYS A 1 359 ? -10.391 20.535 36.660 1.00 52.56 359 LYS A O 1
ATOM 2743 N N . THR A 1 360 ? -11.089 19.209 38.336 1.00 48.12 360 THR A N 1
ATOM 2744 C CA . THR A 1 360 ? -9.807 18.623 38.681 1.00 48.12 360 THR A CA 1
ATOM 2745 C C . THR A 1 360 ? -9.370 17.838 37.455 1.00 48.12 360 THR A C 1
ATOM 2747 O O . THR A 1 360 ? -9.856 16.749 37.172 1.00 48.12 360 THR A O 1
ATOM 2750 N N . ARG A 1 361 ? -8.499 18.457 36.650 1.00 50.47 361 ARG A N 1
ATOM 2751 C CA . ARG A 1 361 ? -7.770 17.794 35.576 1.00 50.47 361 ARG A CA 1
ATOM 2752 C C . ARG A 1 361 ? -6.869 16.787 36.278 1.00 50.47 361 ARG A C 1
ATOM 2754 O O . ARG A 1 361 ? -5.750 17.111 36.670 1.00 50.47 361 ARG A O 1
ATOM 2761 N N . THR A 1 362 ? -7.392 15.591 36.522 1.00 54.53 362 THR A N 1
ATOM 2762 C CA . THR A 1 362 ? -6.577 14.434 36.865 1.00 54.53 362 THR A CA 1
ATOM 2763 C C . THR A 1 362 ? -5.482 14.363 35.812 1.00 54.53 362 THR A C 1
ATOM 2765 O O . THR A 1 362 ? -5.774 14.282 34.616 1.00 54.53 362 THR A O 1
ATOM 2768 N N . LYS A 1 363 ? -4.225 14.504 36.249 1.00 57.06 363 LYS A N 1
ATOM 2769 C CA . LYS A 1 363 ? -3.040 14.279 35.421 1.00 57.06 363 LYS A CA 1
ATOM 2770 C C . LYS A 1 363 ? -3.042 12.799 35.036 1.00 57.06 363 LYS A C 1
ATOM 2772 O O . LYS A 1 363 ? -2.406 11.997 35.705 1.00 57.06 363 LYS A O 1
ATOM 2777 N N . GLY A 1 364 ? -3.823 12.439 34.019 1.00 58.06 364 GLY A N 1
ATOM 2778 C CA . GLY A 1 364 ? -3.735 11.126 33.397 1.00 58.06 364 GLY A CA 1
ATOM 2779 C C . GLY A 1 364 ? -2.315 10.967 32.879 1.00 58.06 364 GLY A C 1
ATOM 2780 O O . GLY A 1 364 ? -1.804 11.869 32.203 1.00 58.06 364 GLY A O 1
ATOM 2781 N N . GLY A 1 365 ? -1.656 9.876 33.259 1.00 68.94 365 GLY A N 1
ATOM 2782 C CA . GLY A 1 365 ? -0.330 9.577 32.744 1.00 68.94 365 GLY A CA 1
ATOM 2783 C C . GLY A 1 365 ? -0.389 9.491 31.220 1.00 68.94 365 GLY A C 1
ATOM 2784 O O . GLY A 1 365 ? -1.387 9.058 30.651 1.00 68.94 365 GLY A O 1
ATOM 2785 N N . PHE A 1 366 ? 0.690 9.867 30.535 1.00 65.50 366 PHE A N 1
ATOM 2786 C CA . PHE A 1 366 ? 0.797 9.784 29.069 1.00 65.50 366 PHE A CA 1
ATOM 2787 C C . PHE A 1 366 ? 0.517 8.369 28.508 1.00 65.50 366 PHE A C 1
ATOM 2789 O O . PHE A 1 366 ? 0.239 8.196 27.322 1.00 65.50 366 PHE A O 1
ATOM 2796 N N . LEU A 1 367 ? 0.569 7.354 29.376 1.00 69.88 367 LEU A N 1
ATOM 2797 C CA . LEU A 1 367 ? 0.356 5.943 29.075 1.00 69.88 367 LEU A CA 1
ATOM 2798 C C . LEU A 1 367 ? -0.933 5.367 29.682 1.00 69.88 367 LEU A C 1
ATOM 2800 O O . LEU A 1 367 ? -1.170 4.168 29.526 1.00 69.88 367 LEU A O 1
ATOM 2804 N N . ASP A 1 368 ? -1.765 6.179 30.342 1.00 67.31 368 ASP A N 1
ATOM 2805 C CA . ASP A 1 368 ? -3.039 5.690 30.865 1.00 67.31 368 ASP A CA 1
ATOM 2806 C C . ASP A 1 368 ? -3.972 5.338 29.708 1.00 67.31 368 ASP A C 1
ATOM 2808 O O . ASP A 1 368 ? -4.357 6.172 28.885 1.00 67.31 368 ASP A O 1
ATOM 2812 N N . VAL A 1 369 ? -4.327 4.058 29.642 1.00 63.28 369 VAL A N 1
ATOM 2813 C CA . VAL A 1 369 ? -5.311 3.550 28.695 1.00 63.28 369 VAL A CA 1
ATOM 2814 C C . VAL A 1 369 ? -6.677 3.887 29.261 1.00 63.28 369 VAL A C 1
ATOM 2816 O O . VAL A 1 369 ? -7.128 3.255 30.218 1.00 63.28 369 VAL A O 1
ATOM 2819 N N . ALA A 1 370 ? -7.336 4.898 28.701 1.00 66.62 370 ALA A N 1
ATOM 2820 C CA . ALA A 1 370 ? -8.657 5.247 29.190 1.00 66.62 370 ALA A CA 1
ATOM 2821 C C . ALA A 1 370 ? -9.660 4.107 28.896 1.00 66.62 370 ALA A C 1
ATOM 2823 O O . ALA A 1 370 ? -9.563 3.430 27.866 1.00 66.62 370 ALA A O 1
ATOM 2824 N N . PRO A 1 371 ? -10.611 3.861 29.811 1.00 64.25 371 PRO A N 1
ATOM 2825 C CA . PRO A 1 371 ? -11.570 2.769 29.685 1.00 64.25 371 PRO A CA 1
ATOM 2826 C C . PRO A 1 371 ? -12.402 2.920 28.401 1.00 64.25 371 PRO A C 1
ATOM 2828 O O . PRO A 1 371 ? -12.881 4.012 28.098 1.00 64.25 371 PRO A O 1
ATOM 2831 N N . GLY A 1 372 ? -12.539 1.827 27.641 1.00 65.06 372 GLY A N 1
ATOM 2832 C CA . GLY A 1 372 ? -13.277 1.778 26.370 1.00 65.06 372 GLY A CA 1
ATOM 2833 C C . GLY A 1 372 ? -12.449 1.990 25.094 1.00 65.06 372 GLY A C 1
ATOM 2834 O O . GLY A 1 372 ? -13.018 1.988 24.009 1.00 65.06 372 GLY A O 1
ATOM 2835 N N . GLU A 1 373 ? -11.127 2.168 25.185 1.00 65.56 373 GLU A N 1
ATOM 2836 C CA . GLU A 1 373 ? -10.267 2.237 23.995 1.00 65.56 373 GLU A CA 1
ATOM 2837 C C . GLU A 1 373 ? -10.001 0.826 23.442 1.00 65.56 373 GLU A C 1
ATOM 2839 O O . GLU A 1 373 ? -9.293 0.028 24.068 1.00 65.56 373 GLU A O 1
ATOM 2844 N N . ASP A 1 374 ? -10.602 0.511 22.292 1.00 66.38 374 ASP A N 1
ATOM 2845 C CA . ASP A 1 374 ? -10.386 -0.747 21.576 1.00 66.38 374 ASP A CA 1
ATOM 2846 C C . ASP A 1 374 ? -9.118 -0.643 20.719 1.00 66.38 374 ASP A C 1
ATOM 2848 O O . ASP A 1 374 ? -8.998 0.215 19.845 1.00 66.38 374 ASP A O 1
ATOM 2852 N N . ILE A 1 375 ? -8.154 -1.524 20.970 1.00 61.59 375 ILE A N 1
ATOM 2853 C CA . ILE A 1 375 ? -6.842 -1.526 20.310 1.00 61.59 375 ILE A CA 1
ATOM 2854 C C . ILE A 1 375 ? -6.977 -1.843 18.813 1.00 61.59 375 ILE A C 1
ATOM 2856 O O . ILE A 1 375 ? -6.136 -1.442 18.009 1.00 61.59 375 ILE A O 1
ATOM 2860 N N . THR A 1 376 ? -8.063 -2.501 18.409 1.00 65.44 376 THR A N 1
ATOM 2861 C CA . THR A 1 376 ? -8.346 -2.772 16.994 1.00 65.44 376 THR A CA 1
ATOM 2862 C C . THR A 1 376 ? -8.663 -1.499 16.194 1.00 65.44 376 THR A C 1
ATOM 2864 O O . THR A 1 376 ? -8.477 -1.478 14.978 1.00 65.44 376 THR A O 1
ATOM 2867 N N . SER A 1 377 ? -9.037 -0.398 16.863 1.00 68.12 377 SER A N 1
ATOM 2868 C CA . SER A 1 377 ? -9.356 0.895 16.230 1.00 68.12 377 SER A CA 1
ATOM 2869 C C . SER A 1 377 ? -8.141 1.653 15.679 1.00 68.12 377 SER A C 1
ATOM 2871 O O . SER A 1 377 ? -8.297 2.544 14.835 1.00 68.12 377 SER A O 1
ATOM 2873 N N . TYR A 1 378 ? -6.921 1.294 16.102 1.00 64.81 378 TYR A N 1
ATOM 2874 C CA . TYR A 1 378 ? -5.696 1.970 15.655 1.00 64.81 378 TYR A CA 1
ATOM 2875 C C . TYR A 1 378 ? -5.411 1.761 14.160 1.00 64.81 378 TYR A C 1
ATOM 2877 O O . TYR A 1 378 ? -4.784 2.613 13.534 1.00 64.81 378 TYR A O 1
ATOM 2885 N N . GLY A 1 379 ? -5.893 0.656 13.582 1.00 65.62 379 GLY A N 1
ATOM 2886 C CA . GLY A 1 379 ? -5.720 0.323 12.166 1.00 65.62 379 GLY A CA 1
ATOM 2887 C C . GLY A 1 379 ? -6.960 0.560 11.308 1.00 65.62 379 GLY A C 1
ATOM 2888 O O . GLY A 1 379 ? -6.976 0.127 10.161 1.00 65.62 379 GLY A O 1
ATOM 2889 N N . LEU A 1 380 ? -8.004 1.193 11.845 1.00 77.50 380 LEU A N 1
ATOM 2890 C CA . LEU A 1 380 ? -9.250 1.435 11.123 1.00 77.50 380 LEU A CA 1
ATOM 2891 C C . LEU A 1 380 ? -9.324 2.899 10.701 1.00 77.50 380 LEU A C 1
ATOM 2893 O O . LEU A 1 380 ? -9.319 3.809 11.540 1.00 77.50 380 LEU A O 1
ATOM 2897 N N . PHE A 1 381 ? -9.426 3.122 9.394 1.00 79.62 381 PHE A N 1
ATOM 2898 C CA . PHE A 1 381 ? -9.836 4.414 8.871 1.00 79.62 381 PHE A CA 1
ATOM 2899 C C . PHE A 1 381 ? -11.303 4.620 9.235 1.00 79.62 381 PHE A C 1
ATOM 2901 O O . PHE A 1 381 ? -12.167 3.870 8.783 1.00 79.62 381 PHE A O 1
ATOM 2908 N N . GLU A 1 382 ? -11.584 5.615 10.070 1.00 77.06 382 GLU A N 1
ATOM 2909 C CA . GLU A 1 382 ? -12.945 5.928 10.499 1.00 77.06 382 GLU A CA 1
ATOM 2910 C C . GLU A 1 382 ? -13.531 6.980 9.561 1.00 77.06 382 GLU A C 1
ATOM 2912 O O . GLU A 1 382 ? -13.195 8.168 9.635 1.00 77.06 382 GLU A O 1
ATOM 2917 N N . GLY A 1 383 ? -14.396 6.528 8.653 1.00 72.12 383 GLY A N 1
ATOM 2918 C CA . GLY A 1 383 ? -15.341 7.397 7.966 1.00 72.12 383 GLY A CA 1
ATOM 2919 C C . GLY A 1 383 ? -16.543 7.707 8.863 1.00 72.12 383 GLY A C 1
ATOM 2920 O O . GLY A 1 383 ? -16.665 7.200 9.974 1.00 72.12 383 GLY A O 1
ATOM 2921 N N . LYS A 1 384 ? -17.482 8.521 8.367 1.00 69.94 384 LYS A N 1
ATOM 2922 C CA . LYS A 1 384 ? -18.711 8.830 9.123 1.00 69.94 384 LYS A CA 1
ATOM 2923 C C . LYS A 1 384 ? -19.589 7.593 9.381 1.00 69.94 384 LYS A C 1
ATOM 2925 O O . LYS A 1 384 ? -20.269 7.548 10.396 1.00 69.94 384 LYS A O 1
ATOM 2930 N N . TYR A 1 385 ? -19.587 6.631 8.453 1.00 70.00 385 TYR A N 1
ATOM 2931 C CA . TYR A 1 385 ? -20.491 5.466 8.465 1.00 70.00 385 TYR A CA 1
ATOM 2932 C C . TYR A 1 385 ? -19.794 4.132 8.212 1.00 70.00 385 TYR A C 1
ATOM 2934 O O . TYR A 1 385 ? -20.340 3.086 8.537 1.00 70.00 385 TYR A O 1
ATOM 2942 N N . TYR A 1 386 ? -18.600 4.168 7.629 1.00 78.50 386 TYR A N 1
ATOM 2943 C CA . TYR A 1 386 ? -17.846 2.981 7.264 1.00 78.50 386 TYR A CA 1
ATOM 2944 C C . TYR A 1 386 ? -16.490 3.029 7.951 1.00 78.50 386 TYR A C 1
ATOM 2946 O O . TYR A 1 386 ? -15.934 4.111 8.167 1.00 78.50 386 TYR A O 1
ATOM 2954 N N . SER A 1 387 ? -15.948 1.857 8.245 1.00 84.88 387 SER A N 1
ATOM 2955 C CA . SER A 1 387 ? -14.558 1.692 8.631 1.00 84.88 387 SER A CA 1
ATOM 2956 C C . SER A 1 387 ? -13.871 0.759 7.644 1.00 84.88 387 SER A C 1
ATOM 2958 O O . SER A 1 387 ? -14.478 -0.193 7.157 1.00 84.88 387 SER A O 1
ATOM 2960 N N . LEU A 1 388 ? -12.628 1.077 7.292 1.00 88.38 388 LEU A N 1
ATOM 2961 C CA . LEU A 1 388 ? -11.828 0.259 6.383 1.00 88.38 388 LEU A CA 1
ATOM 2962 C C . LEU A 1 388 ? -10.480 -0.044 7.032 1.00 88.38 388 LEU A C 1
ATOM 2964 O O . LEU A 1 388 ? -9.913 0.820 7.714 1.00 88.38 388 LEU A O 1
ATOM 2968 N N . GLY A 1 389 ? -9.994 -1.272 6.862 1.00 90.88 389 GLY A N 1
ATOM 2969 C CA . GLY A 1 389 ? -8.733 -1.697 7.450 1.00 90.88 389 GLY A CA 1
ATOM 2970 C C . GLY A 1 389 ? -7.545 -1.033 6.758 1.00 90.88 389 GLY A C 1
ATOM 2971 O O . GLY A 1 389 ? -7.522 -0.879 5.541 1.00 90.88 389 GLY A O 1
ATOM 2972 N N . LE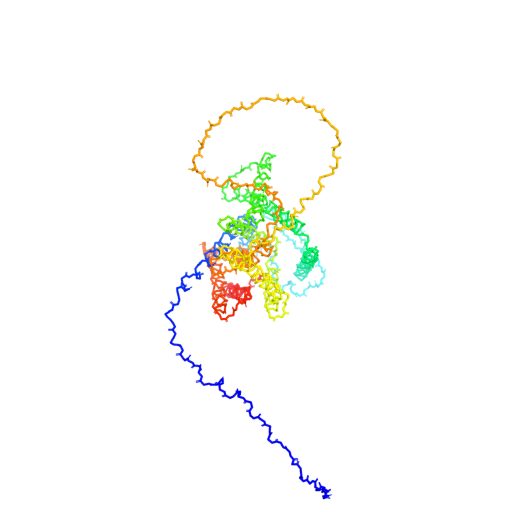U A 1 390 ? -6.517 -0.679 7.527 1.00 92.75 390 LEU A N 1
ATOM 2973 C CA . LEU A 1 390 ? -5.236 -0.173 7.020 1.00 92.75 390 LEU A CA 1
ATOM 2974 C C . LEU A 1 390 ? -4.592 -1.140 6.013 1.00 92.75 390 LEU A C 1
ATOM 2976 O O . LEU A 1 390 ? -3.996 -0.696 5.037 1.00 92.75 390 LEU A O 1
ATOM 2980 N N . GLY A 1 391 ? -4.759 -2.452 6.219 1.00 92.81 391 GLY A N 1
ATOM 2981 C CA . GLY A 1 391 ? -4.299 -3.469 5.273 1.00 92.81 391 GLY A CA 1
ATOM 2982 C C . GLY A 1 391 ? -4.908 -3.286 3.882 1.00 92.81 391 GLY A C 1
ATOM 2983 O O . GLY A 1 391 ? -4.186 -3.360 2.893 1.00 92.81 391 GLY A O 1
ATOM 2984 N N . ASP A 1 392 ? -6.197 -2.950 3.805 1.00 94.94 392 ASP A N 1
ATOM 2985 C CA . ASP A 1 392 ? -6.916 -2.792 2.539 1.00 94.94 392 ASP A CA 1
ATOM 2986 C C . ASP A 1 392 ? -6.310 -1.663 1.699 1.00 94.94 392 ASP A C 1
ATOM 2988 O O . ASP A 1 392 ? -5.977 -1.861 0.531 1.00 94.94 392 ASP A O 1
ATOM 2992 N N . PHE A 1 393 ? -6.063 -0.505 2.323 1.00 95.75 393 PHE A N 1
ATOM 2993 C CA . PHE A 1 393 ? -5.406 0.635 1.675 1.00 95.75 393 PHE A CA 1
ATOM 2994 C C . PHE A 1 393 ? -4.011 0.291 1.155 1.00 95.75 393 PHE A C 1
ATOM 2996 O O . PHE A 1 393 ? -3.669 0.665 0.032 1.00 95.75 393 PHE A O 1
ATOM 3003 N N . ILE A 1 394 ? -3.214 -0.420 1.957 1.00 96.19 394 ILE A N 1
ATOM 3004 C CA . ILE A 1 394 ? -1.862 -0.827 1.563 1.00 96.19 394 ILE A CA 1
ATOM 3005 C C . ILE A 1 394 ? -1.929 -1.739 0.344 1.00 96.19 394 ILE A C 1
ATOM 3007 O O . ILE A 1 394 ? -1.209 -1.505 -0.618 1.00 96.19 394 ILE A O 1
ATOM 3011 N N . PHE A 1 395 ? -2.802 -2.747 0.335 1.00 96.75 395 PHE A N 1
ATOM 3012 C CA . PHE A 1 395 ? -2.880 -3.676 -0.793 1.00 96.75 395 PHE A CA 1
ATOM 3013 C C . PHE A 1 395 ? -3.439 -3.031 -2.064 1.00 96.75 395 PHE A C 1
ATOM 3015 O O . PHE A 1 395 ? -3.007 -3.394 -3.159 1.00 96.75 395 PHE A O 1
ATOM 3022 N N . PHE A 1 396 ? -4.326 -2.038 -1.944 1.00 97.62 396 PHE A N 1
ATOM 3023 C CA . PHE A 1 396 ? -4.752 -1.232 -3.092 1.00 97.62 396 PHE A CA 1
ATOM 3024 C C . PHE A 1 396 ? -3.588 -0.423 -3.675 1.00 97.62 396 PHE A C 1
ATOM 3026 O O . PHE A 1 396 ? -3.383 -0.451 -4.888 1.00 97.62 396 PHE A O 1
ATOM 3033 N N . ALA A 1 397 ? -2.790 0.233 -2.824 1.00 97.44 397 ALA A N 1
ATOM 3034 C CA . ALA A 1 397 ? -1.581 0.938 -3.252 1.00 97.44 397 ALA A CA 1
ATOM 3035 C C . ALA A 1 397 ? -0.572 -0.013 -3.906 1.00 97.44 397 ALA A C 1
ATOM 3037 O O . ALA A 1 397 ? -0.099 0.257 -5.005 1.00 97.44 397 ALA A O 1
ATOM 3038 N N . VAL A 1 398 ? -0.291 -1.152 -3.263 1.00 97.25 398 VAL A N 1
ATOM 3039 C CA . VAL A 1 398 ? 0.660 -2.160 -3.752 1.00 97.25 398 VAL A CA 1
ATOM 3040 C C . VAL A 1 398 ? 0.267 -2.656 -5.138 1.00 97.25 398 VAL A C 1
ATOM 3042 O O . VAL A 1 398 ? 1.121 -2.721 -6.014 1.00 97.25 398 VAL A O 1
ATOM 3045 N N . LEU A 1 399 ? -1.008 -2.984 -5.363 1.00 97.75 399 LEU A N 1
ATOM 3046 C CA . LEU A 1 399 ? -1.459 -3.484 -6.660 1.00 97.75 399 LEU A CA 1
ATOM 3047 C C . LEU A 1 399 ? -1.280 -2.437 -7.766 1.00 97.75 399 LEU A C 1
ATOM 3049 O O . LEU A 1 399 ? -0.678 -2.738 -8.793 1.00 97.75 399 LEU A O 1
ATOM 3053 N N . VAL A 1 400 ? -1.764 -1.209 -7.552 1.00 98.06 400 VAL A N 1
ATOM 3054 C CA . VAL A 1 400 ? -1.690 -0.137 -8.561 1.00 98.06 400 VAL A CA 1
ATOM 3055 C C . VAL A 1 400 ? -0.239 0.258 -8.845 1.00 98.06 400 VAL A C 1
ATOM 3057 O O . VAL A 1 400 ? 0.157 0.349 -10.006 1.00 98.06 400 VAL A O 1
ATOM 3060 N N . SER A 1 401 ? 0.583 0.410 -7.808 1.00 97.38 401 SER A N 1
ATOM 3061 C CA . SER A 1 401 ? 2.007 0.709 -7.962 1.00 97.38 401 SER A CA 1
ATOM 3062 C C . SER A 1 401 ? 2.793 -0.447 -8.594 1.00 97.38 401 SER A C 1
ATOM 3064 O O . SER A 1 401 ? 3.732 -0.193 -9.343 1.00 97.38 401 SER A O 1
ATOM 3066 N N . ALA A 1 402 ? 2.424 -1.709 -8.347 1.00 96.12 402 ALA A N 1
ATOM 3067 C CA . ALA A 1 402 ? 3.053 -2.860 -9.000 1.00 96.12 402 ALA A CA 1
ATOM 3068 C C . ALA A 1 402 ? 2.729 -2.920 -10.499 1.00 96.12 402 ALA A C 1
ATOM 3070 O O . ALA A 1 402 ? 3.615 -3.247 -11.289 1.00 96.12 402 ALA A O 1
ATOM 3071 N N . VAL A 1 403 ? 1.499 -2.562 -10.897 1.00 96.25 403 VAL A N 1
ATOM 3072 C CA . VAL A 1 403 ? 1.145 -2.389 -12.316 1.00 96.25 403 VAL A CA 1
ATOM 3073 C C . VAL A 1 403 ? 2.008 -1.303 -12.936 1.00 96.25 403 VAL A C 1
ATOM 3075 O O . VAL A 1 403 ? 2.643 -1.558 -13.953 1.00 96.25 403 VAL A O 1
ATOM 3078 N N . PHE A 1 404 ? 2.089 -0.132 -12.300 1.00 95.56 404 PHE A N 1
ATOM 3079 C CA . PHE A 1 404 ? 2.924 0.965 -12.783 1.00 95.56 404 PHE A CA 1
ATOM 3080 C C . PHE A 1 404 ? 4.390 0.540 -12.950 1.00 95.56 404 PHE A C 1
ATOM 3082 O O . PHE A 1 404 ? 4.950 0.708 -14.028 1.00 95.56 404 PHE A O 1
ATOM 3089 N N . LYS A 1 405 ? 4.985 -0.085 -11.923 1.00 93.56 405 LYS A N 1
ATOM 3090 C CA . LYS A 1 405 ? 6.356 -0.621 -11.959 1.00 93.56 405 LYS A CA 1
ATOM 3091 C C . LYS A 1 405 ? 6.556 -1.598 -13.117 1.00 93.56 405 LYS A C 1
ATOM 3093 O O . LYS A 1 405 ? 7.522 -1.474 -13.860 1.00 93.56 405 LYS A O 1
ATOM 3098 N N . TRP A 1 406 ? 5.655 -2.568 -13.278 1.00 91.81 406 TRP A N 1
ATOM 3099 C CA . TRP A 1 406 ? 5.758 -3.560 -14.350 1.00 91.81 406 TRP A CA 1
ATOM 3100 C C . TRP A 1 406 ? 5.664 -2.908 -15.732 1.00 91.81 406 TRP A C 1
ATOM 3102 O O . TRP A 1 406 ? 6.468 -3.209 -16.610 1.00 91.81 406 TRP A O 1
ATOM 3112 N N . MET A 1 407 ? 4.724 -1.975 -15.903 1.00 90.69 407 MET A N 1
ATOM 3113 C CA . MET A 1 407 ? 4.536 -1.243 -17.152 1.00 90.69 407 MET A CA 1
ATOM 3114 C C . MET A 1 407 ? 5.754 -0.367 -17.462 1.00 90.69 407 MET A C 1
ATOM 3116 O O . MET A 1 407 ? 6.275 -0.446 -18.563 1.00 90.69 407 MET A O 1
ATOM 3120 N N . MET A 1 408 ? 6.287 0.386 -16.499 1.00 86.75 408 MET A N 1
ATOM 3121 C CA . MET A 1 408 ? 7.495 1.200 -16.701 1.00 86.75 408 MET A CA 1
ATOM 3122 C C . MET A 1 408 ? 8.739 0.375 -17.046 1.00 86.75 408 MET A C 1
ATOM 3124 O O . MET A 1 408 ? 9.612 0.875 -17.740 1.00 86.75 408 MET A O 1
ATOM 3128 N N . LEU A 1 409 ? 8.837 -0.879 -16.598 1.00 83.25 409 LEU A N 1
ATOM 3129 C CA . LEU A 1 409 ? 9.962 -1.755 -16.953 1.00 83.25 409 LEU A CA 1
ATOM 3130 C C . LEU A 1 409 ? 9.800 -2.412 -18.333 1.00 83.25 409 LEU A C 1
ATOM 3132 O O . LEU A 1 409 ? 10.792 -2.782 -18.958 1.00 83.25 409 LEU A O 1
ATOM 3136 N N . LYS A 1 410 ? 8.563 -2.590 -18.816 1.00 81.19 410 LYS A N 1
ATOM 3137 C CA . LYS A 1 410 ? 8.268 -3.350 -20.048 1.00 81.19 410 LYS A CA 1
ATOM 3138 C C . LYS A 1 410 ? 7.802 -2.488 -21.227 1.00 81.19 410 LYS A C 1
ATOM 3140 O O . LYS A 1 410 ? 7.933 -2.912 -22.367 1.00 81.19 410 LYS A O 1
ATOM 3145 N N . VAL A 1 411 ? 7.286 -1.287 -20.987 1.00 77.62 411 VAL A N 1
ATOM 3146 C CA . VAL A 1 411 ? 6.830 -0.348 -22.026 1.00 77.62 411 VAL A CA 1
ATOM 3147 C C . VAL A 1 411 ? 7.956 0.477 -22.681 1.00 77.62 411 VAL A C 1
ATOM 3149 O O . VAL A 1 411 ? 7.747 0.873 -23.823 1.00 77.62 411 VAL A O 1
ATOM 3152 N N . PRO A 1 412 ? 9.157 0.693 -22.099 1.00 65.44 412 PRO A N 1
ATOM 3153 C CA . PRO A 1 412 ? 10.283 1.308 -22.816 1.00 65.44 412 PRO A CA 1
ATOM 3154 C C . PRO A 1 412 ? 10.601 0.674 -24.174 1.00 65.44 412 PRO A C 1
ATOM 3156 O O . PRO A 1 412 ? 10.949 1.371 -25.119 1.00 65.44 412 PRO A O 1
ATOM 3159 N N . TRP A 1 413 ? 10.375 -0.634 -24.306 1.00 61.00 413 TRP A N 1
ATOM 3160 C CA . TRP A 1 413 ? 10.478 -1.373 -25.567 1.00 61.00 413 TRP A CA 1
ATOM 3161 C C . TRP A 1 413 ? 9.508 -0.862 -26.651 1.00 61.00 413 TRP A C 1
ATOM 3163 O O . TRP A 1 413 ? 9.788 -0.963 -27.843 1.00 61.00 413 TRP A O 1
ATOM 3173 N N . LEU A 1 414 ? 8.381 -0.275 -26.236 1.00 59.41 414 LEU A N 1
ATOM 3174 C CA . LEU A 1 414 ? 7.343 0.310 -27.084 1.00 59.41 414 LEU A CA 1
ATOM 3175 C C . LEU A 1 414 ? 7.598 1.801 -27.399 1.00 59.41 414 LEU A C 1
ATOM 3177 O O . LEU A 1 414 ? 7.191 2.274 -28.461 1.00 59.41 414 LEU A O 1
ATOM 3181 N N . GLU A 1 415 ? 8.265 2.549 -26.503 1.00 56.00 415 GLU A N 1
ATOM 3182 C CA . GLU A 1 415 ? 8.548 3.992 -26.679 1.00 56.00 415 GLU A CA 1
ATOM 3183 C C . GLU A 1 415 ? 9.384 4.304 -27.917 1.00 56.00 415 GLU A C 1
ATOM 3185 O O . GLU A 1 415 ? 9.216 5.368 -28.510 1.00 56.00 415 GLU A O 1
ATOM 3190 N N . PHE A 1 416 ? 10.234 3.370 -28.341 1.00 52.97 416 PHE A N 1
ATOM 3191 C CA . PHE A 1 416 ? 11.057 3.521 -29.538 1.00 52.97 416 PHE A CA 1
ATOM 3192 C C . PHE A 1 416 ? 10.227 3.752 -30.817 1.00 52.97 416 PHE A C 1
ATOM 3194 O O . PHE A 1 416 ? 10.694 4.388 -31.758 1.00 52.97 416 PHE A O 1
ATOM 3201 N N . TYR A 1 417 ? 8.974 3.288 -30.854 1.00 55.12 417 TYR A N 1
ATOM 3202 C CA . TYR A 1 417 ? 8.122 3.355 -32.048 1.00 55.12 417 TYR A CA 1
ATOM 3203 C C . TYR A 1 417 ? 7.132 4.517 -32.017 1.00 55.12 417 TYR A C 1
ATOM 3205 O O . TYR A 1 417 ? 6.746 5.042 -33.062 1.00 55.12 417 TYR A O 1
ATOM 3213 N N . LEU A 1 418 ? 6.716 4.924 -30.819 1.00 65.88 418 LEU A N 1
ATOM 3214 C CA . LEU A 1 418 ? 5.759 6.000 -30.597 1.00 65.88 418 LEU A CA 1
ATOM 3215 C C . LEU A 1 418 ? 6.252 6.864 -29.426 1.00 65.88 418 LEU A C 1
ATOM 3217 O O . LEU A 1 418 ? 5.814 6.663 -28.286 1.00 65.88 418 LEU A O 1
ATOM 3221 N N . PRO A 1 419 ? 7.145 7.835 -29.694 1.00 72.44 419 PRO A N 1
ATOM 3222 C CA . PRO A 1 419 ? 7.679 8.724 -28.669 1.00 72.44 419 PRO A CA 1
ATOM 3223 C C . PRO A 1 419 ? 6.542 9.373 -27.867 1.00 72.44 419 PRO A C 1
ATOM 3225 O O . PRO A 1 419 ? 5.614 9.945 -28.444 1.00 72.44 419 PRO A O 1
ATOM 3228 N N . GLY A 1 420 ? 6.580 9.237 -26.540 1.00 76.12 420 GLY A N 1
ATOM 3229 C CA . GLY A 1 420 ? 5.572 9.774 -25.614 1.00 76.12 420 GLY A CA 1
ATOM 3230 C C . GLY A 1 420 ? 4.295 8.936 -25.436 1.00 76.12 420 GLY A C 1
ATOM 3231 O O . GLY A 1 420 ? 3.557 9.153 -24.474 1.00 76.12 420 GLY A O 1
ATOM 3232 N N . TRP A 1 421 ? 4.020 7.944 -26.292 1.00 83.12 421 TRP A N 1
ATOM 3233 C CA . TRP A 1 421 ? 2.857 7.062 -26.099 1.00 83.12 421 TRP A CA 1
ATOM 3234 C C . TRP A 1 421 ? 3.097 5.978 -25.054 1.00 83.12 421 TRP A C 1
ATOM 3236 O O . TRP A 1 421 ? 2.129 5.496 -24.469 1.00 83.12 421 TRP A O 1
ATOM 3246 N N . GLY A 1 422 ? 4.354 5.603 -24.802 1.00 83.06 422 GLY A N 1
ATOM 3247 C CA . GLY A 1 422 ? 4.691 4.618 -23.777 1.00 83.06 422 GLY A CA 1
ATOM 3248 C C . GLY A 1 422 ? 4.272 5.086 -22.387 1.00 83.06 422 GLY A C 1
ATOM 3249 O O . GLY A 1 422 ? 3.465 4.422 -21.739 1.00 83.06 422 GLY A O 1
ATOM 3250 N N . GLU A 1 423 ? 4.714 6.272 -21.968 1.00 85.31 423 GLU A N 1
ATOM 3251 C CA . GLU A 1 423 ? 4.261 6.905 -20.720 1.00 85.31 423 GLU A CA 1
ATOM 3252 C C . GLU A 1 423 ? 2.731 7.036 -20.644 1.00 85.31 423 GLU A C 1
ATOM 3254 O O . GLU A 1 423 ? 2.125 6.684 -19.628 1.00 85.31 423 GLU A O 1
ATOM 3259 N N . LEU A 1 424 ? 2.071 7.472 -21.725 1.00 89.38 424 LEU A N 1
ATOM 3260 C CA . LEU A 1 424 ? 0.608 7.560 -21.758 1.00 89.38 424 LEU A CA 1
ATOM 3261 C C . LEU A 1 424 ? -0.053 6.182 -21.573 1.00 89.38 424 LEU A C 1
ATOM 3263 O O . LEU A 1 424 ? -1.050 6.061 -20.854 1.00 89.38 424 LEU A O 1
ATOM 3267 N N . LEU A 1 425 ? 0.500 5.131 -22.180 1.00 90.31 425 LEU A N 1
ATOM 3268 C CA . LEU A 1 425 ? 0.020 3.759 -22.026 1.00 90.31 425 LEU A CA 1
ATOM 3269 C C . LEU A 1 425 ? 0.216 3.274 -20.586 1.00 90.31 425 LEU A C 1
ATOM 3271 O O . LEU A 1 425 ? -0.725 2.756 -19.988 1.00 90.31 425 LEU A O 1
ATOM 3275 N N . VAL A 1 426 ? 1.384 3.515 -19.985 1.00 91.56 426 VAL A N 1
ATOM 3276 C CA . VAL A 1 426 ? 1.656 3.207 -18.569 1.00 91.56 426 VAL A CA 1
ATOM 3277 C C . VAL A 1 426 ? 0.629 3.893 -17.661 1.00 91.56 426 VAL A C 1
ATOM 3279 O O . VAL A 1 426 ? 0.043 3.253 -16.779 1.00 91.56 426 VAL A O 1
ATOM 3282 N N . MET A 1 427 ? 0.373 5.184 -17.884 1.00 93.12 427 MET A N 1
ATOM 3283 C CA . MET A 1 427 ? -0.572 5.966 -17.084 1.00 93.12 427 MET A CA 1
ATOM 3284 C C . MET A 1 427 ? -2.009 5.468 -17.261 1.00 93.12 427 MET A C 1
ATOM 3286 O O . MET A 1 427 ? -2.724 5.293 -16.273 1.00 93.12 427 MET A O 1
ATOM 3290 N N . THR A 1 428 ? -2.434 5.182 -18.494 1.00 94.25 428 THR A N 1
ATOM 3291 C CA . THR A 1 428 ? -3.786 4.671 -18.781 1.00 94.25 428 THR A CA 1
ATOM 3292 C C . THR A 1 428 ? -4.000 3.259 -18.237 1.00 94.25 428 THR A C 1
ATOM 3294 O O . THR A 1 428 ? -5.037 3.004 -17.626 1.00 94.25 428 THR A O 1
ATOM 3297 N N . ALA A 1 429 ? -3.013 2.369 -18.354 1.00 94.94 429 ALA A N 1
ATOM 3298 C CA . ALA A 1 429 ? -3.002 1.035 -17.752 1.00 94.94 429 ALA A CA 1
ATOM 3299 C C . ALA A 1 429 ? -3.143 1.077 -16.222 1.00 94.94 429 ALA A C 1
ATOM 3301 O O . ALA A 1 429 ? -3.958 0.365 -15.618 1.00 94.94 429 ALA A O 1
ATOM 3302 N N . THR A 1 430 ? -2.355 1.947 -15.591 1.00 96.38 430 THR A N 1
ATOM 3303 C CA . THR A 1 430 ? -2.357 2.145 -14.138 1.00 96.38 430 THR A CA 1
ATOM 3304 C C . THR A 1 430 ? -3.695 2.729 -13.679 1.00 96.38 430 THR A C 1
ATOM 3306 O O . THR A 1 430 ? -4.309 2.215 -12.740 1.00 96.38 430 THR A O 1
ATOM 3309 N N . ALA A 1 431 ? -4.208 3.744 -14.385 1.00 96.75 431 ALA A N 1
ATOM 3310 C CA . ALA A 1 431 ? -5.504 4.359 -14.106 1.00 96.75 431 ALA A CA 1
ATOM 3311 C C . ALA A 1 431 ? -6.673 3.381 -14.301 1.00 96.75 431 ALA A C 1
ATOM 3313 O O . ALA A 1 431 ? -7.576 3.339 -13.464 1.00 96.75 431 ALA A O 1
ATOM 3314 N N . LEU A 1 432 ? -6.645 2.557 -15.354 1.00 97.06 432 LEU A N 1
ATOM 3315 C CA . LEU A 1 432 ? -7.640 1.512 -15.605 1.00 97.06 432 LEU A CA 1
ATOM 3316 C C . LEU A 1 432 ? -7.662 0.490 -14.464 1.00 97.06 432 LEU A C 1
ATOM 3318 O O . LEU A 1 432 ? -8.732 0.153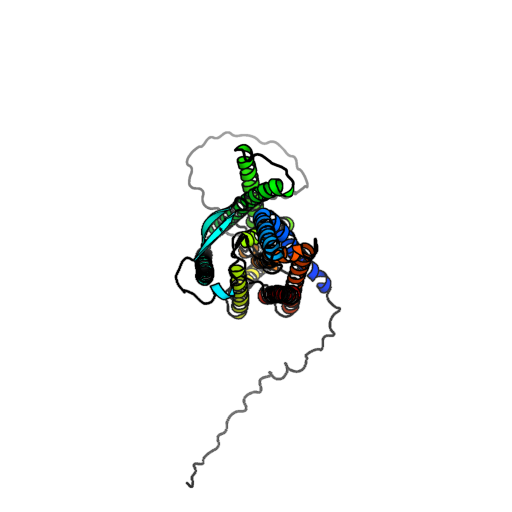 -13.952 1.00 97.06 432 LEU A O 1
ATOM 3322 N N . THR A 1 433 ? -6.487 0.038 -14.022 1.00 97.38 433 THR A N 1
ATOM 3323 C CA . THR A 1 433 ? -6.378 -0.889 -12.889 1.00 97.38 433 THR A CA 1
ATOM 3324 C C . THR A 1 433 ? -6.918 -0.258 -11.604 1.00 97.38 433 THR A C 1
ATOM 3326 O O . THR A 1 433 ? -7.734 -0.873 -10.915 1.00 97.38 433 THR A O 1
ATOM 3329 N N . GLY A 1 434 ? -6.548 0.994 -11.311 1.00 97.31 434 GLY A N 1
ATOM 3330 C CA . GLY A 1 434 ? -7.092 1.743 -10.175 1.00 97.31 434 GLY A CA 1
ATOM 3331 C C . GLY A 1 434 ? -8.617 1.897 -10.240 1.00 97.31 434 GLY A C 1
ATOM 3332 O O . GLY A 1 434 ? -9.307 1.680 -9.242 1.00 97.31 434 GLY A O 1
ATOM 3333 N N . ALA A 1 435 ? -9.175 2.184 -11.418 1.00 97.50 435 ALA A N 1
ATOM 3334 C CA . ALA A 1 435 ? -10.620 2.272 -11.622 1.00 97.50 435 ALA A CA 1
ATOM 3335 C C . ALA A 1 435 ? -11.328 0.930 -11.363 1.00 97.50 435 ALA A C 1
ATOM 3337 O O . ALA A 1 435 ? -12.403 0.909 -10.757 1.00 97.50 435 ALA A O 1
ATOM 3338 N N . LEU A 1 436 ? -10.722 -0.193 -11.759 1.00 97.94 436 LEU A N 1
ATOM 3339 C CA . LEU A 1 436 ? -11.253 -1.533 -11.494 1.00 97.94 436 LEU A CA 1
ATOM 3340 C C . LEU A 1 436 ? -11.195 -1.906 -10.006 1.00 97.94 436 LEU A C 1
ATOM 3342 O O . LEU A 1 436 ? -12.161 -2.479 -9.494 1.00 97.94 436 LEU A O 1
ATOM 3346 N N . VAL A 1 437 ? -10.142 -1.506 -9.285 1.00 97.62 437 VAL A N 1
ATOM 3347 C CA . VAL A 1 437 ? -10.083 -1.629 -7.815 1.00 97.62 437 VAL A CA 1
ATOM 3348 C C . VAL A 1 437 ? -11.233 -0.851 -7.165 1.00 97.62 437 VAL A C 1
ATOM 3350 O O . VAL A 1 437 ? -11.953 -1.401 -6.328 1.00 97.62 437 VAL A O 1
ATOM 3353 N N . LEU A 1 438 ? -11.483 0.395 -7.592 1.00 96.81 438 LEU A N 1
ATOM 3354 C CA . LEU A 1 438 ? -12.600 1.206 -7.083 1.00 96.81 438 LEU A CA 1
ATOM 3355 C C . LEU A 1 438 ? -13.970 0.613 -7.436 1.00 96.81 438 LEU A C 1
ATOM 3357 O O . LEU A 1 438 ? -14.898 0.687 -6.628 1.00 96.81 438 LEU A O 1
ATOM 3361 N N . LEU A 1 439 ? -14.114 0.006 -8.618 1.00 96.81 439 LEU A N 1
ATOM 3362 C CA . LEU A 1 439 ? -15.333 -0.700 -9.017 1.00 96.81 439 LEU A CA 1
ATOM 3363 C C . LEU A 1 439 ? -15.591 -1.914 -8.111 1.00 96.81 439 LEU A C 1
ATOM 3365 O O . LEU A 1 439 ? -16.733 -2.142 -7.697 1.00 96.81 439 LEU A O 1
ATOM 3369 N N . GLY A 1 440 ? -14.542 -2.668 -7.780 1.00 96.69 440 GLY A N 1
ATOM 3370 C CA . GLY A 1 440 ? -14.620 -3.781 -6.838 1.00 96.69 440 GLY A CA 1
ATOM 3371 C C . GLY A 1 440 ? -15.013 -3.301 -5.442 1.00 96.69 440 GLY A C 1
ATOM 3372 O O . GLY A 1 440 ? -15.982 -3.812 -4.880 1.00 96.69 440 GLY A O 1
ATOM 3373 N N . LEU A 1 441 ? -14.391 -2.223 -4.951 1.00 95.56 441 LEU A N 1
ATOM 3374 C CA . LEU A 1 441 ? -14.752 -1.595 -3.677 1.00 95.56 441 LEU A CA 1
ATOM 3375 C C . LEU A 1 441 ? -16.209 -1.112 -3.671 1.00 95.56 441 LEU A C 1
ATOM 3377 O O . LEU A 1 441 ? -16.933 -1.326 -2.699 1.00 95.56 441 LEU A O 1
ATOM 3381 N N . LYS A 1 442 ? -16.682 -0.520 -4.776 1.00 95.38 442 LYS A N 1
ATOM 3382 C CA . LYS A 1 442 ? -18.083 -0.106 -4.939 1.00 95.38 442 LYS A CA 1
ATOM 3383 C C . LYS A 1 442 ? -19.046 -1.277 -4.804 1.00 95.38 442 LYS A C 1
ATOM 3385 O O . LYS A 1 442 ? -20.099 -1.134 -4.178 1.00 95.38 442 LYS A O 1
ATOM 3390 N N . LYS A 1 443 ? -18.706 -2.428 -5.389 1.00 95.50 443 LYS A N 1
ATOM 3391 C CA . LYS A 1 443 ? -19.498 -3.655 -5.249 1.00 95.50 443 LYS A CA 1
ATOM 3392 C C . LYS A 1 443 ? -19.471 -4.159 -3.809 1.00 95.50 443 LYS A C 1
ATOM 3394 O O . LYS A 1 443 ? -20.544 -4.443 -3.283 1.00 95.50 443 LYS A O 1
ATOM 3399 N N . THR A 1 444 ? -18.308 -4.184 -3.158 1.00 94.00 444 THR A N 1
ATOM 3400 C CA . THR A 1 444 ? -18.178 -4.572 -1.745 1.00 94.00 444 THR A CA 1
ATOM 3401 C C . THR A 1 444 ? -19.033 -3.694 -0.831 1.00 94.00 444 THR A C 1
ATOM 3403 O O . THR A 1 444 ? -19.822 -4.218 -0.052 1.00 94.00 444 THR A O 1
ATOM 3406 N N . LEU A 1 445 ? -18.977 -2.366 -0.983 1.00 91.19 445 LEU A N 1
ATOM 3407 C CA . LEU A 1 445 ? -19.814 -1.437 -0.212 1.00 91.19 445 LEU A CA 1
ATOM 3408 C C . LEU A 1 445 ? -21.314 -1.645 -0.474 1.00 91.19 445 LEU A C 1
ATOM 3410 O O . LEU A 1 445 ? -22.123 -1.516 0.436 1.00 91.19 445 LEU A O 1
ATOM 3414 N N . GLY A 1 446 ? -21.707 -1.983 -1.706 1.00 91.88 446 GLY A N 1
ATOM 3415 C CA . GLY A 1 446 ? -23.101 -2.307 -2.025 1.00 91.88 446 GLY A CA 1
ATOM 3416 C C . GLY A 1 446 ? -23.597 -3.608 -1.383 1.00 91.88 446 GLY A C 1
ATOM 3417 O O . GLY A 1 446 ? -24.787 -3.733 -1.100 1.00 91.88 446 GLY A O 1
ATOM 3418 N N . TYR A 1 447 ? -22.707 -4.570 -1.143 1.00 91.81 447 TYR A N 1
ATOM 3419 C CA . TYR A 1 447 ? -23.041 -5.770 -0.380 1.00 91.81 447 TYR A CA 1
ATOM 3420 C C . TYR A 1 447 ? -23.039 -5.524 1.134 1.00 91.81 447 TYR A C 1
ATOM 3422 O O . TYR A 1 447 ? -23.872 -6.096 1.834 1.00 91.81 447 TYR A O 1
ATOM 3430 N N . LEU A 1 448 ? -22.173 -4.633 1.621 1.00 88.31 448 LEU A N 1
ATOM 3431 C CA . LEU A 1 448 ? -22.139 -4.196 3.019 1.00 88.31 448 LEU A CA 1
ATOM 3432 C C . LEU A 1 448 ? -23.429 -3.462 3.442 1.00 88.31 448 LEU A C 1
ATOM 3434 O O . LEU A 1 448 ? -23.791 -3.461 4.610 1.00 88.31 448 LEU A O 1
ATOM 3438 N N . ASP A 1 449 ? -24.188 -2.898 2.497 1.00 86.38 449 ASP A N 1
ATOM 3439 C CA . ASP A 1 449 ? -25.535 -2.376 2.787 1.00 86.38 449 ASP A CA 1
ATOM 3440 C C . ASP A 1 449 ? -26.531 -3.492 3.184 1.00 86.38 449 ASP A C 1
ATOM 3442 O O . ASP A 1 449 ? -27.576 -3.215 3.774 1.00 86.38 449 ASP A O 1
ATOM 3446 N N . ARG A 1 450 ? -26.249 -4.753 2.822 1.00 87.94 450 ARG A N 1
ATOM 3447 C CA . ARG A 1 450 ? -27.117 -5.917 3.084 1.00 87.94 450 ARG A CA 1
ATOM 3448 C C . ARG A 1 450 ? -26.632 -6.765 4.255 1.00 87.94 450 ARG A C 1
ATOM 3450 O O . ARG A 1 450 ? -27.452 -7.360 4.949 1.00 87.94 450 ARG A O 1
ATOM 3457 N N . GLU A 1 451 ? -25.322 -6.843 4.446 1.00 82.69 451 GLU A N 1
ATOM 3458 C CA . GLU A 1 451 ? -24.670 -7.634 5.489 1.00 82.69 451 GLU A CA 1
ATOM 3459 C C . GLU A 1 451 ? -23.845 -6.715 6.389 1.00 82.69 451 GLU A C 1
ATOM 3461 O O . GLU A 1 451 ? -23.124 -5.860 5.895 1.00 82.69 451 GLU A O 1
ATOM 3466 N N . SER A 1 452 ? -23.901 -6.897 7.711 1.00 78.44 452 SER A N 1
ATOM 3467 C CA . SER A 1 452 ? -23.218 -5.998 8.658 1.00 78.44 452 SER A CA 1
ATOM 3468 C C . SER A 1 452 ? -21.689 -6.014 8.550 1.00 78.44 452 SER A C 1
ATOM 3470 O O . SER A 1 452 ? -21.038 -5.079 9.012 1.00 78.44 452 SER A O 1
ATOM 3472 N N . VAL A 1 453 ? -21.109 -7.070 7.972 1.00 83.06 453 VAL A N 1
ATOM 3473 C CA . VAL A 1 453 ? -19.662 -7.254 7.832 1.00 83.06 453 VAL A CA 1
ATOM 3474 C C . VAL A 1 453 ? -19.373 -7.945 6.504 1.00 83.06 453 VAL A C 1
ATOM 3476 O O . VAL A 1 453 ? -19.912 -9.017 6.239 1.00 83.06 453 VAL A O 1
ATOM 3479 N N . MET A 1 454 ? -18.478 -7.370 5.700 1.00 88.94 454 MET A N 1
ATOM 3480 C CA . MET A 1 454 ? -17.956 -7.991 4.482 1.00 88.94 454 MET A CA 1
ATOM 3481 C C . MET A 1 454 ? -16.436 -7.820 4.370 1.00 88.94 454 MET A C 1
ATOM 3483 O O . MET A 1 454 ? -15.920 -6.783 4.788 1.00 88.94 454 MET A O 1
ATOM 3487 N N . PRO A 1 455 ? -15.723 -8.802 3.784 1.00 89.88 455 PRO A N 1
ATOM 3488 C CA . PRO A 1 455 ? -14.297 -8.678 3.505 1.00 89.88 455 PRO A CA 1
ATOM 3489 C C . PRO A 1 455 ? -14.059 -7.608 2.430 1.00 89.88 455 PRO A C 1
ATOM 3491 O O . PRO A 1 455 ? -14.687 -7.629 1.366 1.00 89.88 455 PRO A O 1
ATOM 3494 N N . GLY A 1 456 ? -13.164 -6.661 2.717 1.00 88.06 456 GLY A N 1
ATOM 3495 C CA . GLY A 1 456 ? -12.894 -5.488 1.876 1.00 88.06 456 GLY A CA 1
ATOM 3496 C C . GLY A 1 456 ? -12.059 -5.799 0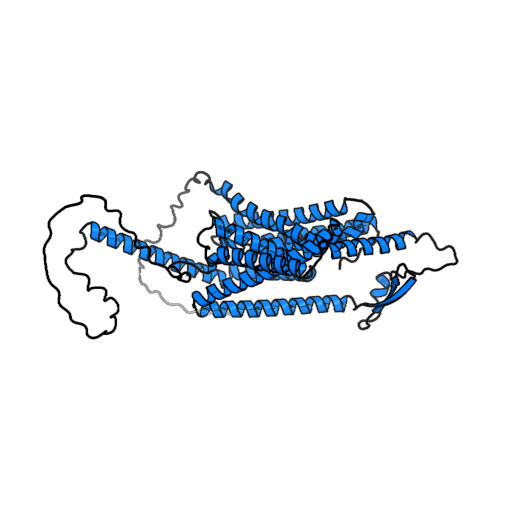.630 1.00 88.06 456 GLY A C 1
ATOM 3497 O O . GLY A 1 456 ? -12.255 -5.200 -0.436 1.00 88.06 456 GLY A O 1
ATOM 3498 N N . LEU A 1 457 ? -11.140 -6.757 0.761 1.00 91.62 457 LEU A N 1
ATOM 3499 C CA . LEU A 1 457 ? -10.101 -7.054 -0.224 1.00 91.62 457 LEU A CA 1
ATOM 3500 C C . LEU A 1 457 ? -10.544 -7.879 -1.436 1.00 91.62 457 LEU A C 1
ATOM 3502 O O . LEU A 1 457 ? -10.168 -7.501 -2.547 1.00 91.62 457 LEU A O 1
ATOM 3506 N N . PRO A 1 458 ? -11.304 -8.985 -1.303 1.00 94.94 458 PRO A N 1
ATOM 3507 C CA . PRO A 1 458 ? -11.340 -10.010 -2.341 1.00 94.94 458 PRO A CA 1
ATOM 3508 C C . PRO A 1 458 ? -11.849 -9.504 -3.690 1.00 94.94 458 PRO A C 1
ATOM 3510 O O . PRO A 1 458 ? -11.220 -9.750 -4.713 1.00 94.94 458 PRO A O 1
ATOM 3513 N N . LEU A 1 459 ? -12.960 -8.760 -3.699 1.00 96.19 459 LEU A N 1
ATOM 3514 C CA . LEU A 1 459 ? -13.555 -8.236 -4.934 1.00 96.19 459 LEU A CA 1
ATOM 3515 C C . LEU A 1 459 ? -12.699 -7.131 -5.566 1.00 96.19 459 LEU A C 1
ATOM 3517 O O . LEU A 1 459 ? -12.503 -7.124 -6.779 1.00 96.19 459 LEU A O 1
ATOM 3521 N N . SER A 1 460 ? -12.175 -6.220 -4.747 1.00 97.00 460 SER A N 1
ATOM 3522 C CA . SER A 1 460 ? -11.337 -5.097 -5.182 1.00 97.00 460 SER A CA 1
ATOM 3523 C C . SER A 1 460 ? -10.019 -5.583 -5.791 1.00 97.00 460 SER A C 1
ATOM 3525 O O . SER A 1 460 ? -9.655 -5.165 -6.889 1.00 97.00 460 SER A O 1
ATOM 3527 N N . ILE A 1 461 ? -9.341 -6.520 -5.121 1.00 97.44 461 ILE A N 1
ATOM 3528 C CA . ILE A 1 461 ? -8.092 -7.124 -5.601 1.00 97.44 461 ILE A CA 1
ATOM 3529 C C . ILE A 1 461 ? -8.336 -7.996 -6.832 1.00 97.44 461 ILE A C 1
ATOM 3531 O O . ILE A 1 461 ? -7.570 -7.902 -7.784 1.00 97.44 461 ILE A O 1
ATOM 3535 N N . LEU A 1 462 ? -9.410 -8.793 -6.867 1.00 97.19 462 LEU A N 1
ATOM 3536 C CA . LEU A 1 462 ? -9.740 -9.613 -8.037 1.00 97.19 462 LEU A CA 1
ATOM 3537 C C . LEU A 1 462 ? -9.950 -8.752 -9.290 1.00 97.19 462 LEU A C 1
ATOM 3539 O O . LEU A 1 462 ? -9.411 -9.070 -10.348 1.00 97.19 462 LEU A O 1
ATOM 3543 N N . PHE A 1 463 ? -10.709 -7.658 -9.178 1.00 97.81 463 PHE A N 1
ATOM 3544 C CA . PHE A 1 463 ? -10.950 -6.756 -10.308 1.00 97.81 463 PHE A CA 1
ATOM 3545 C C . PHE A 1 463 ? -9.682 -6.010 -10.727 1.00 97.81 463 PHE A C 1
ATOM 3547 O O . PHE A 1 463 ? -9.429 -5.876 -11.923 1.00 97.81 463 PHE A O 1
ATOM 3554 N N . GLY A 1 464 ? -8.858 -5.575 -9.771 1.00 97.88 464 GLY A N 1
ATOM 3555 C CA . GLY A 1 464 ? -7.564 -4.973 -10.081 1.00 97.88 464 GLY A CA 1
ATOM 3556 C C . GLY A 1 464 ? -6.606 -5.953 -10.770 1.00 97.88 464 GLY A C 1
ATOM 3557 O O . GLY A 1 464 ? -6.011 -5.606 -11.785 1.00 97.88 464 GLY A O 1
ATOM 3558 N N . LEU A 1 465 ? -6.507 -7.200 -10.294 1.00 97.44 465 LEU A N 1
ATOM 3559 C CA . LEU A 1 465 ? -5.700 -8.247 -10.935 1.00 97.44 465 LEU A CA 1
ATOM 3560 C C . LEU A 1 465 ? -6.213 -8.570 -12.340 1.00 97.44 465 LEU A C 1
ATOM 3562 O O . LEU A 1 465 ? -5.415 -8.711 -13.262 1.00 97.44 465 LEU A O 1
ATOM 3566 N N . PHE A 1 466 ? -7.532 -8.636 -12.529 1.00 97.69 466 PHE A N 1
ATOM 3567 C CA . PHE A 1 466 ? -8.124 -8.788 -13.856 1.00 97.69 466 PHE A CA 1
ATOM 3568 C C . PHE A 1 466 ? -7.721 -7.637 -14.791 1.00 97.69 466 PHE A C 1
ATOM 3570 O O . PHE A 1 466 ? -7.339 -7.888 -15.933 1.00 97.69 466 PHE A O 1
ATOM 3577 N N . GLY A 1 467 ? -7.742 -6.392 -14.303 1.00 97.12 467 GLY A N 1
ATOM 3578 C CA . GLY A 1 467 ? -7.258 -5.220 -15.040 1.00 97.12 467 GLY A CA 1
ATOM 3579 C C . GLY A 1 467 ? -5.781 -5.307 -15.413 1.00 97.12 467 GLY A C 1
ATOM 3580 O O . GLY A 1 467 ? -5.417 -5.089 -16.570 1.00 97.12 467 GLY A O 1
ATOM 3581 N N . PHE A 1 468 ? -4.945 -5.702 -14.453 1.00 96.38 468 PHE A N 1
ATOM 3582 C CA . PHE A 1 468 ? -3.520 -5.920 -14.669 1.00 96.38 468 PHE A CA 1
ATOM 3583 C C . PHE A 1 468 ? -3.271 -6.963 -15.766 1.00 96.38 468 PHE A C 1
ATOM 3585 O O . PHE A 1 468 ? -2.652 -6.644 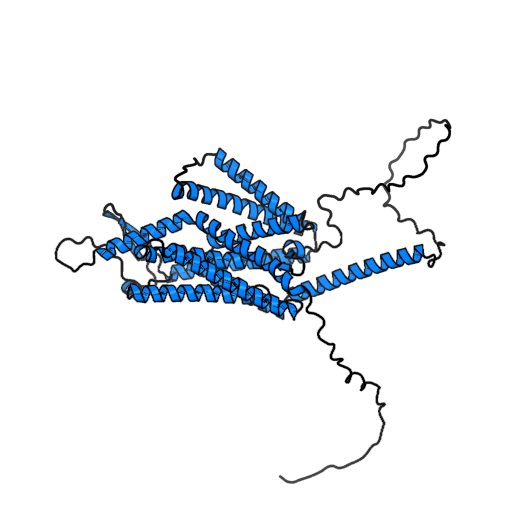-16.779 1.00 96.38 468 PHE A O 1
ATOM 3592 N N . PHE A 1 469 ? -3.817 -8.176 -15.627 1.00 96.31 469 PHE A N 1
ATOM 3593 C CA . PHE A 1 469 ? -3.638 -9.243 -16.617 1.00 96.31 469 PHE A CA 1
ATOM 3594 C C . PHE A 1 469 ? -4.220 -8.889 -17.986 1.00 96.31 469 PHE A C 1
ATOM 3596 O O . PHE A 1 469 ? -3.603 -9.203 -19.000 1.00 96.31 469 PHE A O 1
ATOM 3603 N N . SER A 1 470 ? -5.362 -8.198 -18.031 1.00 96.00 470 SER A N 1
ATOM 3604 C CA . SER A 1 470 ? -5.939 -7.720 -19.294 1.00 96.00 470 SER A CA 1
ATOM 3605 C C . SER A 1 470 ? -4.983 -6.770 -20.011 1.00 96.00 470 SER A C 1
ATOM 3607 O O . SER A 1 470 ? -4.814 -6.871 -21.223 1.00 96.00 470 SER A O 1
ATOM 3609 N N . THR A 1 471 ? -4.308 -5.892 -19.265 1.00 93.50 471 THR A N 1
ATOM 3610 C CA . THR A 1 471 ? -3.323 -4.969 -19.838 1.00 93.50 471 THR A CA 1
ATOM 3611 C C . THR A 1 471 ? -2.063 -5.701 -20.301 1.00 93.50 471 THR A C 1
ATOM 3613 O O . THR A 1 471 ? -1.559 -5.412 -21.381 1.00 93.50 471 THR A O 1
ATOM 3616 N N . VAL A 1 472 ? -1.578 -6.683 -19.532 1.00 91.56 472 VAL A N 1
ATOM 3617 C CA . VAL A 1 472 ? -0.442 -7.532 -19.935 1.00 91.56 472 VAL A CA 1
ATOM 3618 C C . VAL A 1 472 ? -0.753 -8.266 -21.243 1.00 91.56 472 VAL A C 1
ATOM 3620 O O . VAL A 1 472 ? 0.047 -8.223 -22.173 1.00 91.56 472 VAL A O 1
ATOM 3623 N N . ILE A 1 473 ? -1.926 -8.901 -21.346 1.00 92.38 473 ILE A N 1
ATOM 3624 C CA . ILE A 1 473 ? -2.360 -9.610 -22.561 1.00 92.38 473 ILE A CA 1
ATOM 3625 C C . ILE A 1 473 ? -2.496 -8.635 -23.733 1.00 92.38 473 ILE A C 1
ATOM 3627 O O . ILE A 1 473 ? -2.052 -8.943 -24.835 1.00 92.38 473 ILE A O 1
ATOM 3631 N N . PHE A 1 474 ? -3.080 -7.458 -23.499 1.00 91.88 474 PHE A N 1
ATOM 3632 C CA . PHE A 1 474 ? -3.214 -6.424 -24.521 1.00 91.88 474 PHE A CA 1
ATOM 3633 C C . PHE A 1 474 ? -1.850 -5.967 -25.050 1.00 91.88 474 PHE A C 1
ATOM 3635 O O . PHE A 1 474 ? -1.656 -5.930 -26.261 1.00 91.88 474 PHE A O 1
ATOM 3642 N N . LEU A 1 475 ? -0.885 -5.700 -24.167 1.00 87.94 475 LEU A N 1
ATOM 3643 C CA . LEU A 1 475 ? 0.478 -5.345 -24.565 1.00 87.94 475 LEU A CA 1
ATOM 3644 C C . LEU A 1 475 ? 1.169 -6.464 -25.338 1.00 87.94 475 LEU A C 1
ATOM 3646 O O . LEU A 1 475 ? 1.827 -6.192 -26.334 1.00 87.94 475 LEU A O 1
ATOM 3650 N N . GLN A 1 476 ? 0.984 -7.719 -24.932 1.00 85.88 476 GLN A N 1
ATOM 3651 C CA . GLN A 1 476 ? 1.531 -8.856 -25.672 1.00 85.88 476 GLN A CA 1
ATOM 3652 C C . GLN A 1 476 ? 0.891 -9.016 -27.053 1.00 85.88 476 GLN A C 1
ATOM 3654 O O . GLN A 1 476 ? 1.581 -9.345 -28.013 1.00 85.88 476 GLN A O 1
ATOM 3659 N N . ALA A 1 477 ? -0.406 -8.737 -27.181 1.00 88.44 477 ALA A N 1
ATOM 3660 C CA . ALA A 1 477 ? -1.077 -8.718 -28.474 1.00 88.44 477 ALA A CA 1
ATOM 3661 C C . ALA A 1 477 ? -0.551 -7.582 -29.364 1.00 88.44 477 ALA A C 1
ATOM 3663 O O . ALA A 1 477 ? -0.283 -7.820 -30.539 1.00 88.44 477 ALA A O 1
ATOM 3664 N N . LEU A 1 478 ? -0.352 -6.378 -28.813 1.00 85.75 478 LEU A N 1
ATOM 3665 C CA . LEU A 1 478 ? 0.289 -5.281 -29.543 1.00 85.75 478 LEU A CA 1
ATOM 3666 C C . LEU A 1 478 ? 1.702 -5.668 -29.978 1.00 85.75 478 LEU A C 1
ATOM 3668 O O . LEU A 1 478 ? 2.044 -5.478 -31.142 1.00 85.75 478 LEU A O 1
ATOM 3672 N N . ASN A 1 479 ? 2.485 -6.275 -29.085 1.00 80.19 479 ASN A N 1
ATOM 3673 C CA . ASN A 1 479 ? 3.825 -6.729 -29.420 1.00 80.19 479 ASN A CA 1
ATOM 3674 C C . ASN A 1 479 ? 3.792 -7.763 -30.556 1.00 80.19 479 ASN A C 1
ATOM 3676 O O . ASN A 1 479 ? 4.503 -7.631 -31.546 1.00 80.19 479 ASN A O 1
ATOM 3680 N N . LEU A 1 480 ? 2.899 -8.747 -30.487 1.00 82.31 480 LEU A N 1
ATOM 3681 C CA . LEU A 1 480 ? 2.764 -9.737 -31.551 1.00 82.31 480 LEU A CA 1
ATOM 3682 C C . LEU A 1 480 ? 2.372 -9.100 -32.896 1.00 82.31 480 LEU A C 1
ATOM 3684 O O . LEU A 1 480 ? 2.884 -9.510 -33.934 1.00 82.31 480 LEU A O 1
ATOM 3688 N N . ILE A 1 481 ? 1.488 -8.097 -32.886 1.00 84.44 481 ILE A N 1
ATOM 3689 C CA . ILE A 1 481 ? 1.038 -7.393 -34.097 1.00 84.44 481 ILE A CA 1
ATOM 3690 C C . ILE A 1 481 ? 2.170 -6.566 -34.716 1.00 84.44 481 ILE A C 1
ATOM 3692 O O . ILE A 1 481 ? 2.343 -6.597 -35.933 1.00 84.44 481 ILE A O 1
ATOM 3696 N N . PHE A 1 482 ? 2.924 -5.823 -33.903 1.00 80.56 482 PHE A N 1
ATOM 3697 C CA . PHE A 1 482 ? 3.951 -4.907 -34.402 1.00 80.56 482 PHE A CA 1
ATOM 3698 C C . PHE A 1 482 ? 5.305 -5.582 -34.657 1.00 80.56 482 PHE A C 1
ATOM 3700 O O . PHE A 1 482 ? 5.996 -5.191 -35.595 1.00 80.56 482 PHE A O 1
ATOM 3707 N N . TYR A 1 483 ? 5.672 -6.604 -33.878 1.00 70.38 483 TYR A N 1
ATOM 3708 C CA . TYR A 1 483 ? 6.986 -7.263 -33.952 1.00 70.38 483 TYR A CA 1
ATOM 3709 C C . TYR A 1 483 ? 6.941 -8.674 -34.547 1.00 70.38 483 TYR A C 1
ATOM 3711 O O . TYR A 1 483 ? 7.989 -9.263 -34.804 1.00 70.38 483 TYR A O 1
ATOM 3719 N N . GLY A 1 484 ? 5.755 -9.259 -34.743 1.00 78.50 484 GLY A N 1
ATOM 3720 C CA . GLY A 1 484 ? 5.619 -10.640 -35.217 1.00 78.50 484 GLY A CA 1
ATOM 3721 C C . GLY A 1 484 ? 6.109 -11.696 -34.218 1.00 78.50 484 GLY A C 1
ATOM 3722 O O . GLY A 1 484 ? 6.141 -12.881 -34.547 1.00 78.50 484 GLY A O 1
ATOM 3723 N N . THR A 1 485 ? 6.482 -11.292 -33.001 1.00 74.94 485 THR A N 1
ATOM 3724 C CA . THR A 1 485 ? 6.991 -12.165 -31.940 1.00 74.94 485 THR A CA 1
ATOM 3725 C C . THR A 1 485 ? 6.411 -11.770 -30.585 1.00 74.94 485 THR A C 1
ATOM 3727 O O . THR A 1 485 ? 5.974 -10.640 -30.362 1.00 74.94 485 THR A O 1
ATOM 3730 N N . VAL A 1 486 ? 6.370 -12.736 -29.669 1.00 69.25 486 VAL A N 1
ATOM 3731 C CA . VAL A 1 486 ? 5.996 -12.499 -28.274 1.00 69.25 486 VAL A CA 1
ATOM 3732 C C . VAL A 1 486 ? 7.260 -12.072 -27.538 1.00 69.25 486 VAL A C 1
ATOM 3734 O O . VAL A 1 486 ? 8.178 -12.872 -27.390 1.00 69.25 486 VAL A O 1
ATOM 3737 N N . VAL A 1 487 ? 7.318 -10.820 -27.082 1.00 62.78 487 VAL A N 1
ATOM 3738 C CA . VAL A 1 487 ? 8.411 -10.353 -26.217 1.00 62.78 487 VAL A CA 1
ATOM 3739 C C . VAL A 1 487 ? 8.222 -10.998 -24.851 1.00 62.78 487 VAL A C 1
ATOM 3741 O O . VAL A 1 487 ? 7.154 -10.839 -24.253 1.00 62.78 487 VAL A O 1
ATOM 3744 N N . ASN A 1 488 ? 9.225 -11.724 -24.352 1.00 56.47 488 ASN A N 1
ATOM 3745 C CA . ASN A 1 488 ? 9.099 -12.459 -23.098 1.00 56.47 488 ASN A CA 1
ATOM 3746 C C . ASN A 1 488 ? 8.587 -11.544 -21.957 1.00 56.47 488 ASN A C 1
ATOM 3748 O O . ASN A 1 488 ? 9.232 -10.549 -21.598 1.00 56.47 488 ASN A O 1
ATOM 3752 N N . PRO A 1 489 ? 7.403 -11.840 -21.380 1.00 46.47 489 PRO A N 1
ATOM 3753 C CA . PRO A 1 489 ? 6.816 -11.018 -20.325 1.00 46.47 489 PRO A CA 1
ATOM 3754 C C . PRO A 1 489 ? 7.599 -11.043 -19.006 1.00 46.47 489 PRO A C 1
ATOM 3756 O O . PRO A 1 489 ? 7.283 -10.236 -18.125 1.00 46.47 489 PRO A O 1
ATOM 3759 N N . PHE A 1 490 ? 8.578 -11.942 -18.853 1.00 44.72 490 PHE A N 1
ATOM 3760 C CA . PHE A 1 490 ? 9.285 -12.202 -17.599 1.00 44.72 490 PHE A CA 1
ATOM 3761 C C . PHE A 1 490 ? 10.677 -11.588 -17.598 1.00 44.72 490 PHE A C 1
ATOM 3763 O O . PHE A 1 490 ? 11.555 -12.055 -18.345 1.00 44.72 490 PHE A O 1
#

Solvent-accessible surface area (backbone atoms only — not comparable to full-atom values): 28795 Å² total; per-residue (Å²): 140,83,87,84,90,89,87,86,80,92,77,91,82,73,91,70,81,82,68,96,71,82,79,86,76,82,74,84,70,81,68,71,82,68,79,84,67,84,62,75,74,56,59,57,70,57,51,53,60,51,50,50,29,35,59,59,12,35,59,54,40,48,39,58,39,39,69,61,38,50,53,41,38,51,54,39,50,55,57,46,61,62,55,70,64,74,66,71,97,70,86,91,80,88,81,78,77,77,74,74,57,65,84,64,68,77,76,68,70,100,77,58,68,45,69,46,73,46,62,47,99,84,69,52,72,44,74,44,74,43,69,46,68,67,56,50,52,50,50,53,51,51,51,45,51,52,53,50,51,54,50,53,53,48,52,52,52,51,51,56,53,55,74,66,64,47,64,66,60,53,52,51,48,52,34,49,51,42,22,52,52,38,16,53,50,43,32,51,50,53,53,29,41,48,54,32,36,30,71,78,70,65,49,78,72,75,89,44,74,64,51,54,52,52,41,50,51,53,8,48,51,51,5,44,52,32,21,43,25,28,66,74,41,45,88,40,56,87,52,15,44,60,32,49,47,52,50,28,22,52,52,11,25,47,51,40,73,75,42,56,59,82,50,48,54,58,50,53,51,53,50,22,54,45,42,52,48,29,59,75,77,29,67,60,48,55,52,50,56,49,52,52,52,52,51,52,50,50,52,51,51,48,52,50,53,52,50,51,52,50,36,48,74,67,59,76,47,76,86,83,64,82,72,79,71,82,75,68,80,79,75,76,90,80,78,85,81,89,78,90,84,83,88,80,94,79,81,88,80,87,79,83,88,76,90,72,75,78,74,78,77,70,82,70,56,100,77,61,78,61,92,86,72,60,78,75,54,59,48,41,44,74,51,99,86,52,72,44,52,48,66,50,50,20,52,51,14,27,53,34,30,32,44,36,53,53,34,54,62,60,32,43,68,50,25,83,80,38,79,72,48,29,63,51,47,33,51,50,52,27,50,49,18,45,51,30,25,51,52,19,38,53,52,46,56,62,48,40,77,78,35,99,75,69,56,71,44,39,53,13,50,50,36,22,50,50,38,46,52,52,48,52,53,49,51,45,50,50,36,32,71,78,68,74,41,76,72,77,93,121

Sequence (490 aa):
MRVPGGSGAPGGKTLRDRGPDDDIRSKRLITKPGPPSPMADHKWTMYIPVLVVMILAVPLVHMAQWSDFERSRELASEVLDTSGTFRGFTEDTSTTVTLVPESVIDSTISGSREKVNVTDSSGNVTTISQDSPRKSVLGGLLNALLMVAVAILAAFGIYRLFIRRKKLTLKLFFLSALWLCGTVSIILFLYLFHDYLSDAVGLSIPLNTLAYIVMAAMGISGGTYIAYNMVIKAREPGRKNPALLAFCILLGAFLVIVLPVWVIIPLLTAIAVWDLWAAKRGIIKDMITESDREKDSIIRQRRRAEEETMRREAGLIPSSNPVPGIMSPKAGPSGGGRKDVGFPRGNGRDPEGSGKGKKTRTKGGFLDVAPGEDITSYGLFEGKYYSLGLGDFIFFAVLVSAVFKWMMLKVPWLEFYLPGWGELLVMTATALTGALVLLGLKKTLGYLDRESVMPGLPLSILFGLFGFFSTVIFLQALNLIFYGTVVNPF